Protein AF-A0A8J9X5P8-F1 (afdb_monomer)

Mean predicted aligned error: 17.44 Å

Structure (mmCIF, N/CA/C/O backbone):
data_AF-A0A8J9X5P8-F1
#
_entry.id   AF-A0A8J9X5P8-F1
#
loop_
_atom_site.group_PDB
_atom_site.id
_atom_site.type_symbol
_atom_site.label_atom_id
_atom_site.label_alt_id
_atom_site.label_comp_id
_atom_site.label_asym_id
_atom_site.label_entity_id
_atom_site.label_seq_id
_atom_site.pdbx_PDB_ins_code
_atom_site.Cartn_x
_atom_site.Cartn_y
_atom_site.Cartn_z
_atom_site.occupancy
_atom_site.B_iso_or_equiv
_atom_site.auth_seq_id
_atom_site.auth_comp_id
_atom_site.auth_asym_id
_atom_site.auth_atom_id
_atom_site.pdbx_PDB_model_num
ATOM 1 N N . ALA A 1 1 ? 8.373 -59.448 -1.865 1.00 40.75 1 ALA A N 1
ATOM 2 C CA . ALA A 1 1 ? 8.898 -58.119 -1.509 1.00 40.75 1 ALA A CA 1
ATOM 3 C C . ALA A 1 1 ? 9.403 -57.465 -2.785 1.00 40.75 1 ALA A C 1
ATOM 5 O O . ALA A 1 1 ? 10.540 -57.677 -3.170 1.00 40.75 1 ALA A O 1
ATOM 6 N N . SER A 1 2 ? 8.500 -56.775 -3.471 1.00 34.06 2 SER A N 1
ATOM 7 C CA . SER A 1 2 ? 8.753 -55.854 -4.582 1.00 34.06 2 SER A CA 1
ATOM 8 C C . SER A 1 2 ? 7.418 -55.140 -4.774 1.00 34.06 2 SER A C 1
ATOM 10 O O . SER A 1 2 ? 6.481 -55.703 -5.333 1.00 34.06 2 SER A O 1
ATOM 12 N N . ARG A 1 3 ? 7.259 -53.993 -4.112 1.00 33.25 3 ARG A N 1
ATOM 13 C CA . ARG A 1 3 ? 6.148 -53.088 -4.392 1.00 33.25 3 ARG A CA 1
ATOM 14 C C . ARG A 1 3 ? 6.701 -52.057 -5.354 1.00 33.25 3 ARG A C 1
ATOM 16 O O . ARG A 1 3 ? 7.574 -51.282 -4.974 1.00 33.25 3 ARG A O 1
ATOM 23 N N . ASP A 1 4 ? 6.219 -52.151 -6.580 1.00 32.84 4 ASP A N 1
ATOM 24 C CA . ASP A 1 4 ? 6.346 -51.141 -7.611 1.00 32.84 4 ASP A CA 1
ATOM 25 C C . ASP A 1 4 ? 5.776 -49.826 -7.064 1.00 32.84 4 ASP A C 1
ATOM 27 O O . ASP A 1 4 ? 4.598 -49.740 -6.708 1.00 32.84 4 ASP A O 1
ATOM 31 N N . ASN A 1 5 ? 6.645 -48.827 -6.917 1.00 34.00 5 ASN A N 1
ATOM 32 C CA . ASN A 1 5 ? 6.242 -47.436 -6.765 1.00 34.00 5 ASN A CA 1
ATOM 33 C C . ASN A 1 5 ? 6.068 -46.876 -8.177 1.00 34.00 5 ASN A C 1
ATOM 35 O O . ASN A 1 5 ? 6.981 -46.265 -8.729 1.00 34.00 5 ASN A O 1
ATOM 39 N N . ASP A 1 6 ? 4.889 -47.103 -8.749 1.00 31.31 6 ASP A N 1
ATOM 40 C CA . ASP A 1 6 ? 4.376 -46.268 -9.828 1.00 31.31 6 ASP A CA 1
ATOM 41 C C . ASP A 1 6 ? 4.014 -44.904 -9.218 1.00 31.31 6 ASP A C 1
ATOM 43 O O . ASP A 1 6 ? 2.877 -44.651 -8.812 1.00 31.31 6 ASP A O 1
ATOM 47 N N . GLU A 1 7 ? 5.006 -44.018 -9.099 1.00 35.59 7 GLU A N 1
ATOM 48 C CA . GLU A 1 7 ? 4.744 -42.587 -8.967 1.00 35.59 7 GLU A CA 1
ATOM 49 C C . GLU A 1 7 ? 4.092 -42.122 -10.271 1.00 35.59 7 GLU A C 1
ATOM 51 O O . GLU A 1 7 ? 4.747 -41.863 -11.281 1.00 35.59 7 GLU A O 1
ATOM 56 N N . ALA A 1 8 ? 2.761 -42.073 -10.254 1.00 36.16 8 ALA A N 1
ATOM 57 C CA . ALA A 1 8 ? 1.963 -41.441 -11.285 1.00 36.16 8 ALA A CA 1
ATOM 58 C C . ALA A 1 8 ? 2.402 -39.977 -11.416 1.00 36.16 8 ALA A C 1
ATOM 60 O O . ALA A 1 8 ? 2.061 -39.123 -10.597 1.00 36.16 8 ALA A O 1
ATOM 61 N N . ASN A 1 9 ? 3.173 -39.710 -12.464 1.00 32.31 9 ASN A N 1
ATOM 62 C CA . ASN A 1 9 ? 3.528 -38.385 -12.934 1.00 32.31 9 ASN A CA 1
ATOM 63 C C . ASN A 1 9 ? 2.241 -37.707 -13.444 1.00 32.31 9 ASN A C 1
ATOM 65 O O . ASN A 1 9 ? 1.879 -37.818 -14.615 1.00 32.31 9 ASN A O 1
ATOM 69 N N . ILE A 1 10 ? 1.472 -37.106 -12.532 1.00 39.50 10 ILE A N 1
ATOM 70 C CA . ILE A 1 10 ? 0.320 -36.275 -12.882 1.00 39.50 10 ILE A CA 1
ATOM 71 C C . ILE A 1 10 ? 0.896 -34.958 -13.391 1.00 39.50 10 ILE A C 1
ATOM 73 O O . ILE A 1 10 ? 1.299 -34.109 -12.596 1.00 39.50 10 ILE A O 1
ATOM 77 N N . ASP A 1 11 ? 0.919 -34.792 -14.712 1.00 39.19 11 ASP A N 1
ATOM 78 C CA . ASP A 1 11 ? 1.054 -33.486 -15.351 1.00 39.19 11 ASP A CA 1
ATOM 79 C C . ASP A 1 11 ? 0.002 -32.546 -14.740 1.00 39.19 11 ASP A C 1
ATOM 81 O O . ASP A 1 11 ? -1.189 -32.600 -15.062 1.00 39.19 11 ASP A O 1
ATOM 85 N N . LEU A 1 12 ? 0.423 -31.702 -13.795 1.00 56.56 12 LEU A N 1
ATOM 86 C CA . LEU A 1 12 ? -0.412 -30.673 -13.184 1.00 56.56 12 LEU A CA 1
ATOM 87 C C . LEU A 1 12 ? -0.674 -29.590 -14.234 1.00 56.56 12 LEU A C 1
ATOM 89 O O . LEU A 1 12 ? -0.014 -28.555 -14.265 1.00 56.56 12 LEU A O 1
ATOM 93 N N . ALA A 1 13 ? -1.642 -29.844 -15.114 1.00 77.00 13 ALA A N 1
ATOM 94 C CA . ALA A 1 13 ? -2.066 -28.906 -16.140 1.00 77.00 13 ALA A CA 1
ATOM 95 C C . ALA A 1 13 ? -2.467 -27.565 -15.504 1.00 77.00 13 ALA A C 1
ATOM 97 O O . ALA A 1 13 ? -3.430 -27.492 -14.721 1.00 77.00 13 ALA A O 1
ATOM 98 N N . VAL A 1 14 ? -1.724 -26.515 -15.868 1.00 84.50 14 VAL A N 1
ATOM 99 C CA . VAL A 1 14 ? -1.997 -25.124 -15.493 1.00 84.50 14 VAL A CA 1
ATOM 100 C C . VAL A 1 14 ? -3.408 -24.760 -15.948 1.00 84.50 14 VAL A C 1
ATOM 102 O O . VAL A 1 14 ? -3.775 -24.941 -17.108 1.00 84.50 14 VAL A O 1
ATOM 105 N N . LEU A 1 15 ? -4.227 -24.276 -15.016 1.00 91.00 15 LEU A N 1
ATOM 106 C CA . LEU A 1 15 ? -5.586 -23.838 -15.296 1.00 91.00 15 LEU A CA 1
ATOM 107 C C . LEU A 1 15 ? -5.555 -22.375 -15.748 1.00 91.00 15 LEU A C 1
ATOM 109 O O . LEU A 1 15 ? -5.343 -21.485 -14.927 1.00 91.00 15 LEU A O 1
ATOM 113 N N . SER A 1 16 ? -5.773 -22.122 -17.038 1.00 92.00 16 SER A N 1
ATOM 114 C CA . SER A 1 16 ? -5.978 -20.760 -17.540 1.00 92.00 16 SER A CA 1
ATOM 115 C C . SER A 1 16 ? -7.380 -20.283 -17.160 1.00 92.00 16 SER A C 1
ATOM 117 O O . SER A 1 16 ? -8.368 -20.944 -17.483 1.00 92.00 16 SER A O 1
ATOM 119 N N . VAL A 1 17 ? -7.464 -19.164 -16.438 1.00 91.31 17 VAL A N 1
ATOM 120 C CA . VAL A 1 17 ? -8.722 -18.631 -15.905 1.00 91.31 17 VAL A CA 1
ATOM 121 C C . VAL A 1 17 ? -8.939 -17.205 -16.414 1.00 91.31 17 VAL A C 1
ATOM 123 O O . VAL A 1 17 ? -8.121 -16.323 -16.130 1.00 91.31 17 VAL A O 1
ATOM 126 N N . PRO A 1 18 ? -10.054 -16.932 -17.118 1.00 90.00 18 PRO A N 1
ATOM 127 C CA . PRO A 1 18 ? -10.440 -15.572 -17.467 1.00 90.00 18 PRO A CA 1
ATOM 128 C C . PRO A 1 18 ? -10.627 -14.715 -16.212 1.00 90.00 18 PRO A C 1
ATOM 130 O O . PRO A 1 18 ? -11.248 -15.145 -15.236 1.00 90.00 18 PRO A O 1
ATOM 133 N N . LEU A 1 19 ? -10.167 -13.461 -16.236 1.00 87.69 19 LEU A N 1
ATOM 134 C CA . LEU A 1 19 ? -10.298 -12.556 -15.083 1.00 87.69 19 LEU A CA 1
ATOM 135 C C . LEU A 1 19 ? -11.748 -12.353 -14.628 1.00 87.69 19 LEU A C 1
ATOM 137 O O . LEU A 1 19 ? -11.999 -12.136 -13.444 1.00 87.69 19 LEU A O 1
ATOM 141 N N . ALA A 1 20 ? -12.692 -12.462 -15.562 1.00 85.25 20 ALA A N 1
ATOM 142 C CA . ALA A 1 20 ? -14.128 -12.496 -15.323 1.00 85.25 20 ALA A CA 1
ATOM 143 C C . ALA A 1 20 ? -14.573 -13.488 -14.233 1.00 85.25 20 ALA A C 1
ATOM 145 O O . ALA A 1 20 ? -15.484 -13.182 -13.467 1.00 85.25 20 ALA A O 1
ATOM 146 N N . GLU A 1 21 ? -13.939 -14.657 -14.187 1.00 88.56 21 GLU A N 1
ATOM 147 C CA . GLU A 1 21 ? -14.324 -15.812 -13.366 1.00 88.56 21 GLU A CA 1
ATOM 148 C C . GLU A 1 21 ? -13.271 -16.124 -12.295 1.00 88.56 21 GLU A C 1
ATOM 150 O O . GLU A 1 21 ? -13.431 -17.028 -11.473 1.00 88.56 21 GLU A O 1
ATOM 155 N N . ALA A 1 22 ? -12.178 -15.364 -12.275 1.00 88.75 22 ALA A N 1
ATOM 156 C CA . ALA A 1 22 ? -11.043 -15.624 -11.409 1.00 88.75 22 ALA A CA 1
ATOM 157 C C . ALA A 1 22 ? -11.402 -15.541 -9.922 1.00 88.75 22 ALA A C 1
ATOM 159 O O . ALA A 1 22 ? -10.989 -16.405 -9.159 1.00 88.75 22 ALA A O 1
ATOM 160 N N . THR A 1 23 ? -12.209 -14.572 -9.478 1.00 87.25 23 THR A N 1
ATOM 161 C CA . THR A 1 23 ? -12.577 -14.491 -8.052 1.00 87.25 23 THR A CA 1
ATOM 162 C C . THR A 1 23 ? -13.368 -15.714 -7.585 1.00 87.25 23 THR A C 1
ATOM 164 O O . THR A 1 23 ? -13.040 -16.270 -6.539 1.00 87.25 23 THR A O 1
ATOM 167 N N . SER A 1 24 ? -14.373 -16.162 -8.346 1.00 88.44 24 SER A N 1
ATOM 168 C CA . SER A 1 24 ? -15.147 -17.361 -7.997 1.00 88.44 24 SER A CA 1
ATOM 169 C C . SER A 1 24 ? -14.286 -18.620 -8.050 1.00 88.44 24 SER A C 1
ATOM 171 O O . SER A 1 24 ? -14.332 -19.419 -7.120 1.00 88.44 24 SER A O 1
ATOM 173 N N . THR A 1 25 ? -13.438 -18.745 -9.073 1.00 91.25 25 THR A N 1
ATOM 174 C CA . THR A 1 25 ? -12.542 -19.898 -9.239 1.00 91.25 25 THR A CA 1
ATOM 175 C C . THR A 1 25 ? -11.527 -19.991 -8.099 1.00 91.25 25 THR A C 1
ATOM 177 O O . THR A 1 25 ? -11.329 -21.056 -7.523 1.00 91.25 25 THR A O 1
ATOM 180 N N . LEU A 1 26 ? -10.900 -18.874 -7.714 1.00 91.56 26 LEU A N 1
ATOM 181 C CA . LEU A 1 26 ? -9.947 -18.853 -6.600 1.00 91.56 26 LEU A CA 1
ATOM 182 C C . LEU A 1 26 ? -10.623 -19.194 -5.266 1.00 91.56 26 LEU A C 1
ATOM 184 O O . LEU A 1 26 ? -10.028 -19.890 -4.449 1.00 91.56 26 LEU A O 1
ATOM 188 N N . LEU A 1 27 ? -11.858 -18.732 -5.041 1.00 90.81 27 LEU A N 1
ATOM 189 C CA . LEU A 1 27 ? -12.621 -19.086 -3.842 1.00 90.81 27 LEU A CA 1
ATOM 190 C C . LEU A 1 27 ? -12.948 -20.580 -3.798 1.00 90.81 27 LEU A C 1
ATOM 192 O O . LEU A 1 27 ? -12.744 -21.204 -2.762 1.00 90.81 27 LEU A O 1
ATOM 196 N N . GLU A 1 28 ? -13.385 -21.159 -4.914 1.00 91.88 28 GLU A N 1
ATOM 197 C CA . GLU A 1 28 ? -13.669 -22.592 -5.022 1.00 91.88 28 GLU A CA 1
ATOM 198 C C . GLU A 1 28 ? -12.419 -23.448 -4.757 1.00 91.88 28 GLU A C 1
ATOM 200 O O . GLU A 1 28 ? -12.471 -24.423 -4.000 1.00 91.88 28 GLU A O 1
ATOM 205 N N . LEU A 1 29 ? -11.269 -23.050 -5.310 1.00 91.19 29 LEU A N 1
ATOM 206 C CA . LEU A 1 29 ? -9.988 -23.716 -5.061 1.00 91.19 29 LEU A CA 1
ATOM 207 C C . LEU A 1 29 ? -9.577 -23.628 -3.584 1.00 91.19 29 LEU A C 1
ATOM 209 O O . LEU A 1 29 ? -9.144 -24.625 -3.009 1.00 91.19 29 LEU A O 1
ATOM 213 N N . CYS A 1 30 ? -9.773 -22.474 -2.941 1.00 90.00 30 CYS A N 1
ATOM 214 C CA . CYS A 1 30 ? -9.529 -22.317 -1.507 1.00 90.00 30 CYS A CA 1
ATOM 215 C C . CYS A 1 30 ? -10.468 -23.189 -0.660 1.00 90.00 30 CYS A C 1
ATOM 217 O O . CYS A 1 30 ? -10.010 -23.842 0.271 1.00 90.00 30 CYS A O 1
ATOM 219 N N . SER A 1 31 ? -11.766 -23.234 -0.980 1.00 88.19 31 SER A N 1
ATOM 220 C CA . SER A 1 31 ? -12.751 -24.041 -0.244 1.00 88.19 31 SER A CA 1
ATOM 221 C C . SER A 1 31 ? -12.515 -25.547 -0.377 1.00 88.19 31 SER A C 1
ATOM 223 O O . SER A 1 31 ? -12.847 -26.299 0.535 1.00 88.19 31 SER A O 1
ATOM 225 N N . SER A 1 32 ? -11.930 -25.987 -1.491 1.00 88.06 32 SER A N 1
ATOM 226 C CA . SER A 1 32 ? -11.585 -27.390 -1.748 1.00 88.06 32 SER A CA 1
ATOM 227 C C . SER A 1 32 ? -10.154 -27.766 -1.339 1.00 88.06 32 SER A C 1
ATOM 229 O O . SER A 1 32 ? -9.748 -28.905 -1.558 1.00 88.06 32 SER A O 1
ATOM 231 N N . ASN A 1 33 ? -9.384 -26.840 -0.744 1.00 84.19 33 ASN A N 1
ATOM 232 C CA . ASN A 1 33 ? -7.948 -26.998 -0.461 1.00 84.19 33 ASN A CA 1
ATOM 233 C C . ASN A 1 33 ? -7.139 -27.470 -1.686 1.00 84.19 33 ASN A C 1
ATOM 235 O O . ASN A 1 33 ? -6.165 -28.216 -1.565 1.00 84.19 33 ASN A O 1
ATOM 239 N N . ASN A 1 34 ? -7.545 -27.042 -2.881 1.00 86.06 34 ASN A N 1
ATOM 240 C CA . ASN A 1 34 ? -6.929 -27.450 -4.129 1.00 86.06 34 ASN A CA 1
ATOM 241 C C . ASN A 1 34 ? -5.754 -26.526 -4.475 1.00 86.06 34 ASN A C 1
ATOM 243 O O . ASN A 1 34 ? -5.921 -25.328 -4.701 1.00 86.06 34 ASN A O 1
ATOM 247 N N . THR A 1 35 ? -4.552 -27.097 -4.549 1.00 87.12 35 THR A N 1
ATOM 248 C CA . THR A 1 35 ? -3.297 -26.378 -4.824 1.00 87.12 35 THR A CA 1
ATOM 249 C C . THR A 1 35 ? -2.965 -26.271 -6.314 1.00 87.12 35 THR A C 1
ATOM 251 O O . THR A 1 35 ? -1.822 -25.975 -6.675 1.00 87.12 35 THR A O 1
ATOM 254 N N . ARG A 1 36 ? -3.950 -26.500 -7.193 1.00 90.69 36 ARG A N 1
ATOM 255 C CA . ARG A 1 36 ? -3.791 -26.396 -8.646 1.00 90.69 36 ARG A CA 1
ATOM 256 C C . ARG A 1 36 ? -3.223 -25.034 -9.050 1.00 90.69 36 ARG A C 1
ATOM 258 O O . ARG A 1 36 ? -3.628 -23.989 -8.539 1.00 90.69 36 ARG A O 1
ATOM 265 N N . ILE A 1 37 ? -2.289 -25.071 -9.996 1.00 92.62 37 ILE A N 1
ATOM 266 C CA . ILE A 1 37 ? -1.664 -23.874 -10.551 1.00 92.62 37 ILE A CA 1
ATOM 267 C C . ILE A 1 37 ? -2.662 -23.180 -11.480 1.00 92.62 37 ILE A C 1
ATOM 269 O O . ILE A 1 37 ? -3.235 -23.809 -12.369 1.00 92.62 37 ILE A O 1
ATOM 273 N N . VAL A 1 38 ? -2.854 -21.885 -11.260 1.00 94.56 38 VAL A N 1
ATOM 274 C CA . VAL A 1 38 ? -3.754 -21.011 -12.012 1.00 94.56 38 VAL A CA 1
ATOM 275 C C . VAL A 1 38 ? -2.930 -19.972 -12.756 1.00 94.56 38 VAL A C 1
ATOM 277 O O . VAL A 1 38 ? -2.041 -19.361 -12.164 1.00 94.56 38 VAL A O 1
ATOM 280 N N . GLN A 1 39 ? -3.256 -19.74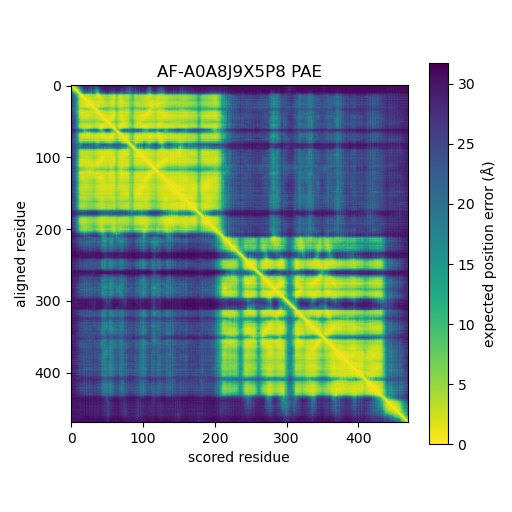9 -14.025 1.00 95.25 39 GLN A N 1
ATOM 281 C CA . GLN A 1 39 ? -2.706 -18.681 -14.852 1.00 95.25 39 GLN A CA 1
ATOM 282 C C . GLN A 1 39 ? -3.813 -17.696 -15.221 1.00 95.25 39 GLN A C 1
ATOM 284 O O . GLN A 1 39 ? -4.904 -18.092 -15.631 1.00 95.25 39 GLN A O 1
ATOM 289 N N . MET A 1 40 ? -3.528 -16.407 -15.077 1.00 94.88 40 MET A N 1
ATOM 290 C CA . MET A 1 40 ? -4.452 -15.319 -15.390 1.00 94.88 40 MET A CA 1
ATOM 291 C C . MET A 1 40 ? -3.721 -14.201 -16.125 1.00 94.88 40 MET A C 1
ATOM 293 O O . MET A 1 40 ? -2.601 -13.852 -15.760 1.00 94.88 40 MET A O 1
ATOM 297 N N . GLU A 1 41 ? -4.384 -13.576 -17.094 1.00 94.62 41 GLU A N 1
ATOM 298 C CA . GLU A 1 41 ? -3.827 -12.457 -17.858 1.00 94.62 41 GLU A CA 1
ATOM 299 C C . GLU A 1 41 ? -4.609 -11.172 -17.611 1.00 94.62 41 GLU A C 1
ATOM 301 O O . GLU A 1 41 ? -5.839 -11.176 -17.587 1.00 94.62 41 GLU A O 1
ATOM 306 N N . GLY A 1 42 ? -3.911 -10.050 -17.440 1.00 93.94 42 GLY A N 1
ATOM 307 C CA . GLY A 1 42 ? -4.565 -8.785 -17.130 1.00 93.94 42 GLY A CA 1
ATOM 308 C C . GLY A 1 42 ? -3.655 -7.577 -17.104 1.00 93.94 42 GLY A C 1
ATOM 309 O O . GLY A 1 42 ? -2.432 -7.686 -17.017 1.00 93.94 42 GLY A O 1
ATOM 310 N N . TYR A 1 43 ? -4.271 -6.396 -17.110 1.00 93.12 43 TYR A N 1
ATOM 311 C CA . TYR A 1 43 ? -3.570 -5.159 -16.800 1.00 93.12 43 TYR A CA 1
ATOM 312 C C . TYR A 1 43 ? -3.456 -4.993 -15.295 1.00 93.12 43 TYR A C 1
ATOM 314 O O . TYR A 1 43 ? -4.440 -5.104 -14.561 1.00 93.12 43 TYR A O 1
ATOM 322 N N . VAL A 1 44 ? -2.266 -4.614 -14.849 1.00 92.81 44 VAL A N 1
ATOM 323 C CA . VAL A 1 44 ? -2.057 -4.091 -13.506 1.00 92.81 44 VAL A CA 1
ATOM 324 C C . VAL A 1 44 ? -2.765 -2.744 -13.416 1.00 92.81 44 VAL A C 1
ATOM 326 O O . VAL A 1 44 ? -2.389 -1.785 -14.086 1.00 92.81 44 VAL A O 1
ATOM 329 N N . THR A 1 45 ? -3.785 -2.638 -12.574 1.00 89.38 45 THR A N 1
ATOM 330 C CA . THR A 1 45 ? -4.494 -1.373 -12.338 1.00 89.38 45 THR A CA 1
ATOM 331 C C . THR A 1 45 ? -3.992 -0.653 -11.096 1.00 89.38 45 THR A C 1
ATOM 333 O O . THR A 1 45 ? -4.022 0.574 -11.033 1.00 89.38 45 THR A O 1
ATOM 336 N N . ALA A 1 46 ? -3.485 -1.403 -10.116 1.00 87.62 46 ALA A N 1
ATOM 337 C CA . ALA A 1 46 ? -2.871 -0.859 -8.915 1.00 87.62 46 ALA A CA 1
ATOM 338 C C . ALA A 1 46 ? -1.752 -1.771 -8.407 1.00 87.62 46 ALA A C 1
ATOM 340 O O . ALA A 1 46 ? -1.815 -2.991 -8.544 1.00 87.62 46 ALA A O 1
ATOM 341 N N . LYS A 1 47 ? -0.750 -1.160 -7.770 1.00 89.25 47 LYS A N 1
ATOM 342 C CA . LYS A 1 47 ? 0.321 -1.846 -7.046 1.00 89.25 47 LYS A CA 1
ATOM 343 C C . LYS A 1 47 ? 0.461 -1.233 -5.658 1.00 89.25 47 LYS A C 1
ATOM 345 O O . LYS A 1 47 ? 0.606 -0.020 -5.526 1.00 89.25 47 LYS A O 1
ATOM 350 N N . ARG A 1 48 ? 0.465 -2.076 -4.628 1.00 88.31 48 ARG A N 1
ATOM 351 C CA . ARG A 1 48 ? 0.658 -1.700 -3.221 1.00 88.31 48 ARG A CA 1
ATOM 352 C C . ARG A 1 48 ? 1.875 -2.435 -2.677 1.00 88.31 48 ARG A C 1
ATOM 354 O O . ARG A 1 48 ? 1.788 -3.620 -2.369 1.00 88.31 48 ARG A O 1
ATOM 361 N N . GLY A 1 49 ? 3.017 -1.751 -2.632 1.00 81.88 49 GLY A N 1
ATOM 362 C CA . GLY A 1 49 ? 4.274 -2.310 -2.129 1.00 81.88 49 GLY A CA 1
ATOM 363 C C . GLY A 1 49 ? 4.419 -2.176 -0.616 1.00 81.88 49 GLY A C 1
ATOM 364 O O . GLY A 1 49 ? 4.027 -1.163 -0.044 1.00 81.88 49 GLY A O 1
ATOM 365 N N . PHE A 1 50 ? 5.023 -3.183 0.004 1.00 80.56 50 PHE A N 1
ATOM 366 C CA . PHE A 1 50 ? 5.379 -3.213 1.419 1.00 80.56 50 PHE A CA 1
ATOM 367 C C . PHE A 1 50 ? 6.846 -3.643 1.508 1.00 80.56 50 PHE A C 1
ATOM 369 O O . PHE A 1 50 ? 7.181 -4.822 1.386 1.00 80.56 50 PHE A O 1
ATOM 376 N N . GLY A 1 51 ? 7.739 -2.664 1.646 1.00 83.44 51 GLY A N 1
ATOM 377 C CA . GLY A 1 51 ? 9.177 -2.899 1.525 1.00 83.44 51 GLY A CA 1
ATOM 378 C C . GLY A 1 51 ? 9.596 -3.320 0.109 1.00 83.44 51 GLY A C 1
ATOM 379 O O . GLY A 1 51 ? 8.947 -2.974 -0.880 1.00 83.44 51 GLY A O 1
ATOM 380 N N . SER A 1 52 ? 10.708 -4.052 0.015 1.00 84.31 52 SER A N 1
ATOM 381 C CA . SER A 1 52 ? 11.337 -4.489 -1.243 1.00 84.31 52 SER A CA 1
ATOM 382 C C . SER A 1 52 ? 11.100 -5.965 -1.581 1.00 84.31 52 SER A C 1
ATOM 384 O O . SER A 1 52 ? 11.680 -6.477 -2.535 1.00 84.31 52 SER A O 1
ATOM 386 N N . SER A 1 53 ? 10.297 -6.684 -0.795 1.00 89.25 53 SER A N 1
ATOM 387 C CA . SER A 1 53 ? 10.110 -8.138 -0.917 1.00 89.25 53 SER A CA 1
ATOM 388 C C . SER A 1 53 ? 8.658 -8.557 -1.145 1.00 89.25 53 SER A C 1
ATOM 390 O O . SER A 1 53 ? 8.394 -9.745 -1.332 1.00 89.25 53 SER A O 1
ATOM 392 N N . PHE A 1 54 ? 7.718 -7.609 -1.126 1.00 90.19 54 PHE A N 1
ATOM 393 C CA . PHE A 1 54 ? 6.297 -7.919 -1.069 1.00 90.19 54 PHE A CA 1
ATOM 394 C C . PHE A 1 54 ? 5.428 -6.809 -1.674 1.00 90.19 54 PHE A C 1
ATOM 396 O O . PHE A 1 54 ? 5.604 -5.625 -1.376 1.00 90.19 54 PHE A O 1
ATOM 403 N N . CYS A 1 55 ? 4.475 -7.173 -2.534 1.00 91.44 55 CYS A N 1
ATOM 404 C CA . CYS A 1 55 ? 3.402 -6.273 -2.947 1.00 91.44 55 CYS A CA 1
ATOM 405 C C . CYS A 1 55 ? 2.094 -7.006 -3.266 1.00 91.44 55 CYS A C 1
ATOM 407 O O . CYS A 1 55 ? 2.082 -8.192 -3.594 1.00 91.44 55 CYS A O 1
ATOM 409 N N . PHE A 1 56 ? 0.991 -6.260 -3.199 1.00 93.38 56 PHE A N 1
ATOM 410 C CA . PHE A 1 56 ? -0.270 -6.643 -3.824 1.00 93.38 56 PHE A CA 1
ATOM 411 C C . PHE A 1 56 ? -0.424 -5.947 -5.172 1.00 93.38 56 PHE A C 1
ATOM 413 O O . PHE A 1 56 ? -0.145 -4.749 -5.287 1.00 93.38 56 PHE A O 1
ATOM 420 N N . LEU A 1 57 ? -0.921 -6.683 -6.156 1.00 93.62 57 LEU A N 1
ATOM 421 C CA . LEU A 1 57 ? -1.289 -6.185 -7.474 1.00 93.62 57 LEU A CA 1
ATOM 422 C C . LEU A 1 57 ? -2.790 -6.387 -7.670 1.00 93.62 57 LEU A C 1
ATOM 424 O O . LEU A 1 57 ? -3.333 -7.408 -7.258 1.00 93.62 57 LEU A O 1
ATOM 428 N N . ASP A 1 58 ? -3.444 -5.425 -8.305 1.00 92.00 58 ASP A N 1
ATOM 429 C CA . ASP A 1 58 ? -4.821 -5.572 -8.772 1.00 92.00 58 ASP A CA 1
ATOM 430 C C . ASP A 1 58 ? -4.794 -5.794 -10.281 1.00 92.00 58 ASP A C 1
ATOM 432 O O . ASP A 1 58 ? -4.280 -4.939 -11.007 1.00 92.00 58 ASP A O 1
ATOM 436 N N . LEU A 1 59 ? -5.331 -6.928 -10.735 1.00 91.50 59 LEU A N 1
ATOM 437 C CA . LEU A 1 59 ? -5.460 -7.270 -12.149 1.00 91.50 59 LEU A CA 1
ATOM 438 C C . LEU A 1 59 ? -6.879 -7.022 -12.662 1.00 91.50 59 LEU A C 1
ATOM 440 O O . LEU A 1 59 ? -7.862 -7.364 -12.000 1.00 91.50 59 LEU A O 1
ATOM 444 N N . SER A 1 60 ? -6.986 -6.464 -13.867 1.00 88.50 60 SER A N 1
ATOM 445 C CA . SER A 1 60 ? -8.256 -6.241 -14.561 1.00 88.50 60 SER A CA 1
ATOM 446 C C . SER A 1 60 ? -8.103 -6.391 -16.076 1.00 88.50 60 SER A C 1
ATOM 448 O O . SER A 1 60 ? -7.059 -6.072 -16.640 1.00 88.50 60 SER A O 1
ATOM 450 N N . GLU A 1 61 ? -9.155 -6.872 -16.736 1.00 80.44 61 GLU A N 1
ATOM 451 C CA . GLU A 1 61 ? -9.191 -7.115 -18.184 1.00 80.44 61 GLU A CA 1
ATOM 452 C C . GLU A 1 61 ? -9.602 -5.858 -18.968 1.00 80.44 61 GLU A C 1
ATOM 454 O O . GLU A 1 61 ? -9.080 -5.587 -20.046 1.00 80.44 61 GLU A O 1
ATOM 459 N N . ARG A 1 62 ? -10.521 -5.063 -18.401 1.00 69.88 62 ARG A N 1
ATOM 460 C CA . ARG A 1 62 ? -11.028 -3.807 -18.964 1.00 69.88 62 ARG A CA 1
ATOM 461 C C . ARG A 1 62 ? -11.494 -2.905 -17.826 1.00 69.88 62 ARG A C 1
ATOM 463 O O . ARG A 1 62 ? -12.166 -3.366 -16.906 1.00 69.88 62 ARG A O 1
ATOM 470 N N . GLY A 1 63 ? -11.118 -1.629 -17.874 1.00 58.75 63 GLY A N 1
ATOM 471 C CA . GLY A 1 63 ? -11.357 -0.684 -16.784 1.00 58.75 63 GLY A CA 1
ATOM 472 C C . GLY A 1 63 ? -12.792 -0.703 -16.220 1.00 58.75 63 GLY A C 1
ATOM 473 O O . GLY A 1 63 ? -13.766 -0.682 -16.961 1.00 58.75 63 GLY A O 1
ATOM 474 N N . TRP A 1 64 ? -12.877 -0.646 -14.888 1.00 50.12 64 TRP A N 1
ATOM 475 C CA . TRP A 1 64 ? -14.022 -0.236 -14.052 1.00 50.12 64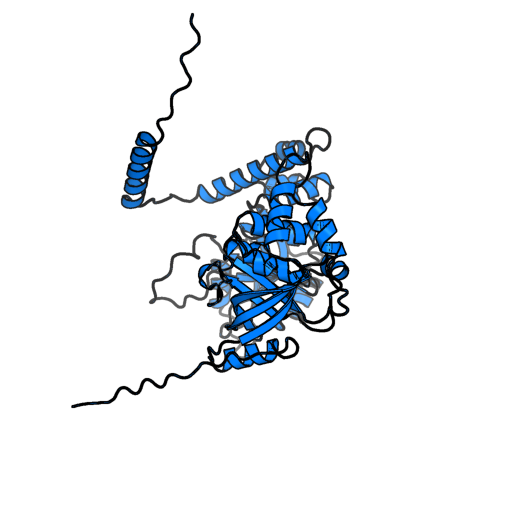 TRP A CA 1
ATOM 476 C C . TRP A 1 64 ? -15.226 -1.168 -13.882 1.00 50.12 64 TRP A C 1
ATOM 478 O O . TRP A 1 64 ? -15.830 -1.112 -12.810 1.00 50.12 64 TRP A O 1
ATOM 488 N N . GLU A 1 65 ? -15.596 -2.004 -14.850 1.00 55.97 65 GLU A N 1
ATOM 489 C CA . GLU A 1 65 ? -16.888 -2.714 -14.762 1.00 55.97 65 GLU A CA 1
ATOM 490 C C . GLU A 1 65 ? -16.882 -3.931 -13.828 1.00 55.97 65 GLU A C 1
ATOM 492 O O . GLU A 1 65 ? -17.933 -4.327 -13.324 1.00 55.97 65 GLU A O 1
ATOM 497 N N . ARG A 1 66 ? -15.709 -4.509 -13.536 1.00 64.62 66 ARG A N 1
ATOM 498 C CA . ARG A 1 66 ? -15.583 -5.686 -12.663 1.00 64.62 66 ARG A CA 1
ATOM 499 C C . ARG A 1 66 ? -14.552 -5.487 -11.559 1.00 64.62 66 ARG A C 1
ATOM 501 O O . ARG A 1 66 ? -13.584 -4.739 -11.707 1.00 64.62 66 ARG A O 1
ATOM 508 N N . ARG A 1 67 ? -14.794 -6.154 -10.425 1.00 73.94 67 ARG A N 1
ATOM 509 C CA . ARG A 1 67 ? -13.896 -6.153 -9.263 1.00 73.94 67 ARG A CA 1
ATOM 510 C C . ARG A 1 67 ? -12.535 -6.711 -9.709 1.00 73.94 67 ARG A C 1
ATOM 512 O O . ARG A 1 67 ? -12.520 -7.782 -10.310 1.00 73.94 67 ARG A O 1
ATOM 519 N N . PRO A 1 68 ? -11.418 -6.003 -9.469 1.00 86.00 68 PRO A N 1
ATOM 520 C CA . PRO A 1 68 ? -10.113 -6.515 -9.848 1.00 86.00 68 PRO A CA 1
ATOM 521 C C . PRO A 1 68 ? -9.771 -7.749 -9.019 1.00 86.00 68 PRO A C 1
ATOM 523 O O . PRO A 1 68 ? -10.175 -7.866 -7.858 1.00 86.00 68 PRO A O 1
ATOM 526 N N . VAL A 1 69 ? -8.991 -8.645 -9.610 1.00 89.81 69 VAL A N 1
ATOM 527 C CA . VAL A 1 69 ? -8.489 -9.822 -8.910 1.00 89.81 69 VAL A CA 1
ATOM 528 C C . VAL A 1 69 ? -7.193 -9.448 -8.220 1.00 89.81 69 VAL A C 1
ATOM 530 O O . VAL A 1 69 ? -6.283 -8.896 -8.841 1.00 89.81 69 VAL A O 1
ATOM 533 N N . GLN A 1 70 ? -7.117 -9.732 -6.926 1.00 92.12 70 GLN A N 1
ATOM 534 C CA . GLN A 1 70 ? -5.941 -9.412 -6.142 1.00 92.12 70 GLN A CA 1
ATOM 535 C C . GLN A 1 70 ? -4.898 -10.525 -6.263 1.00 92.12 70 GLN A C 1
ATOM 537 O O . GLN A 1 70 ? -5.167 -11.705 -6.036 1.00 92.12 70 GLN A O 1
ATOM 542 N N . VAL A 1 71 ? -3.678 -10.117 -6.585 1.00 95.19 71 VAL A N 1
ATOM 543 C CA . VAL A 1 71 ? -2.503 -10.974 -6.692 1.00 95.19 71 VAL A CA 1
ATOM 544 C C . VAL A 1 71 ? -1.512 -10.583 -5.609 1.00 95.19 71 VAL A C 1
ATOM 546 O O . VAL A 1 71 ? -1.278 -9.403 -5.344 1.00 95.19 71 VAL A O 1
ATOM 549 N N . MET A 1 72 ? -0.911 -11.587 -4.988 1.00 95.50 72 MET A N 1
ATOM 550 C CA . MET A 1 72 ? 0.078 -11.440 -3.940 1.00 95.50 72 MET A CA 1
ATOM 551 C C . MET A 1 72 ? 1.461 -11.845 -4.460 1.00 95.50 72 MET A C 1
ATOM 553 O O . MET A 1 72 ? 1.729 -13.031 -4.634 1.00 95.50 72 MET A O 1
ATOM 557 N N . LEU A 1 73 ? 2.350 -10.871 -4.674 1.00 95.44 73 LEU A N 1
ATOM 558 C CA . LEU A 1 73 ? 3.724 -11.092 -5.131 1.00 95.44 73 LEU A CA 1
ATOM 559 C C . LEU A 1 73 ? 4.695 -11.019 -3.946 1.00 95.44 73 LEU A C 1
ATOM 561 O O . LEU A 1 73 ? 4.846 -9.968 -3.320 1.00 95.44 73 LEU A O 1
ATOM 565 N N . LYS A 1 74 ? 5.365 -12.136 -3.645 1.00 94.75 74 LYS A N 1
ATOM 566 C CA . LYS A 1 74 ? 6.335 -12.279 -2.546 1.00 94.75 74 LYS A CA 1
ATOM 567 C C . LYS A 1 74 ? 7.656 -12.833 -3.064 1.00 94.75 74 LYS A C 1
ATOM 569 O O . LYS A 1 74 ? 7.648 -13.800 -3.815 1.00 94.75 74 LYS A O 1
ATOM 574 N N . ARG A 1 75 ? 8.780 -12.290 -2.587 1.00 92.62 75 ARG A N 1
ATOM 575 C CA . ARG A 1 75 ? 10.133 -12.721 -2.987 1.00 92.62 75 ARG A CA 1
ATOM 576 C C . ARG A 1 75 ? 10.365 -14.216 -2.782 1.00 92.62 75 ARG A C 1
ATOM 578 O O . ARG A 1 75 ? 10.908 -14.859 -3.662 1.00 92.62 75 ARG A O 1
ATOM 585 N N . GLN A 1 76 ? 9.924 -14.752 -1.646 1.00 91.69 76 GLN A N 1
ATOM 586 C CA . GLN A 1 76 ? 10.103 -16.165 -1.287 1.00 91.69 76 GLN A CA 1
ATOM 587 C C . GLN A 1 76 ? 9.322 -17.129 -2.190 1.00 91.69 76 GLN A C 1
ATOM 589 O O . GLN A 1 76 ? 9.680 -18.295 -2.283 1.00 91.69 76 GLN A O 1
ATOM 594 N N . ASN A 1 77 ? 8.260 -16.646 -2.837 1.00 90.31 77 ASN A N 1
ATOM 595 C CA . ASN A 1 77 ? 7.349 -17.487 -3.611 1.00 90.31 77 ASN A CA 1
ATOM 596 C C . ASN A 1 77 ? 7.552 -17.317 -5.112 1.00 90.31 77 ASN A C 1
ATOM 598 O O . ASN A 1 77 ? 7.025 -18.107 -5.889 1.00 90.31 77 ASN A O 1
ATOM 602 N N . TYR A 1 78 ? 8.281 -16.275 -5.506 1.00 92.00 78 TYR A N 1
ATOM 603 C CA . TYR A 1 78 ? 8.564 -15.995 -6.893 1.00 92.00 78 TYR A CA 1
ATOM 604 C C . TYR A 1 78 ? 9.622 -16.963 -7.413 1.00 92.00 78 TYR A C 1
ATOM 606 O O . TYR A 1 78 ? 10.721 -17.064 -6.868 1.00 92.00 78 TYR A O 1
ATOM 614 N N . SER A 1 79 ? 9.281 -17.652 -8.487 1.00 86.62 79 SER A N 1
ATOM 615 C CA . SER A 1 79 ? 10.166 -18.499 -9.267 1.00 86.62 79 SER A CA 1
ATOM 616 C C . SER A 1 79 ? 10.202 -17.915 -10.678 1.00 86.62 79 SER A C 1
ATOM 618 O O . SER A 1 79 ? 9.146 -17.664 -11.254 1.00 86.62 79 SER A O 1
ATOM 620 N N . PRO A 1 80 ? 11.383 -17.617 -11.237 1.00 78.06 80 PRO A N 1
ATOM 621 C CA . PRO A 1 80 ? 11.460 -17.214 -12.631 1.00 78.06 80 PRO A CA 1
ATOM 622 C C . PRO A 1 80 ? 10.925 -18.354 -13.516 1.00 78.06 80 PRO A C 1
ATOM 624 O O . PRO A 1 80 ? 11.221 -19.513 -13.209 1.00 78.06 80 PRO A O 1
ATOM 627 N N . PRO A 1 81 ? 10.170 -18.055 -14.587 1.00 72.94 81 PRO A N 1
ATOM 628 C CA . PRO A 1 81 ? 9.633 -19.083 -15.473 1.00 72.94 81 PRO A CA 1
ATOM 629 C C . PRO A 1 81 ? 10.760 -19.968 -16.027 1.00 72.94 81 PRO A C 1
ATOM 631 O O . PRO A 1 81 ? 11.814 -19.474 -16.445 1.00 72.94 81 PRO A O 1
ATOM 634 N N . MET A 1 82 ? 10.551 -21.289 -16.008 1.00 57.75 82 MET A N 1
ATOM 635 C CA . MET A 1 82 ? 11.481 -22.259 -16.597 1.00 57.75 82 MET A CA 1
ATOM 636 C C . MET A 1 82 ? 11.454 -22.131 -18.120 1.00 57.75 82 MET A C 1
ATOM 638 O O . MET A 1 82 ? 10.593 -22.682 -18.798 1.00 57.75 82 MET A O 1
ATOM 642 N N . GLY A 1 83 ? 12.396 -21.365 -18.650 1.00 56.41 83 GLY A N 1
ATOM 643 C CA . GLY A 1 83 ? 12.418 -20.995 -20.059 1.00 56.41 83 GLY A CA 1
ATOM 644 C C . GLY A 1 83 ? 12.979 -19.597 -20.189 1.00 56.41 83 GLY A C 1
ATOM 645 O O . GLY A 1 83 ? 12.292 -18.676 -20.626 1.00 56.41 83 GLY A O 1
ATOM 646 N N . ALA A 1 84 ? 14.221 -19.441 -19.738 1.00 50.78 84 ALA A N 1
ATOM 647 C CA . ALA A 1 84 ? 14.998 -18.269 -20.067 1.00 50.78 84 ALA A CA 1
ATOM 648 C C . ALA A 1 84 ? 14.997 -18.057 -21.589 1.00 50.78 84 ALA A C 1
ATOM 650 O O . ALA A 1 84 ? 14.823 -18.996 -22.372 1.00 50.78 84 ALA A O 1
ATOM 651 N N . ASP A 1 85 ? 15.190 -16.813 -22.005 1.00 56.25 85 ASP A N 1
ATOM 652 C CA . ASP A 1 85 ? 15.549 -16.515 -23.386 1.00 56.25 85 ASP A CA 1
ATOM 653 C C . ASP A 1 85 ? 16.748 -17.372 -23.845 1.00 56.25 85 ASP A C 1
ATOM 655 O O . ASP A 1 85 ? 17.397 -18.057 -23.053 1.00 56.25 85 ASP A O 1
ATOM 659 N N . SER A 1 86 ? 17.036 -17.376 -25.149 1.00 50.56 86 SER A N 1
ATOM 660 C CA . SER A 1 86 ? 18.092 -18.200 -25.765 1.00 50.56 86 SER A CA 1
ATOM 661 C C . SER A 1 86 ? 19.471 -18.099 -25.086 1.00 50.56 86 SER A C 1
ATOM 663 O O . SER A 1 86 ? 20.298 -18.986 -25.286 1.00 50.56 86 SER A O 1
ATOM 665 N N . ASP A 1 87 ? 19.678 -17.072 -24.254 1.00 55.44 87 ASP A N 1
ATOM 666 C CA . ASP A 1 87 ? 20.905 -16.768 -23.516 1.00 55.44 87 ASP A CA 1
ATOM 667 C C . ASP A 1 87 ? 20.864 -17.147 -22.019 1.00 55.44 87 ASP A C 1
ATOM 669 O O . ASP A 1 87 ? 21.830 -16.904 -21.297 1.00 55.44 87 ASP A O 1
ATOM 673 N N . GLY A 1 88 ? 19.781 -17.750 -21.517 1.00 60.47 88 GLY A N 1
ATOM 674 C CA . GLY A 1 88 ? 19.706 -18.207 -20.124 1.00 60.47 88 GLY A CA 1
ATOM 675 C C . GLY A 1 88 ? 19.335 -17.127 -19.094 1.00 60.47 88 GLY A C 1
ATOM 676 O O . GLY A 1 88 ? 19.404 -17.398 -17.894 1.00 60.47 88 GLY A O 1
ATOM 677 N N . ASN A 1 89 ? 18.892 -15.935 -19.517 1.00 72.12 89 ASN A N 1
ATOM 678 C CA . ASN A 1 89 ? 18.497 -14.852 -18.619 1.00 72.12 89 ASN A CA 1
ATOM 679 C C . ASN A 1 89 ? 17.001 -14.895 -18.263 1.00 72.12 89 ASN A C 1
ATOM 681 O O . ASN A 1 89 ? 16.102 -14.617 -19.053 1.00 72.12 89 ASN A O 1
ATOM 685 N N . ALA A 1 90 ? 16.716 -15.181 -16.995 1.00 82.94 90 ALA A N 1
ATOM 686 C CA . ALA A 1 90 ? 15.362 -15.131 -16.457 1.00 82.94 90 ALA A CA 1
ATOM 687 C C . ALA A 1 90 ? 15.097 -13.801 -15.722 1.00 82.94 90 ALA A C 1
ATOM 689 O O . ALA A 1 90 ? 16.014 -13.216 -15.136 1.00 82.94 90 ALA A O 1
ATOM 690 N N . PRO A 1 91 ? 13.847 -13.300 -15.705 1.00 87.94 91 PRO A N 1
ATOM 691 C CA . PRO A 1 91 ? 13.519 -12.084 -14.975 1.00 87.94 91 PRO A CA 1
ATOM 692 C C . PRO A 1 91 ? 13.717 -12.278 -13.470 1.00 87.94 91 PRO A C 1
ATOM 694 O O . PRO A 1 91 ? 13.139 -13.171 -12.843 1.00 87.94 91 PRO A O 1
ATOM 697 N N . THR A 1 92 ? 14.507 -11.391 -12.868 1.00 92.06 92 THR A N 1
ATOM 698 C CA . THR A 1 92 ? 14.719 -11.377 -11.417 1.00 92.06 92 THR A CA 1
ATOM 699 C C . THR A 1 92 ? 13.465 -10.895 -10.691 1.00 92.06 92 THR A C 1
ATOM 701 O O . THR A 1 92 ? 12.688 -10.094 -11.224 1.00 92.06 92 THR A O 1
ATOM 704 N N . PHE A 1 93 ? 13.303 -11.299 -9.426 1.00 93.50 93 PHE A N 1
ATOM 705 C CA . PHE A 1 93 ? 12.230 -10.764 -8.585 1.00 93.50 93 PHE A CA 1
ATOM 706 C C . PHE A 1 93 ? 12.265 -9.234 -8.538 1.00 93.50 93 PHE A C 1
ATOM 708 O O . PHE A 1 93 ? 11.227 -8.598 -8.662 1.00 93.50 93 PHE A O 1
ATOM 715 N N . ASP A 1 94 ? 13.445 -8.629 -8.376 1.00 93.00 94 ASP A N 1
ATOM 716 C CA . ASP A 1 94 ? 13.580 -7.173 -8.295 1.00 93.00 94 ASP A CA 1
ATOM 717 C C . ASP A 1 94 ? 13.177 -6.476 -9.600 1.00 93.00 94 ASP A C 1
ATOM 719 O O . ASP A 1 94 ? 12.544 -5.417 -9.557 1.00 93.00 94 ASP A O 1
ATOM 723 N N . GLY A 1 95 ? 13.480 -7.092 -10.746 1.00 93.25 95 GLY A N 1
ATOM 724 C CA . GLY A 1 95 ? 13.033 -6.645 -12.062 1.00 93.25 95 GLY A CA 1
ATOM 725 C C . GLY A 1 95 ? 11.513 -6.660 -12.184 1.00 93.25 95 GLY A C 1
ATOM 726 O O . GLY A 1 95 ? 10.916 -5.614 -12.450 1.00 93.25 95 GLY A O 1
ATOM 727 N N . ILE A 1 96 ? 10.872 -7.804 -11.918 1.00 95.25 96 ILE A N 1
ATOM 728 C CA . ILE A 1 96 ? 9.404 -7.929 -11.945 1.00 95.25 96 ILE A CA 1
ATOM 729 C C . ILE A 1 96 ? 8.762 -6.990 -10.931 1.00 95.25 96 ILE A C 1
ATOM 731 O O . ILE A 1 96 ? 7.892 -6.193 -11.278 1.00 95.25 96 ILE A O 1
ATOM 735 N N . PHE A 1 97 ? 9.231 -7.015 -9.686 1.00 94.50 97 PHE A N 1
ATOM 736 C CA . PHE A 1 97 ? 8.703 -6.190 -8.614 1.00 94.50 97 PHE A CA 1
ATOM 737 C C . PHE A 1 97 ? 8.689 -4.719 -9.017 1.00 94.50 97 PHE A C 1
ATOM 739 O O . PHE A 1 97 ? 7.673 -4.057 -8.834 1.00 94.50 97 PHE A O 1
ATOM 746 N N . ARG A 1 98 ? 9.770 -4.187 -9.597 1.00 92.88 98 ARG A N 1
ATOM 747 C CA . ARG A 1 98 ? 9.840 -2.785 -10.044 1.00 92.88 98 ARG A CA 1
ATOM 748 C C . ARG A 1 98 ? 8.992 -2.503 -11.287 1.00 92.88 98 ARG A C 1
ATOM 750 O O . ARG A 1 98 ? 8.461 -1.400 -11.387 1.00 92.88 98 ARG A O 1
ATOM 757 N N . SER A 1 99 ? 8.825 -3.487 -12.165 1.00 93.62 99 SER A N 1
ATOM 758 C CA . SER A 1 99 ? 8.217 -3.334 -13.497 1.00 93.62 99 SER A CA 1
ATOM 759 C C . SER A 1 99 ? 6.702 -3.544 -13.544 1.00 93.62 99 SER A C 1
ATOM 761 O O . SER A 1 99 ? 6.045 -3.069 -14.472 1.00 93.62 99 SER A O 1
ATOM 763 N N . MET A 1 100 ? 6.120 -4.187 -12.527 1.00 94.31 100 MET A N 1
ATOM 764 C CA . MET A 1 100 ? 4.669 -4.379 -12.379 1.00 94.31 100 MET A CA 1
ATOM 765 C C . MET A 1 100 ? 3.954 -3.086 -11.953 1.00 94.31 100 MET A C 1
ATOM 767 O O . MET A 1 100 ? 3.388 -2.978 -10.866 1.00 94.31 100 MET A O 1
ATOM 771 N N . LEU A 1 101 ? 4.032 -2.059 -12.793 1.00 92.12 101 LEU A N 1
ATOM 772 C CA . LEU A 1 101 ? 3.431 -0.745 -12.582 1.00 92.12 101 LEU A CA 1
ATOM 773 C C . LEU A 1 101 ? 2.032 -0.669 -13.211 1.00 92.12 101 LEU A C 1
ATOM 775 O O . LEU A 1 101 ? 1.722 -1.442 -14.116 1.00 92.12 101 LEU A O 1
ATOM 779 N N . PRO A 1 102 ? 1.179 0.282 -12.781 1.00 90.94 102 PRO A N 1
ATOM 780 C CA . PRO A 1 102 ? -0.125 0.468 -13.402 1.00 90.94 102 PRO A CA 1
ATOM 781 C C . PRO A 1 102 ? -0.023 0.659 -14.923 1.00 90.94 102 PRO A C 1
ATOM 783 O O . PRO A 1 102 ? 0.742 1.508 -15.398 1.00 90.94 102 PRO A O 1
ATOM 786 N N . GLY A 1 103 ? -0.803 -0.125 -15.663 1.00 90.75 103 GLY A N 1
ATOM 787 C CA . GLY A 1 103 ? -0.821 -0.184 -17.123 1.00 90.75 103 GLY A CA 1
ATOM 788 C C . GLY A 1 103 ? -0.021 -1.323 -17.742 1.00 90.75 103 GLY A C 1
ATOM 789 O O . GLY A 1 103 ? -0.201 -1.582 -18.925 1.00 90.75 103 GLY A O 1
ATOM 790 N N . THR A 1 104 ? 0.840 -2.001 -16.982 1.00 94.25 104 THR A N 1
ATOM 791 C CA . THR A 1 104 ? 1.563 -3.179 -17.473 1.00 94.25 104 THR A CA 1
ATOM 792 C C . THR A 1 104 ? 0.576 -4.323 -17.705 1.00 94.25 104 THR A C 1
ATOM 794 O O . THR A 1 104 ? -0.219 -4.624 -16.814 1.00 94.25 104 THR A O 1
ATOM 797 N N . TYR A 1 105 ? 0.621 -4.952 -18.880 1.00 94.69 105 TYR A N 1
ATOM 798 C CA . TYR A 1 105 ? -0.149 -6.160 -19.186 1.00 94.69 105 TYR A CA 1
ATOM 799 C C . TYR A 1 105 ? 0.726 -7.382 -18.916 1.00 94.69 105 TYR A C 1
ATOM 801 O O . TYR A 1 105 ? 1.874 -7.426 -19.368 1.00 94.69 105 TYR A O 1
ATOM 809 N N . ALA A 1 106 ? 0.224 -8.342 -18.146 1.00 95.06 106 ALA A N 1
ATOM 810 C CA . ALA A 1 106 ? 1.008 -9.489 -17.707 1.00 95.06 106 ALA A CA 1
ATOM 811 C C . ALA A 1 106 ? 0.165 -10.761 -17.607 1.00 95.06 106 ALA A C 1
ATOM 813 O O . ALA A 1 106 ? -1.020 -10.700 -17.273 1.00 95.06 106 ALA A O 1
ATOM 814 N N . SER A 1 107 ? 0.821 -11.896 -17.837 1.00 94.88 107 SER A N 1
ATOM 815 C CA . SER A 1 107 ? 0.366 -13.219 -17.422 1.00 94.88 107 SER A CA 1
ATOM 816 C C . SER A 1 107 ? 0.969 -13.518 -16.056 1.00 94.88 107 SER A C 1
ATOM 818 O O . SER A 1 107 ? 2.172 -13.356 -15.850 1.00 94.88 107 SER A O 1
ATOM 820 N N . ILE A 1 108 ? 0.130 -13.908 -15.103 1.00 95.50 108 ILE A N 1
ATOM 821 C CA . ILE A 1 108 ? 0.550 -14.265 -13.754 1.00 95.50 108 ILE A CA 1
ATOM 822 C C . ILE A 1 108 ? 0.111 -15.688 -13.458 1.00 95.50 108 ILE A C 1
ATOM 824 O O . ILE A 1 108 ? -1.080 -16.003 -13.506 1.00 95.50 108 ILE A O 1
ATOM 828 N N . THR A 1 109 ? 1.084 -16.505 -13.071 1.00 95.38 109 THR A N 1
ATOM 829 C CA . THR A 1 109 ? 0.887 -17.900 -12.692 1.00 95.38 109 THR A CA 1
ATOM 830 C C . THR A 1 109 ? 1.103 -18.051 -11.192 1.00 95.38 109 THR A C 1
ATOM 832 O O . THR A 1 109 ? 2.064 -17.526 -10.624 1.00 95.38 109 THR A O 1
ATOM 835 N N . GLY A 1 110 ? 0.203 -18.749 -10.508 1.00 95.19 110 GLY A N 1
ATOM 836 C CA . GLY A 1 110 ? 0.239 -18.870 -9.057 1.00 95.19 110 GLY A CA 1
ATOM 837 C C . GLY A 1 110 ? -0.711 -19.922 -8.506 1.00 95.19 110 GLY A C 1
ATOM 838 O O . GLY A 1 110 ? -1.227 -20.758 -9.239 1.00 95.19 110 GLY A O 1
ATOM 839 N N . VAL A 1 111 ? -0.938 -19.880 -7.197 1.00 94.38 111 VAL A N 1
ATOM 840 C CA . VAL A 1 111 ? -1.866 -20.784 -6.498 1.00 94.38 111 VAL A CA 1
ATOM 841 C C . VAL A 1 111 ? -2.886 -19.958 -5.726 1.00 94.38 111 VAL A C 1
ATOM 843 O O . VAL A 1 111 ? -2.549 -18.901 -5.190 1.00 94.38 111 VAL A O 1
ATOM 846 N N . ALA A 1 112 ? -4.134 -20.413 -5.669 1.00 94.38 112 ALA A N 1
ATOM 847 C CA . ALA A 1 112 ? -5.154 -19.769 -4.852 1.00 94.38 112 ALA A CA 1
ATOM 848 C C . ALA A 1 112 ? -4.768 -19.809 -3.365 1.00 94.38 112 ALA A C 1
ATOM 850 O O . ALA A 1 112 ? -4.260 -20.811 -2.862 1.00 94.38 112 ALA A O 1
ATOM 851 N N . SER A 1 113 ? -4.987 -18.708 -2.654 1.00 91.88 113 SER A N 1
ATOM 852 C CA . SER A 1 113 ? -4.728 -18.624 -1.221 1.00 91.88 113 SER A CA 1
ATOM 853 C C . SER A 1 113 ? -5.857 -17.862 -0.527 1.00 91.88 113 SER A C 1
ATOM 855 O O . SER A 1 113 ? -6.253 -16.790 -1.005 1.00 91.88 113 SER A O 1
ATOM 857 N N . PRO A 1 114 ? -6.394 -18.389 0.589 1.00 88.69 114 PRO A N 1
ATOM 858 C CA . PRO A 1 114 ? -7.413 -17.689 1.349 1.00 88.69 114 PRO A CA 1
ATOM 859 C C . PRO A 1 114 ? -6.794 -16.474 2.035 1.00 88.69 114 PRO A C 1
ATOM 861 O O . PRO A 1 114 ? -5.627 -16.474 2.437 1.00 88.69 114 PRO A O 1
ATOM 864 N N . THR A 1 115 ? -7.590 -15.427 2.204 1.00 83.38 115 THR A N 1
ATOM 865 C CA . THR A 1 115 ? -7.206 -14.309 3.067 1.00 83.38 115 THR A CA 1
ATOM 866 C C . THR A 1 115 ? -7.803 -14.484 4.461 1.00 83.38 115 THR A C 1
ATOM 868 O O . THR A 1 115 ? -8.642 -15.348 4.698 1.00 83.38 115 THR A O 1
ATOM 871 N N . ARG A 1 116 ? -7.408 -13.620 5.404 1.00 75.31 116 ARG A N 1
ATOM 872 C CA . ARG A 1 116 ? -8.077 -13.537 6.714 1.00 75.31 116 ARG A CA 1
ATOM 873 C C . ARG A 1 116 ? -9.525 -13.034 6.616 1.00 75.31 116 ARG A C 1
ATOM 875 O O . ARG A 1 116 ? -10.240 -13.106 7.606 1.00 75.31 116 ARG A O 1
ATOM 882 N N . ASN A 1 117 ? -9.935 -12.488 5.470 1.00 69.38 117 ASN A N 1
ATOM 883 C CA . ASN A 1 117 ? -11.291 -12.008 5.250 1.00 69.38 117 ASN A CA 1
ATOM 884 C C . ASN A 1 117 ? -12.122 -13.136 4.605 1.00 69.38 117 ASN A C 1
ATOM 886 O O . ASN A 1 117 ? -11.766 -13.604 3.517 1.00 69.38 117 ASN A O 1
ATOM 890 N N . PRO A 1 118 ? -13.230 -13.564 5.232 1.00 72.19 118 PRO A N 1
ATOM 891 C CA . PRO A 1 118 ? -14.136 -14.540 4.638 1.00 72.19 118 PRO A CA 1
ATOM 892 C C . PRO A 1 118 ? -14.651 -14.058 3.276 1.00 72.19 118 PRO A C 1
ATOM 894 O O . PRO A 1 118 ? -15.022 -12.895 3.124 1.00 72.19 118 PRO A O 1
ATOM 897 N N . GLY A 1 119 ? -14.673 -14.946 2.281 1.00 76.00 119 GLY A N 1
ATOM 898 C CA . GLY A 1 119 ? -15.139 -14.615 0.929 1.00 76.00 119 GLY A CA 1
ATOM 899 C C . GLY A 1 119 ? -14.134 -13.845 0.065 1.00 76.00 119 GLY A C 1
ATOM 900 O O . GLY A 1 119 ? -14.490 -13.399 -1.026 1.00 76.00 119 GLY A O 1
ATOM 901 N N . GLU A 1 120 ? -12.878 -13.709 0.503 1.00 81.19 120 GLU A N 1
ATOM 902 C CA . GLU A 1 120 ? -11.794 -13.161 -0.315 1.00 81.19 120 GLU A CA 1
ATOM 903 C C . GLU A 1 120 ? -10.667 -14.180 -0.505 1.00 81.19 120 GLU A C 1
ATOM 905 O O . GLU A 1 120 ? -10.123 -14.732 0.456 1.00 81.19 120 GLU A O 1
ATOM 910 N N . ALA A 1 121 ? -10.281 -14.374 -1.765 1.00 88.06 121 ALA A N 1
ATOM 911 C CA . ALA A 1 121 ? -9.130 -15.168 -2.166 1.00 88.06 121 ALA A CA 1
ATOM 912 C C . ALA A 1 121 ? -8.162 -14.306 -2.979 1.00 88.06 121 ALA A C 1
ATOM 914 O O . ALA A 1 121 ? -8.570 -13.394 -3.704 1.00 88.06 121 ALA A O 1
ATOM 915 N N . VAL A 1 122 ? -6.876 -14.615 -2.856 1.00 93.25 122 VAL A N 1
ATOM 916 C CA . VAL A 1 122 ? -5.806 -13.993 -3.637 1.00 93.25 122 VAL A CA 1
ATOM 917 C C . VAL A 1 122 ? -5.086 -15.049 -4.455 1.00 93.25 122 VAL A C 1
ATOM 919 O O . VAL A 1 122 ? -4.980 -16.203 -4.042 1.00 93.25 122 VAL A O 1
ATOM 922 N N . LEU A 1 123 ? -4.540 -14.646 -5.598 1.00 95.62 123 LEU A N 1
ATOM 923 C CA . LEU A 1 123 ? -3.581 -15.477 -6.314 1.00 95.62 123 LEU A CA 1
ATOM 924 C C . LEU A 1 123 ? -2.195 -15.256 -5.704 1.00 95.62 123 LEU A C 1
ATOM 926 O O . LEU A 1 123 ? -1.627 -14.167 -5.804 1.00 95.62 123 LEU A O 1
ATOM 930 N N . LEU A 1 124 ? -1.638 -16.279 -5.067 1.00 95.12 124 LEU A N 1
ATOM 931 C CA . LEU A 1 124 ? -0.259 -16.278 -4.609 1.00 95.12 124 LEU A CA 1
ATOM 932 C C . LEU A 1 124 ? 0.668 -16.496 -5.805 1.00 95.12 124 LEU A C 1
ATOM 934 O O . LEU A 1 124 ? 0.799 -17.611 -6.308 1.00 95.12 124 LEU A O 1
ATOM 938 N N . CYS A 1 125 ? 1.285 -15.409 -6.255 1.00 95.50 125 CYS A N 1
ATOM 939 C CA . CYS A 1 125 ? 2.105 -15.364 -7.455 1.00 95.50 125 CYS A CA 1
ATOM 940 C C . CYS A 1 125 ? 3.358 -16.231 -7.311 1.00 95.50 125 CYS A C 1
ATOM 942 O O . CYS A 1 125 ? 4.087 -16.110 -6.322 1.00 95.50 125 CYS A O 1
ATOM 944 N N . ARG A 1 126 ? 3.619 -17.039 -8.340 1.00 93.50 126 ARG A N 1
ATOM 945 C CA . ARG A 1 126 ? 4.861 -17.787 -8.538 1.00 93.50 126 ARG A CA 1
ATOM 946 C C . ARG A 1 126 ? 5.645 -17.237 -9.715 1.00 93.50 126 ARG A C 1
ATOM 948 O O . ARG A 1 126 ? 6.800 -16.888 -9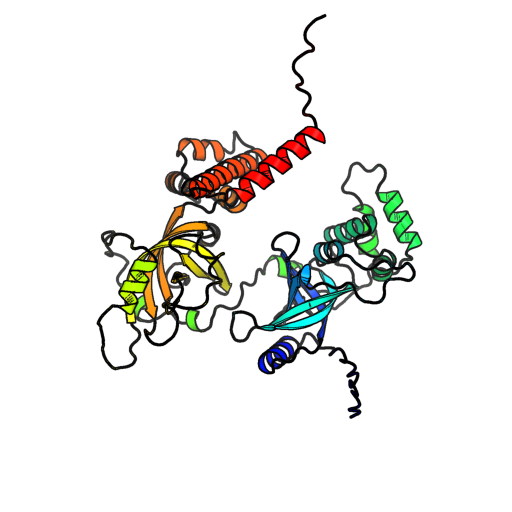.536 1.00 93.50 126 ARG A O 1
ATOM 955 N N . GLU A 1 127 ? 5.000 -17.054 -10.858 1.00 93.44 127 GLU A N 1
ATOM 956 C CA . GLU A 1 127 ? 5.662 -16.631 -12.094 1.00 93.44 127 GLU A CA 1
ATOM 957 C C . GLU A 1 127 ? 4.928 -15.435 -12.701 1.00 93.44 127 GLU A C 1
ATOM 959 O O . GLU A 1 127 ? 3.716 -15.273 -12.518 1.00 93.44 127 GLU A O 1
ATOM 964 N N . VAL A 1 128 ? 5.675 -14.576 -13.393 1.00 94.12 128 VAL A N 1
ATOM 965 C CA . VAL A 1 128 ? 5.136 -13.399 -14.076 1.00 94.12 128 VAL A CA 1
ATOM 966 C C . VAL A 1 128 ? 5.793 -13.270 -15.437 1.00 94.12 128 VAL A C 1
ATOM 968 O O . VAL A 1 128 ? 7.004 -13.069 -15.516 1.00 94.12 128 VAL A O 1
ATOM 971 N N . ASP A 1 129 ? 4.967 -13.258 -16.476 1.00 92.25 129 ASP A N 1
ATOM 972 C CA . ASP A 1 129 ? 5.376 -12.927 -17.832 1.00 92.25 129 ASP A CA 1
ATOM 973 C C . ASP A 1 129 ? 4.824 -11.559 -18.210 1.00 92.25 129 ASP A C 1
ATOM 975 O O . ASP A 1 129 ? 3.618 -11.300 -18.153 1.00 92.25 129 ASP A O 1
ATOM 979 N N . LEU A 1 130 ? 5.718 -10.657 -18.606 1.00 93.38 130 LEU A N 1
ATOM 980 C CA . LEU A 1 130 ? 5.319 -9.368 -19.153 1.00 93.38 130 LEU A CA 1
ATOM 981 C C . LEU A 1 130 ? 4.808 -9.593 -20.577 1.00 93.38 130 LEU A C 1
ATOM 983 O O . LEU A 1 130 ? 5.539 -10.106 -21.417 1.00 93.38 130 LEU A O 1
ATOM 987 N N . LEU A 1 131 ? 3.566 -9.192 -20.836 1.00 93.25 131 LEU A N 1
ATOM 988 C CA . LEU A 1 131 ? 2.903 -9.334 -22.135 1.00 93.25 131 LEU A CA 1
ATOM 989 C C . LEU A 1 131 ? 2.698 -7.989 -22.842 1.00 93.25 131 LEU A C 1
ATOM 991 O O . LEU A 1 131 ? 2.500 -7.948 -24.053 1.00 93.25 131 LEU A O 1
ATOM 995 N N . GLY A 1 132 ? 2.768 -6.871 -22.115 1.00 93.25 132 GLY A N 1
ATOM 996 C CA . GLY A 1 132 ? 2.659 -5.540 -22.703 1.00 93.25 132 GLY A CA 1
ATOM 997 C C . GLY A 1 132 ? 3.169 -4.426 -21.794 1.00 93.25 132 GLY A C 1
ATOM 998 O O . GLY A 1 132 ? 3.065 -4.489 -20.566 1.00 93.25 132 GLY A O 1
ATOM 999 N N . LEU A 1 133 ? 3.721 -3.381 -22.415 1.00 95.06 133 LEU A N 1
ATOM 1000 C CA . LEU A 1 133 ? 4.255 -2.213 -21.715 1.00 95.06 133 LEU A CA 1
ATOM 1001 C C . LEU A 1 133 ? 3.151 -1.217 -21.308 1.00 95.06 133 LEU A C 1
ATOM 1003 O O . LEU A 1 133 ? 2.161 -1.051 -22.023 1.00 95.06 133 LEU A O 1
ATOM 1007 N N . PRO A 1 134 ? 3.337 -0.486 -20.194 1.00 93.50 134 PRO A N 1
ATOM 1008 C CA . PRO A 1 134 ? 2.411 0.557 -19.771 1.00 93.50 134 PRO A CA 1
ATOM 1009 C C . PRO A 1 134 ? 2.438 1.755 -20.727 1.00 93.50 134 PRO A C 1
ATOM 1011 O O . PRO A 1 134 ? 3.496 2.174 -21.184 1.00 93.50 134 PRO A O 1
ATOM 1014 N N . ARG A 1 135 ? 1.298 2.427 -20.930 1.00 91.38 135 ARG A N 1
ATOM 1015 C CA . ARG A 1 135 ? 1.203 3.677 -21.719 1.00 91.38 135 ARG A CA 1
ATOM 1016 C C . ARG A 1 135 ? 1.588 4.931 -20.926 1.00 91.38 135 ARG A C 1
ATOM 1018 O O . ARG A 1 135 ? 0.995 5.995 -21.088 1.00 91.38 135 ARG A O 1
ATOM 1025 N N . ASN A 1 136 ? 2.566 4.812 -20.032 1.00 89.62 136 ASN A N 1
ATOM 1026 C CA . ASN A 1 136 ? 3.109 5.931 -19.268 1.00 89.62 136 ASN A CA 1
ATOM 1027 C C . ASN A 1 136 ? 4.631 5.965 -19.460 1.00 89.62 136 ASN A C 1
ATOM 1029 O O . ASN A 1 136 ? 5.300 5.010 -19.057 1.00 89.62 136 ASN A O 1
ATOM 1033 N N . PRO A 1 137 ? 5.202 7.058 -20.003 1.00 88.75 137 PRO A N 1
ATOM 1034 C CA . PRO A 1 137 ? 6.635 7.126 -20.280 1.00 88.75 137 PRO A CA 1
ATOM 1035 C C . PRO A 1 137 ? 7.482 6.988 -19.007 1.00 88.75 137 PRO A C 1
ATOM 1037 O O . PRO A 1 137 ? 8.561 6.410 -19.049 1.00 88.75 137 PRO A O 1
ATOM 1040 N N . GLN A 1 138 ? 6.982 7.430 -17.849 1.00 88.00 138 GLN A N 1
ATOM 1041 C CA . GLN A 1 138 ? 7.689 7.259 -16.576 1.00 88.00 138 GLN A CA 1
ATOM 1042 C C . GLN A 1 138 ? 7.777 5.786 -16.162 1.00 88.00 138 GLN A C 1
ATOM 1044 O O . GLN A 1 138 ? 8.786 5.375 -15.599 1.00 88.00 138 GLN A O 1
ATOM 1049 N N . HIS A 1 139 ? 6.736 4.995 -16.439 1.00 92.31 139 HIS A N 1
ATOM 1050 C CA . HIS A 1 139 ? 6.715 3.567 -16.118 1.00 92.31 139 HIS A CA 1
ATOM 1051 C C . HIS A 1 139 ? 7.570 2.769 -17.108 1.00 92.31 139 HIS A C 1
ATOM 1053 O O . HIS A 1 139 ? 8.353 1.926 -16.682 1.00 92.31 139 HIS A O 1
ATOM 1059 N N . ILE A 1 140 ? 7.488 3.088 -18.406 1.00 94.69 140 ILE A N 1
ATOM 1060 C CA . ILE A 1 140 ? 8.361 2.502 -19.436 1.00 94.69 140 ILE A CA 1
ATOM 1061 C C . ILE A 1 140 ? 9.827 2.730 -19.067 1.00 94.69 140 ILE A C 1
ATOM 1063 O O . ILE A 1 140 ? 10.625 1.801 -19.104 1.00 94.69 140 ILE A O 1
ATOM 1067 N N . ARG A 1 141 ? 10.179 3.944 -18.633 1.00 93.12 141 ARG A N 1
ATOM 1068 C CA . ARG A 1 141 ? 11.538 4.268 -18.199 1.00 93.12 141 ARG A CA 1
ATOM 1069 C C . ARG A 1 141 ? 12.032 3.359 -17.070 1.00 93.12 141 ARG A C 1
ATOM 1071 O O . ARG A 1 141 ? 13.160 2.896 -17.136 1.00 93.12 141 ARG A O 1
ATOM 1078 N N . VAL A 1 142 ? 11.196 3.050 -16.074 1.00 92.69 142 VAL A N 1
ATOM 1079 C CA . VAL A 1 142 ? 11.563 2.111 -14.992 1.00 92.69 142 VAL A CA 1
ATOM 1080 C C . VAL A 1 142 ? 11.856 0.712 -15.542 1.00 92.69 142 VAL A C 1
ATOM 1082 O O . VAL A 1 142 ? 12.800 0.068 -15.091 1.00 92.69 142 VAL A O 1
ATOM 1085 N N . ILE A 1 143 ? 11.085 0.251 -16.529 1.00 95.25 143 ILE A N 1
ATOM 1086 C CA . ILE A 1 143 ? 11.301 -1.048 -17.183 1.00 95.25 143 ILE A CA 1
ATOM 1087 C C . ILE A 1 143 ? 12.625 -1.041 -17.961 1.00 95.25 143 ILE A C 1
ATOM 1089 O O . ILE A 1 143 ? 13.419 -1.973 -17.829 1.00 95.25 143 ILE A O 1
ATOM 1093 N N . LEU A 1 144 ? 12.912 0.034 -18.702 1.00 95.19 144 LEU A N 1
ATOM 1094 C CA . LEU A 1 144 ? 14.183 0.216 -19.413 1.00 95.19 144 LEU A CA 1
ATOM 1095 C C . LEU A 1 144 ? 15.375 0.261 -18.444 1.00 95.19 144 LEU A C 1
ATOM 1097 O O . LEU A 1 144 ? 16.368 -0.420 -18.672 1.00 95.19 144 LEU A O 1
ATOM 1101 N N . GLU A 1 145 ? 15.255 0.968 -17.317 1.00 93.25 145 GLU A N 1
ATOM 1102 C CA . GLU A 1 145 ? 16.270 0.982 -16.254 1.00 93.25 145 GLU A CA 1
ATOM 1103 C C . GLU A 1 145 ? 16.501 -0.414 -15.654 1.00 93.25 145 GLU A C 1
ATOM 1105 O O . GLU A 1 145 ? 17.636 -0.767 -15.339 1.00 93.25 145 GLU A O 1
ATOM 1110 N N . CYS A 1 146 ? 15.443 -1.213 -15.470 1.00 93.56 146 CYS A N 1
ATOM 1111 C CA . CYS A 1 146 ? 15.573 -2.594 -14.996 1.00 93.56 146 CYS A CA 1
ATOM 1112 C C . CYS A 1 146 ? 16.262 -3.481 -16.038 1.00 93.56 146 CYS A C 1
ATOM 1114 O O . CYS A 1 146 ? 17.085 -4.316 -15.672 1.00 93.56 146 CYS A O 1
ATOM 1116 N N . THR A 1 147 ? 15.969 -3.266 -17.319 1.00 94.06 147 THR A N 1
ATOM 1117 C CA . THR A 1 147 ? 16.584 -3.991 -18.440 1.00 94.06 147 THR A CA 1
ATOM 1118 C C . THR A 1 147 ? 18.072 -3.664 -18.555 1.00 94.06 147 THR A C 1
ATOM 1120 O O . THR A 1 147 ? 18.896 -4.570 -18.560 1.00 94.06 147 THR A O 1
ATOM 1123 N N . ALA A 1 148 ? 18.439 -2.379 -18.515 1.00 92.25 148 ALA A N 1
ATOM 1124 C CA . ALA A 1 148 ? 19.834 -1.929 -18.545 1.00 92.25 148 ALA A CA 1
ATOM 1125 C C . ALA A 1 148 ? 20.670 -2.454 -17.363 1.00 92.25 148 ALA A C 1
ATOM 1127 O O . ALA A 1 148 ? 21.882 -2.599 -17.470 1.00 92.25 148 ALA A O 1
ATOM 1128 N N . LYS A 1 149 ? 20.026 -2.749 -16.226 1.00 91.38 149 LYS A N 1
ATOM 1129 C CA . LYS A 1 149 ? 20.661 -3.343 -15.038 1.00 91.38 149 LYS A CA 1
ATOM 1130 C C . LYS A 1 149 ? 20.703 -4.876 -15.064 1.00 91.38 149 LYS A C 1
ATOM 1132 O O . LYS A 1 149 ? 21.093 -5.470 -14.063 1.00 91.38 149 LYS A O 1
ATOM 1137 N N . GLY A 1 150 ? 20.242 -5.513 -16.141 1.00 91.31 150 GLY A N 1
ATOM 1138 C CA . GLY A 1 150 ? 20.155 -6.972 -16.248 1.00 91.31 150 GLY A CA 1
ATOM 1139 C C . GLY A 1 150 ? 19.108 -7.610 -15.327 1.00 91.31 150 GLY A C 1
ATOM 1140 O O . GLY A 1 150 ? 19.150 -8.810 -15.084 1.00 91.31 150 GLY A O 1
ATOM 1141 N N . LEU A 1 151 ? 18.167 -6.830 -14.781 1.00 92.50 151 LEU A N 1
ATOM 1142 C CA . LEU A 1 151 ? 17.113 -7.349 -13.898 1.00 92.50 151 LEU A CA 1
ATOM 1143 C C . LEU A 1 151 ? 15.935 -7.941 -14.675 1.00 92.50 151 LEU A C 1
ATOM 1145 O O . LEU A 1 151 ? 15.189 -8.755 -14.121 1.00 92.50 151 LEU A O 1
ATOM 1149 N N . LEU A 1 152 ? 15.751 -7.493 -15.918 1.00 93.19 152 LEU A N 1
ATOM 1150 C CA . LEU A 1 152 ? 14.790 -8.024 -16.874 1.00 93.19 152 LEU A CA 1
ATOM 1151 C C . LEU A 1 152 ? 15.514 -8.491 -18.143 1.00 93.19 152 LEU A C 1
ATOM 1153 O O . LEU A 1 152 ? 16.451 -7.812 -18.565 1.00 93.19 152 LEU A O 1
ATOM 1157 N N . PRO A 1 153 ? 15.054 -9.577 -18.787 1.00 92.69 153 PRO A N 1
ATOM 1158 C CA . PRO A 1 153 ? 15.664 -10.062 -20.014 1.00 92.69 153 PRO A CA 1
ATOM 1159 C C . PRO A 1 153 ? 15.359 -9.120 -21.181 1.00 92.69 153 PRO A C 1
ATOM 1161 O O . PRO A 1 153 ? 14.199 -8.782 -21.450 1.00 92.69 153 PRO A O 1
ATOM 1164 N N . ILE A 1 154 ? 16.408 -8.694 -21.883 1.00 93.44 154 ILE A N 1
ATOM 1165 C CA . ILE A 1 154 ? 16.310 -7.679 -22.935 1.00 93.44 154 ILE A CA 1
ATOM 1166 C C . ILE A 1 154 ? 15.463 -8.143 -24.118 1.00 93.44 154 ILE A C 1
ATOM 1168 O O . ILE A 1 154 ? 14.642 -7.377 -24.620 1.00 93.44 154 ILE A O 1
ATOM 1172 N N . ALA A 1 155 ? 15.583 -9.415 -24.506 1.00 91.88 155 ALA A N 1
ATOM 1173 C CA . ALA A 1 155 ? 14.793 -10.005 -25.580 1.00 91.88 155 ALA A CA 1
ATOM 1174 C C . ALA A 1 155 ? 13.297 -10.015 -25.241 1.00 91.88 155 ALA A C 1
ATOM 1176 O O . ALA A 1 155 ? 12.447 -9.768 -26.097 1.00 91.88 155 ALA A O 1
ATOM 1177 N N . SER A 1 156 ? 12.952 -10.257 -23.976 1.00 90.62 156 SER A N 1
ATOM 1178 C CA . SER A 1 156 ? 11.565 -10.207 -23.514 1.00 90.62 156 SER A CA 1
ATOM 1179 C C . SER A 1 156 ? 11.003 -8.793 -23.578 1.00 90.62 156 SER A C 1
ATOM 1181 O O . SER A 1 156 ? 9.908 -8.619 -24.098 1.00 90.62 156 SER A O 1
ATOM 1183 N N . VAL A 1 157 ? 11.758 -7.777 -23.151 1.00 93.81 157 VAL A N 1
ATOM 1184 C CA . VAL A 1 157 ? 11.305 -6.375 -23.195 1.00 93.81 157 VAL A CA 1
ATOM 1185 C C . VAL A 1 157 ? 11.231 -5.836 -24.628 1.00 93.81 157 VAL A C 1
ATOM 1187 O O . VAL A 1 157 ? 10.247 -5.181 -24.967 1.00 93.81 157 VAL A O 1
ATOM 1190 N N . ALA A 1 158 ? 12.210 -6.147 -25.483 1.00 93.56 158 ALA A N 1
ATOM 1191 C CA . ALA A 1 158 ? 12.246 -5.723 -26.887 1.00 93.56 158 ALA A CA 1
ATOM 1192 C C . ALA A 1 158 ? 11.023 -6.220 -27.682 1.00 93.56 158 ALA A C 1
ATOM 1194 O O . ALA A 1 158 ? 10.412 -5.463 -28.444 1.00 93.56 158 ALA A O 1
ATOM 1195 N N . ARG A 1 159 ? 10.594 -7.467 -27.430 1.00 91.94 159 ARG A N 1
ATOM 1196 C CA . ARG A 1 159 ? 9.400 -8.061 -28.055 1.00 91.94 159 ARG A CA 1
ATOM 1197 C C . ARG A 1 159 ? 8.111 -7.295 -27.745 1.00 91.94 159 ARG A C 1
ATOM 1199 O O . ARG A 1 159 ? 7.241 -7.229 -28.607 1.00 91.94 159 ARG A O 1
ATOM 1206 N N . LEU A 1 160 ? 7.994 -6.660 -26.575 1.00 92.12 160 LEU A N 1
ATOM 1207 C CA . LEU A 1 160 ? 6.763 -5.965 -26.157 1.00 92.12 160 LEU A CA 1
ATOM 1208 C C . LEU A 1 160 ? 6.428 -4.719 -26.985 1.00 92.12 160 LEU A C 1
ATOM 1210 O O . LEU A 1 160 ? 5.309 -4.212 -26.906 1.00 92.12 160 LEU A O 1
ATOM 1214 N N . TYR A 1 161 ? 7.387 -4.198 -27.748 1.00 92.69 161 TYR A N 1
ATOM 1215 C CA . TYR A 1 161 ? 7.192 -3.043 -28.624 1.00 92.69 161 TYR A CA 1
ATOM 1216 C C . TYR A 1 161 ? 7.803 -3.258 -30.017 1.00 92.69 161 TYR A C 1
ATOM 1218 O O . TYR A 1 161 ? 8.146 -2.294 -30.704 1.00 92.69 161 TYR A O 1
ATOM 1226 N N . ASN A 1 162 ? 7.873 -4.527 -30.444 1.00 91.06 162 ASN A N 1
ATOM 1227 C CA . ASN A 1 162 ? 8.287 -4.967 -31.780 1.00 91.06 162 ASN A CA 1
ATOM 1228 C C . ASN A 1 162 ? 9.694 -4.495 -32.195 1.00 91.06 162 ASN A C 1
ATOM 1230 O O . ASN A 1 162 ? 9.886 -4.028 -33.318 1.00 91.06 162 ASN A O 1
ATOM 1234 N N . GLN A 1 163 ? 10.677 -4.611 -31.300 1.00 92.25 163 GLN A N 1
ATOM 1235 C CA . GLN A 1 163 ? 12.092 -4.367 -31.601 1.00 92.25 163 GLN A CA 1
ATOM 1236 C C . GLN A 1 163 ? 12.945 -5.620 -31.397 1.00 92.25 163 GLN A C 1
ATOM 1238 O O . GLN A 1 163 ? 12.537 -6.564 -30.718 1.00 92.25 163 GLN A O 1
ATOM 1243 N N . SER A 1 164 ? 14.143 -5.622 -31.987 1.00 94.06 164 SER A N 1
ATOM 1244 C CA . SER A 1 164 ? 15.143 -6.662 -31.737 1.00 94.06 164 SER A CA 1
ATOM 1245 C C . SER A 1 164 ? 15.913 -6.381 -30.441 1.00 94.06 164 SER A C 1
ATOM 1247 O O . SER A 1 164 ? 16.039 -5.227 -30.014 1.00 94.06 164 SER A O 1
ATOM 1249 N N . ALA A 1 165 ? 16.441 -7.436 -29.816 1.00 92.75 165 ALA A N 1
ATOM 1250 C CA . ALA A 1 165 ? 17.244 -7.322 -28.601 1.00 92.75 165 ALA A CA 1
ATOM 1251 C C . ALA A 1 165 ? 18.497 -6.457 -28.830 1.00 92.75 165 ALA A C 1
ATOM 1253 O O . ALA A 1 165 ? 18.835 -5.620 -27.999 1.00 92.75 165 ALA A O 1
ATOM 1254 N N . GLU A 1 166 ? 19.133 -6.591 -29.995 1.00 93.88 166 GLU A N 1
ATOM 1255 C CA . GLU A 1 166 ? 20.351 -5.870 -30.378 1.00 93.88 166 GLU A CA 1
ATOM 1256 C C . GLU A 1 166 ? 20.090 -4.380 -30.625 1.00 93.88 166 GLU A C 1
ATOM 1258 O O . GLU A 1 166 ? 20.961 -3.541 -30.387 1.00 93.88 166 GLU A O 1
ATOM 1263 N N . GLN A 1 167 ? 18.904 -4.027 -31.133 1.00 93.19 167 GLN A N 1
ATOM 1264 C CA . GLN A 1 167 ? 18.510 -2.628 -31.286 1.00 93.19 167 GLN A CA 1
ATOM 1265 C C . GLN A 1 167 ? 18.259 -1.991 -29.918 1.00 93.19 167 GLN A C 1
ATOM 1267 O O . GLN A 1 167 ? 18.815 -0.930 -29.645 1.00 93.19 167 GLN A O 1
ATOM 1272 N N . LEU A 1 168 ? 17.502 -2.660 -29.037 1.00 93.56 168 LEU A N 1
ATOM 1273 C CA . LEU A 1 168 ? 17.276 -2.166 -27.677 1.00 93.56 168 LEU A CA 1
ATOM 1274 C C . LEU A 1 168 ? 18.594 -2.041 -26.899 1.00 93.56 168 LEU A C 1
ATOM 1276 O O . LEU A 1 168 ? 18.785 -1.047 -26.206 1.00 93.56 168 LEU A O 1
ATOM 1280 N N . GLN A 1 169 ? 19.521 -2.992 -27.044 1.00 93.69 169 GLN A N 1
ATOM 1281 C CA . GLN A 1 169 ? 20.822 -2.940 -26.370 1.00 93.69 169 GLN A CA 1
ATOM 1282 C C . GLN A 1 169 ? 21.595 -1.676 -26.766 1.00 93.69 169 GLN A C 1
ATOM 1284 O O . GLN A 1 169 ? 22.016 -0.915 -25.896 1.00 93.69 169 GLN A O 1
ATOM 1289 N N . ARG A 1 170 ? 21.691 -1.399 -28.074 1.00 92.12 170 ARG A N 1
ATOM 1290 C CA . ARG A 1 170 ? 22.327 -0.176 -28.588 1.00 92.12 170 ARG A CA 1
ATOM 1291 C C . ARG A 1 170 ? 21.632 1.088 -28.087 1.00 92.12 170 ARG A C 1
ATOM 1293 O O . ARG A 1 170 ? 22.298 2.029 -27.669 1.00 92.12 170 ARG A O 1
ATOM 1300 N N . ASP A 1 171 ? 20.301 1.108 -28.087 1.00 90.56 171 ASP A N 1
ATOM 1301 C CA . ASP A 1 171 ? 19.532 2.266 -27.624 1.00 90.56 171 ASP A CA 1
ATOM 1302 C C . ASP A 1 171 ? 19.729 2.535 -26.120 1.00 90.56 171 ASP A C 1
ATOM 1304 O O . ASP A 1 171 ? 19.760 3.698 -25.700 1.00 90.56 171 ASP A O 1
ATOM 1308 N N . LEU A 1 172 ? 19.876 1.483 -25.304 1.00 91.06 172 LEU A N 1
ATOM 1309 C CA . LEU A 1 172 ? 20.174 1.596 -23.875 1.00 91.06 172 LEU A CA 1
ATOM 1310 C C . LEU A 1 172 ? 21.591 2.136 -23.638 1.00 91.06 172 LEU A C 1
ATOM 1312 O O . LEU A 1 172 ? 21.755 3.043 -22.821 1.00 91.06 172 LEU A O 1
ATOM 1316 N N . GLU A 1 173 ? 22.585 1.639 -24.373 1.00 89.00 173 GLU A N 1
ATOM 1317 C CA . GLU A 1 173 ? 23.978 2.101 -24.292 1.00 89.00 173 GLU A CA 1
ATOM 1318 C C . GLU A 1 173 ? 24.103 3.577 -24.703 1.00 89.00 173 GLU A C 1
ATOM 1320 O O . GLU A 1 173 ? 24.628 4.391 -23.942 1.00 89.00 173 GLU A O 1
ATOM 1325 N N . CYS A 1 174 ? 23.508 3.971 -25.835 1.00 82.69 174 CYS A N 1
ATOM 1326 C CA . CYS A 1 174 ? 23.520 5.361 -26.305 1.00 82.69 174 CYS A CA 1
ATOM 1327 C C . CYS A 1 174 ? 22.745 6.330 -25.394 1.00 82.69 174 CYS A C 1
ATOM 1329 O O . CYS A 1 174 ? 23.003 7.532 -25.406 1.00 82.69 174 CYS A O 1
ATOM 1331 N N . SER A 1 175 ? 21.779 5.835 -24.614 1.00 73.94 175 SER A N 1
ATOM 1332 C CA . SER A 1 175 ? 20.984 6.654 -23.687 1.00 73.94 175 SER A CA 1
ATOM 1333 C C . SER A 1 175 ? 21.641 6.837 -22.311 1.00 73.94 175 SER A C 1
ATOM 1335 O O . SER A 1 175 ? 21.152 7.651 -21.520 1.00 73.94 175 SER A O 1
ATOM 1337 N N . GLY A 1 176 ? 22.696 6.072 -22.002 1.00 60.62 176 GLY A N 1
ATOM 1338 C CA . GLY A 1 176 ? 23.412 6.105 -20.722 1.00 60.62 176 GLY A CA 1
ATOM 1339 C C . GLY A 1 176 ? 24.532 7.148 -20.653 1.00 60.62 176 GLY A C 1
ATOM 1340 O O . GLY A 1 176 ? 24.869 7.612 -19.564 1.00 60.62 176 GLY A O 1
ATOM 1341 N N . GLU A 1 177 ? 25.073 7.566 -21.799 1.00 49.06 177 GLU A N 1
ATOM 1342 C CA . GLU A 1 177 ? 26.223 8.467 -21.878 1.00 49.06 177 GLU A CA 1
ATOM 1343 C C . GLU A 1 177 ? 25.789 9.917 -22.180 1.00 49.06 177 GLU A C 1
ATOM 1345 O O . GLU A 1 177 ? 25.313 10.249 -23.262 1.00 49.06 177 GLU A O 1
ATOM 1350 N N . GLY A 1 178 ? 25.962 10.825 -21.213 1.00 48.94 178 GLY A N 1
ATOM 1351 C CA . GLY A 1 178 ? 26.144 12.255 -21.517 1.00 48.94 178 GLY A CA 1
ATOM 1352 C C . GLY A 1 178 ? 24.931 13.197 -21.502 1.00 48.94 178 GLY A C 1
ATOM 1353 O O . GLY A 1 178 ? 25.102 14.377 -21.804 1.00 48.94 178 GLY A O 1
ATOM 1354 N N . CYS A 1 179 ? 23.725 12.776 -21.113 1.00 42.56 179 CYS A N 1
ATOM 1355 C CA . CYS A 1 179 ? 22.596 13.712 -20.984 1.00 42.56 179 CYS A CA 1
ATOM 1356 C C . CYS A 1 179 ? 22.399 14.181 -19.532 1.00 42.56 179 CYS A C 1
ATOM 1358 O O . CYS A 1 179 ? 22.100 13.371 -18.659 1.00 42.56 179 CYS A O 1
ATOM 1360 N N . TYR A 1 180 ? 22.470 15.498 -19.282 1.00 47.72 180 TYR A N 1
ATOM 1361 C CA . TYR A 1 180 ? 22.098 16.176 -18.021 1.00 47.72 180 TYR A CA 1
ATOM 1362 C C . TYR A 1 180 ? 20.575 16.109 -17.735 1.00 47.72 180 TYR A C 1
ATOM 1364 O O . TYR A 1 180 ? 19.916 17.110 -17.455 1.00 47.72 180 TYR A O 1
ATOM 1372 N N . GLY A 1 181 ? 19.984 14.920 -17.843 1.00 57.69 181 GLY A N 1
ATOM 1373 C CA . GLY A 1 181 ? 18.558 14.658 -17.716 1.00 57.69 181 GLY A CA 1
ATOM 1374 C C . GLY A 1 181 ? 18.283 13.277 -17.126 1.00 57.69 181 GLY A C 1
ATOM 1375 O O . GLY A 1 181 ? 19.180 12.479 -16.876 1.00 57.69 181 GLY A O 1
ATOM 1376 N N . LYS A 1 182 ? 17.004 12.994 -16.878 1.00 66.94 182 LYS A N 1
ATOM 1377 C CA . LYS A 1 182 ? 16.544 11.679 -16.420 1.00 66.94 182 LYS A CA 1
ATOM 1378 C C . LYS A 1 182 ? 16.950 10.602 -17.453 1.00 66.94 182 LYS A C 1
ATOM 1380 O O . LYS A 1 182 ? 16.504 10.724 -18.597 1.00 66.94 182 LYS A O 1
ATOM 1385 N N . PRO A 1 183 ? 17.731 9.568 -17.086 1.00 77.06 183 PRO A N 1
ATOM 1386 C CA . PRO A 1 183 ? 18.197 8.554 -18.036 1.00 77.06 183 PRO A CA 1
ATOM 1387 C C . PRO A 1 183 ? 17.014 7.863 -18.728 1.00 77.06 183 PRO A C 1
ATOM 1389 O O . PRO A 1 183 ? 15.950 7.701 -18.131 1.00 77.06 183 PRO A O 1
ATOM 1392 N N . PHE A 1 184 ? 17.181 7.499 -20.002 1.00 87.00 184 PHE A N 1
ATOM 1393 C CA . PHE A 1 184 ? 16.171 6.841 -20.850 1.00 87.00 184 PHE A CA 1
ATOM 1394 C C . PHE A 1 184 ? 14.859 7.615 -21.107 1.00 87.00 184 PHE A C 1
ATOM 1396 O O . PHE A 1 184 ? 13.940 7.044 -21.687 1.00 87.00 184 PHE A O 1
ATOM 1403 N N . ASP A 1 185 ? 14.718 8.894 -20.732 1.00 85.88 185 ASP A N 1
ATOM 1404 C CA . ASP A 1 185 ? 13.454 9.638 -20.931 1.00 85.88 185 ASP A CA 1
ATOM 1405 C C . ASP A 1 185 ? 13.068 9.773 -22.418 1.00 85.88 185 ASP A C 1
ATOM 1407 O O . ASP A 1 185 ? 11.913 9.558 -22.798 1.00 85.88 185 ASP A O 1
ATOM 1411 N N . SER A 1 186 ? 14.047 10.069 -23.277 1.00 88.12 186 SER A N 1
ATOM 1412 C CA . SER A 1 186 ? 13.860 10.137 -24.732 1.00 88.12 186 SER A CA 1
ATOM 1413 C C . SER A 1 186 ? 13.492 8.775 -25.321 1.00 88.12 186 SER A C 1
ATOM 1415 O O . SER A 1 186 ? 12.550 8.686 -26.112 1.00 88.12 186 SER A O 1
ATOM 1417 N N . LEU A 1 187 ? 14.176 7.712 -24.885 1.00 92.31 187 LEU A N 1
ATOM 1418 C CA . LEU A 1 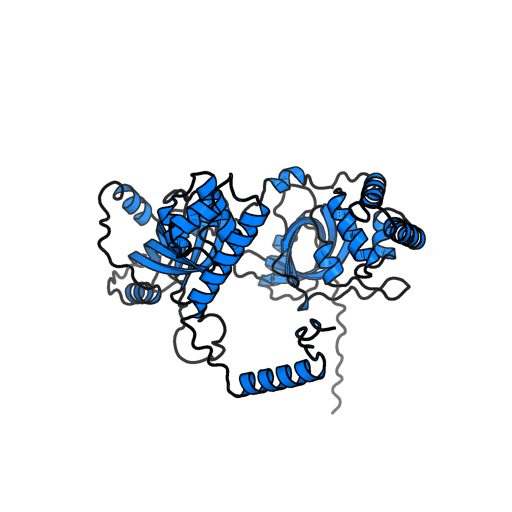187 ? 13.896 6.341 -25.308 1.00 92.31 187 LEU A CA 1
ATOM 1419 C C . LEU A 1 187 ? 12.496 5.903 -24.863 1.00 92.31 187 LEU A C 1
ATOM 1421 O O . LEU A 1 187 ? 11.725 5.403 -25.670 1.00 92.31 187 LEU A O 1
ATOM 1425 N N . ALA A 1 188 ? 12.097 6.189 -23.624 1.00 92.81 188 ALA A N 1
ATOM 1426 C CA . ALA A 1 188 ? 10.767 5.861 -23.120 1.00 92.81 188 ALA A CA 1
ATOM 1427 C C . ALA A 1 188 ? 9.646 6.552 -23.914 1.00 92.81 188 ALA A C 1
ATOM 1429 O O . ALA A 1 188 ? 8.605 5.949 -24.176 1.00 92.81 188 ALA A O 1
ATOM 1430 N N . LYS A 1 189 ? 9.850 7.808 -24.335 1.00 91.62 189 LYS A N 1
ATOM 1431 C CA . LYS A 1 189 ? 8.917 8.523 -25.223 1.00 91.62 189 LYS A CA 1
ATOM 1432 C C . LYS A 1 189 ? 8.875 7.921 -26.626 1.00 91.62 189 LYS A C 1
ATOM 1434 O O . LYS A 1 189 ? 7.805 7.900 -27.229 1.00 91.62 189 LYS A O 1
ATOM 1439 N N . MET A 1 190 ? 10.011 7.462 -27.146 1.00 93.06 190 MET A N 1
ATOM 1440 C CA . MET A 1 190 ? 10.087 6.775 -28.435 1.00 93.06 190 MET A CA 1
ATOM 1441 C C . MET A 1 190 ? 9.335 5.439 -28.383 1.00 93.06 190 MET A C 1
ATOM 1443 O O . MET A 1 190 ? 8.425 5.241 -29.183 1.00 93.06 190 MET A O 1
ATOM 1447 N N . VAL A 1 191 ? 9.620 4.605 -27.378 1.00 94.12 191 VAL A N 1
ATOM 1448 C CA . VAL A 1 191 ? 8.926 3.333 -27.123 1.00 94.12 191 VAL A CA 1
ATOM 1449 C C . VAL A 1 191 ? 7.422 3.554 -26.985 1.00 94.12 191 VAL A C 1
ATOM 1451 O O . VAL A 1 191 ? 6.633 2.868 -27.621 1.00 94.12 191 VAL A O 1
ATOM 1454 N N . LEU A 1 192 ? 6.990 4.561 -26.218 1.00 93.19 192 LEU A N 1
ATOM 1455 C CA . LEU A 1 192 ? 5.567 4.872 -26.062 1.00 93.19 192 LEU A CA 1
ATOM 1456 C C . LEU A 1 192 ? 4.870 5.156 -27.402 1.00 93.19 192 LEU A C 1
ATOM 1458 O O . LEU A 1 192 ? 3.722 4.759 -27.586 1.00 93.19 192 LEU A O 1
ATOM 1462 N N . ARG A 1 193 ? 5.545 5.856 -28.323 1.00 91.94 193 ARG A N 1
ATOM 1463 C CA . ARG A 1 193 ? 5.011 6.166 -29.660 1.00 91.94 193 ARG A CA 1
ATOM 1464 C C . ARG A 1 193 ? 4.976 4.945 -30.576 1.00 91.94 193 ARG A C 1
ATOM 1466 O O . ARG A 1 193 ? 4.175 4.944 -31.503 1.00 91.94 193 ARG A O 1
ATOM 1473 N N . SER A 1 194 ? 5.826 3.946 -30.338 1.00 91.75 194 SER A N 1
ATOM 1474 C CA . SER A 1 194 ? 5.862 2.709 -31.123 1.00 91.75 194 SER A CA 1
ATOM 1475 C C . SER A 1 194 ? 4.920 1.623 -30.599 1.00 91.75 194 SER A C 1
ATOM 1477 O O . SER A 1 194 ? 4.753 0.604 -31.267 1.00 91.75 194 SER A O 1
ATOM 1479 N N . LEU A 1 195 ? 4.303 1.807 -29.425 1.00 92.25 195 LEU A N 1
ATOM 1480 C CA . LEU A 1 195 ? 3.328 0.847 -28.911 1.00 92.25 195 LEU A CA 1
ATOM 1481 C C . LEU A 1 195 ? 2.095 0.776 -29.829 1.00 92.25 195 LEU A C 1
ATOM 1483 O O . LEU A 1 195 ? 1.545 1.822 -30.190 1.00 92.25 195 LEU A O 1
ATOM 1487 N N . PRO A 1 196 ? 1.612 -0.437 -30.167 1.00 87.62 196 PRO A N 1
ATOM 1488 C CA . PRO A 1 196 ? 0.405 -0.604 -30.972 1.00 87.62 196 PRO A CA 1
ATOM 1489 C C . PRO A 1 196 ? -0.798 0.023 -30.264 1.00 87.62 196 PRO A C 1
ATOM 1491 O O . PRO A 1 196 ? -0.798 0.140 -29.040 1.00 87.62 196 PRO A O 1
ATOM 1494 N N . ALA A 1 197 ? -1.835 0.433 -30.997 1.00 85.19 197 ALA A N 1
ATOM 1495 C CA . ALA A 1 197 ? -3.101 0.835 -30.382 1.00 85.19 197 ALA A CA 1
ATOM 1496 C C . ALA A 1 197 ? -3.741 -0.365 -29.662 1.00 85.19 197 ALA A C 1
ATOM 1498 O O . ALA A 1 197 ? -3.675 -1.491 -30.142 1.00 85.19 197 ALA A O 1
ATOM 1499 N N . ASP A 1 198 ? -4.334 -0.122 -28.496 1.00 85.69 198 ASP A N 1
ATOM 1500 C CA . ASP A 1 198 ? -4.903 -1.163 -27.644 1.00 85.69 198 ASP A CA 1
ATOM 1501 C C . ASP A 1 198 ? -6.207 -0.650 -27.046 1.00 85.69 198 ASP A C 1
ATOM 1503 O O . ASP A 1 198 ? -6.215 0.148 -26.107 1.00 85.69 198 ASP A O 1
ATOM 1507 N N . GLU A 1 199 ? -7.314 -1.095 -27.630 1.00 82.75 199 GLU A N 1
ATOM 1508 C CA . GLU A 1 199 ? -8.672 -0.718 -27.230 1.00 82.75 199 GLU A CA 1
ATOM 1509 C C . GLU A 1 199 ? -9.085 -1.308 -25.873 1.00 82.75 199 GLU A C 1
ATOM 1511 O O . GLU A 1 199 ? -10.118 -0.927 -25.310 1.00 82.75 199 GLU A O 1
ATOM 1516 N N . ARG A 1 200 ? -8.307 -2.262 -25.345 1.00 82.50 200 ARG A N 1
ATOM 1517 C CA . ARG A 1 200 ? -8.539 -2.881 -24.035 1.00 82.50 200 ARG A CA 1
ATOM 1518 C C . ARG A 1 200 ? -7.786 -2.168 -22.916 1.00 82.50 200 ARG A C 1
ATOM 1520 O O . ARG A 1 200 ? -8.074 -2.423 -21.748 1.00 82.50 200 ARG A O 1
ATOM 1527 N N . TYR A 1 201 ? -6.882 -1.243 -23.249 1.00 84.75 201 TYR A N 1
ATOM 1528 C CA . TYR A 1 201 ? -6.071 -0.547 -22.259 1.00 84.75 201 TYR A CA 1
ATOM 1529 C C . TYR A 1 201 ? -6.946 0.205 -21.235 1.00 84.75 201 TYR A C 1
ATOM 1531 O O . TYR A 1 201 ? -7.823 0.985 -21.621 1.00 84.75 201 TYR A O 1
ATOM 1539 N N . PRO A 1 202 ? -6.728 0.012 -19.921 1.00 79.69 202 PRO A N 1
ATOM 1540 C CA . PRO A 1 202 ? -7.586 0.591 -18.898 1.00 79.69 202 PRO A CA 1
ATOM 1541 C C . PRO A 1 202 ? -7.417 2.111 -18.802 1.00 79.69 202 PRO A C 1
ATOM 1543 O O . PRO A 1 202 ? -6.311 2.648 -18.895 1.00 79.69 202 PRO A O 1
ATOM 1546 N N . ASP A 1 203 ? -8.512 2.819 -18.516 1.00 75.00 203 ASP A N 1
ATOM 1547 C CA . ASP A 1 203 ? -8.474 4.246 -18.186 1.00 75.00 203 ASP A CA 1
ATOM 1548 C C . ASP A 1 203 ? -7.865 4.464 -16.789 1.00 75.00 203 ASP A C 1
ATOM 1550 O O . ASP A 1 203 ? -8.560 4.576 -15.774 1.00 75.00 203 ASP A O 1
ATOM 1554 N N . LEU A 1 204 ? -6.532 4.512 -16.743 1.00 71.81 204 LEU A N 1
ATOM 1555 C CA . LEU A 1 204 ? -5.749 4.719 -15.523 1.00 71.81 204 LEU A CA 1
ATOM 1556 C C . LEU A 1 204 ? -5.907 6.123 -14.920 1.00 71.81 204 LEU A C 1
ATOM 1558 O O . LEU A 1 204 ? -5.563 6.322 -13.753 1.00 71.81 204 LEU A O 1
ATOM 1562 N N . VAL A 1 205 ? -6.421 7.103 -15.675 1.00 62.66 205 VAL A N 1
ATOM 1563 C CA . VAL A 1 205 ? -6.649 8.464 -15.160 1.00 62.66 205 VAL A CA 1
ATOM 1564 C C . VAL A 1 205 ? -7.760 8.435 -14.121 1.00 62.66 205 VAL A C 1
ATOM 1566 O O . VAL A 1 205 ? -7.618 9.038 -13.057 1.00 62.66 205 VAL A O 1
ATOM 1569 N N . LYS A 1 206 ? -8.805 7.636 -14.356 1.00 53.22 206 LYS A N 1
ATOM 1570 C CA . LYS A 1 206 ? -9.826 7.383 -13.339 1.00 53.22 206 LYS A CA 1
ATOM 1571 C C . LYS A 1 206 ? -9.267 6.572 -12.153 1.00 53.22 206 LYS A C 1
ATOM 1573 O O . LYS A 1 206 ? -9.675 6.803 -11.012 1.00 53.22 206 LYS A O 1
ATOM 1578 N N . TYR A 1 207 ? -8.299 5.667 -12.369 1.00 50.56 207 TYR A N 1
ATOM 1579 C CA . TYR A 1 207 ? -7.653 4.902 -11.279 1.00 50.56 207 TYR A CA 1
ATOM 1580 C C . TYR A 1 207 ? -6.826 5.779 -10.321 1.00 50.56 207 TYR A C 1
ATOM 1582 O O . TYR A 1 207 ? -6.762 5.473 -9.132 1.00 50.56 207 TYR A O 1
ATOM 1590 N N . LYS A 1 208 ? -6.279 6.923 -10.772 1.00 46.31 208 LYS A N 1
ATOM 1591 C CA . LYS A 1 208 ? -5.631 7.904 -9.871 1.00 46.31 208 LYS A CA 1
ATOM 1592 C C . LYS A 1 208 ? -6.579 8.473 -8.806 1.00 46.31 208 LYS A C 1
ATOM 1594 O O . LYS A 1 208 ? -6.104 8.925 -7.770 1.00 46.31 208 LYS A O 1
ATOM 1599 N N . GLN A 1 209 ? -7.893 8.445 -9.045 1.00 40.88 209 GLN A N 1
ATOM 1600 C CA . GLN A 1 209 ? -8.918 8.922 -8.107 1.00 40.88 209 GLN A CA 1
ATOM 1601 C C . GLN A 1 209 ? -9.561 7.803 -7.280 1.00 40.88 209 GLN A C 1
ATOM 1603 O O . GLN A 1 209 ? -10.384 8.074 -6.411 1.00 40.88 209 GLN A O 1
ATOM 1608 N N . SER A 1 210 ? -9.197 6.545 -7.519 1.00 40.56 210 SER A N 1
ATOM 1609 C CA . SER A 1 210 ? -9.825 5.397 -6.872 1.00 40.56 210 SER A CA 1
ATOM 1610 C C . SER A 1 210 ? -8.786 4.528 -6.176 1.00 40.56 210 SER A C 1
ATOM 1612 O O . SER A 1 210 ? -8.575 3.364 -6.506 1.00 40.56 210 SER A O 1
ATOM 1614 N N . PHE A 1 211 ? -8.249 5.057 -5.075 1.00 48.41 211 PHE A N 1
ATOM 1615 C CA . PHE A 1 211 ? -8.062 4.213 -3.897 1.00 48.41 211 PHE A CA 1
ATOM 1616 C C . PHE A 1 211 ? -9.454 3.732 -3.465 1.00 48.41 211 PHE A C 1
ATOM 1618 O O . PHE A 1 211 ? -10.030 4.257 -2.515 1.00 48.41 211 PHE A O 1
ATOM 1625 N N . ARG A 1 212 ? -10.058 2.787 -4.204 1.00 53.03 212 ARG A N 1
ATOM 1626 C CA . ARG A 1 212 ? -11.229 2.081 -3.693 1.00 53.03 212 ARG A CA 1
ATOM 1627 C C . ARG A 1 212 ? -10.715 1.281 -2.519 1.00 53.03 212 ARG A C 1
ATOM 1629 O O . ARG A 1 212 ? -10.028 0.274 -2.675 1.00 53.03 212 ARG A O 1
ATOM 1636 N N . LEU A 1 213 ? -10.977 1.827 -1.344 1.00 61.44 213 LEU A N 1
ATOM 1637 C CA . LEU A 1 213 ? -10.812 1.114 -0.105 1.00 61.44 213 LEU A CA 1
ATOM 1638 C C . LEU A 1 213 ? -11.597 -0.208 -0.225 1.00 61.44 213 LEU A C 1
ATOM 1640 O O . LEU A 1 213 ? -12.631 -0.233 -0.904 1.00 61.44 213 LEU A O 1
ATOM 1644 N N . PRO A 1 214 ? -11.090 -1.314 0.341 1.00 65.88 214 PRO A N 1
ATOM 1645 C CA . PRO A 1 214 ? -11.799 -2.587 0.335 1.00 65.88 214 PRO A CA 1
ATOM 1646 C C . PRO A 1 214 ? -13.234 -2.417 0.839 1.00 65.88 214 PRO A C 1
ATOM 1648 O O . PRO A 1 214 ? -13.519 -1.533 1.643 1.00 65.88 214 PRO A O 1
ATOM 1651 N N . VAL A 1 215 ? -14.127 -3.273 0.357 1.00 70.50 215 VAL A N 1
ATOM 1652 C CA . VAL A 1 215 ? -15.517 -3.350 0.818 1.00 70.50 215 VAL A CA 1
ATOM 1653 C C . VAL A 1 215 ? -15.504 -3.629 2.323 1.00 70.50 215 VAL A C 1
ATOM 1655 O O . VAL A 1 215 ? -14.817 -4.552 2.766 1.00 70.50 215 VAL A O 1
ATOM 1658 N N . ALA A 1 216 ? -16.179 -2.794 3.113 1.00 75.50 216 ALA A N 1
ATOM 1659 C CA . ALA A 1 216 ? -16.248 -2.976 4.560 1.00 75.50 216 ALA A CA 1
ATOM 1660 C C . ALA A 1 216 ? -16.871 -4.343 4.924 1.00 75.50 216 ALA A C 1
ATOM 1662 O O . ALA A 1 216 ? -17.744 -4.827 4.199 1.00 75.50 216 ALA A O 1
ATOM 1663 N N . PRO A 1 217 ? -16.453 -4.994 6.028 1.00 74.88 217 PRO A N 1
ATOM 1664 C CA . PRO A 1 217 ? -17.089 -6.230 6.481 1.00 74.88 217 PRO A CA 1
ATOM 1665 C C . PRO A 1 217 ? -18.598 -6.032 6.652 1.00 74.88 217 PRO A C 1
ATOM 1667 O O . PRO A 1 217 ? -19.019 -4.979 7.136 1.00 74.88 217 PRO A O 1
ATOM 1670 N N . ALA A 1 218 ? -19.406 -7.037 6.294 1.00 73.62 218 ALA A N 1
ATOM 1671 C CA . ALA A 1 218 ? -20.866 -6.905 6.258 1.00 73.62 218 ALA A CA 1
ATOM 1672 C C . ALA A 1 218 ? -21.456 -6.395 7.589 1.00 73.62 218 ALA A C 1
ATOM 1674 O O . ALA A 1 218 ? -22.317 -5.516 7.601 1.00 73.62 218 ALA A O 1
ATOM 1675 N N . GLU A 1 219 ? -20.903 -6.877 8.703 1.00 75.75 219 GLU A N 1
ATOM 1676 C CA . GLU A 1 219 ? -21.230 -6.490 10.084 1.00 75.75 219 GLU A CA 1
ATOM 1677 C C . GLU A 1 219 ? -21.074 -4.988 10.366 1.00 75.75 219 GLU A C 1
ATOM 1679 O O . GLU A 1 219 ? -21.737 -4.439 11.242 1.00 75.75 219 GLU A O 1
ATOM 1684 N N . THR A 1 220 ? -20.198 -4.300 9.630 1.00 78.00 220 THR A N 1
ATOM 1685 C CA . THR A 1 220 ? -19.912 -2.875 9.840 1.00 78.00 220 THR A CA 1
ATOM 1686 C C . THR A 1 220 ? -20.852 -1.948 9.071 1.00 78.00 220 THR A C 1
ATOM 1688 O O . THR A 1 220 ? -20.816 -0.742 9.300 1.00 78.00 220 THR A O 1
ATOM 1691 N N . TYR A 1 221 ? -21.709 -2.476 8.184 1.00 75.62 221 TYR A N 1
ATOM 1692 C CA . TYR A 1 221 ? -22.649 -1.656 7.408 1.00 75.62 221 TYR A CA 1
ATOM 1693 C C . TYR A 1 221 ? -23.855 -1.174 8.204 1.00 75.62 221 TYR A C 1
ATOM 1695 O O . TYR A 1 221 ? -24.416 -0.120 7.895 1.00 75.62 221 TYR A O 1
ATOM 1703 N N . SER A 1 222 ? -24.286 -1.952 9.193 1.00 78.69 222 SER A N 1
ATOM 1704 C CA . SER A 1 222 ? -25.420 -1.616 10.044 1.00 78.69 222 SER A CA 1
ATOM 1705 C C . SER A 1 222 ? -24.926 -1.180 11.410 1.00 78.69 222 SER A C 1
ATOM 1707 O O . SER A 1 222 ? -24.328 -1.964 12.141 1.00 78.69 222 SER A O 1
ATOM 1709 N N . LEU A 1 223 ? -25.218 0.067 11.774 1.00 80.25 223 LEU A N 1
ATOM 1710 C CA . LEU A 1 223 ? -24.896 0.560 13.102 1.00 80.25 223 LEU A CA 1
ATOM 1711 C C . LEU A 1 223 ? -25.769 -0.128 14.166 1.00 80.25 223 LEU A C 1
ATOM 1713 O O . LEU A 1 223 ? -26.999 -0.087 14.014 1.00 80.25 223 LEU A O 1
ATOM 1717 N N . PRO A 1 224 ? -25.188 -0.686 15.245 1.00 82.19 224 PRO A N 1
ATOM 1718 C CA . PRO A 1 224 ? -25.968 -1.238 16.348 1.00 82.19 224 PRO A CA 1
ATOM 1719 C C . PRO A 1 224 ? -26.878 -0.171 16.972 1.00 82.19 224 PRO A C 1
ATOM 1721 O O . PRO A 1 224 ? -26.489 0.994 17.111 1.00 82.19 224 PRO A O 1
ATOM 1724 N N . GLU A 1 225 ? -28.105 -0.547 17.341 1.00 76.56 225 GLU A N 1
ATOM 1725 C CA . GLU A 1 225 ? -29.099 0.409 17.857 1.00 76.56 225 GLU A CA 1
ATOM 1726 C C . GLU A 1 225 ? -28.658 1.092 19.150 1.00 76.56 225 GLU A C 1
ATOM 1728 O O . GLU A 1 225 ? -28.884 2.287 19.331 1.00 76.56 225 GLU A O 1
ATOM 1733 N N . SER A 1 226 ? -27.950 0.370 20.009 1.00 70.12 226 SER A N 1
ATOM 1734 C CA . SER A 1 226 ? -27.355 0.904 21.232 1.00 70.12 226 SER A CA 1
ATOM 1735 C C . SER A 1 226 ? -26.401 2.064 20.978 1.00 70.12 226 SER A C 1
ATOM 1737 O O . SER A 1 226 ? -26.442 3.075 21.680 1.00 70.12 226 SER A O 1
ATOM 1739 N N . VAL A 1 227 ? -25.607 1.985 19.910 1.00 75.88 227 VAL A N 1
ATOM 1740 C CA . VAL A 1 227 ? -24.696 3.062 19.512 1.00 75.88 227 VAL A CA 1
ATOM 1741 C C . VAL A 1 227 ? -25.463 4.235 18.891 1.00 75.88 227 VAL A C 1
ATOM 1743 O O . VAL A 1 227 ? -25.108 5.393 19.126 1.00 75.88 227 VAL A O 1
ATOM 1746 N N . LYS A 1 228 ? -26.568 3.975 18.169 1.00 74.81 228 LYS A N 1
ATOM 1747 C CA . LYS A 1 228 ? -27.498 5.028 17.699 1.00 74.81 228 LYS A CA 1
ATOM 1748 C C . LYS A 1 228 ? -28.154 5.784 18.860 1.00 74.81 228 LYS A C 1
ATOM 1750 O O . LYS A 1 228 ? -28.405 6.981 18.743 1.00 74.81 228 LYS A O 1
ATOM 1755 N N . MET A 1 229 ? -28.459 5.104 19.965 1.00 66.06 229 MET A N 1
ATOM 1756 C CA . MET A 1 229 ? -29.033 5.733 21.160 1.00 66.06 229 MET A CA 1
ATOM 1757 C C . MET A 1 229 ? -27.974 6.507 21.953 1.00 66.06 229 MET A C 1
ATOM 1759 O O . MET A 1 229 ? -28.216 7.654 22.326 1.00 66.06 229 MET A O 1
ATOM 1763 N N . ALA A 1 230 ? -26.774 5.944 22.128 1.00 64.12 230 ALA A N 1
ATOM 1764 C CA . ALA A 1 230 ? -25.666 6.609 22.818 1.00 64.12 230 ALA A CA 1
ATOM 1765 C C . ALA A 1 230 ? -25.235 7.916 22.123 1.00 64.12 230 ALA A C 1
ATOM 1767 O O . ALA A 1 230 ? -24.985 8.924 22.782 1.00 64.12 230 ALA A O 1
ATOM 1768 N N . THR A 1 231 ? -25.226 7.939 20.787 1.00 60.19 231 THR A N 1
ATOM 1769 C CA . THR A 1 231 ? -24.915 9.147 20.000 1.00 60.19 231 THR A CA 1
ATOM 1770 C C . THR A 1 231 ? -25.992 10.230 20.095 1.00 60.19 231 THR A C 1
ATOM 1772 O O . THR A 1 231 ? -25.655 11.411 20.094 1.00 60.19 231 THR A O 1
ATOM 1775 N N . LYS A 1 232 ? -27.274 9.866 20.249 1.00 53.72 232 LYS A N 1
ATOM 1776 C CA . LYS A 1 232 ? -28.368 10.836 20.457 1.00 53.72 232 LYS A CA 1
ATOM 1777 C C . LYS A 1 232 ? -28.344 11.487 21.840 1.00 53.72 232 LYS A C 1
ATOM 1779 O O . LYS A 1 232 ? -28.753 12.636 21.973 1.00 53.72 232 LYS A O 1
ATOM 1784 N N . VAL A 1 233 ? -27.873 10.769 22.859 1.00 49.47 233 VAL A N 1
ATOM 1785 C CA . VAL A 1 233 ? -27.779 11.275 24.240 1.00 49.47 233 VAL A CA 1
ATOM 1786 C C . VAL A 1 233 ? -26.507 12.113 24.447 1.00 49.47 233 VAL A C 1
ATOM 1788 O O . VAL A 1 233 ? -26.463 12.997 25.301 1.00 49.47 233 VAL A O 1
ATOM 1791 N N . SER A 1 234 ? -25.478 11.910 23.621 1.00 44.78 234 SER A N 1
ATOM 1792 C CA . SER A 1 234 ? -24.153 12.504 23.810 1.00 44.78 234 SER A CA 1
ATOM 1793 C C . SER A 1 234 ? -23.892 13.773 22.984 1.00 44.78 234 SER A C 1
ATOM 1795 O O . SER A 1 234 ? -22.853 13.894 22.340 1.00 44.78 234 SER A O 1
ATOM 1797 N N . VAL A 1 235 ? -24.803 14.751 23.051 1.00 40.97 235 VAL A N 1
ATOM 1798 C CA . VAL A 1 235 ? -24.515 16.152 22.658 1.00 40.97 235 VAL A CA 1
ATOM 1799 C C . VAL A 1 235 ? -24.349 17.060 23.892 1.00 40.97 235 VAL A C 1
ATOM 1801 O O . VAL A 1 235 ? -23.934 18.206 23.758 1.00 40.97 235 VAL A O 1
ATOM 1804 N N . SER A 1 236 ? -24.585 16.565 25.118 1.00 33.88 236 SER A N 1
ATOM 1805 C CA . SER A 1 236 ? -24.521 17.431 26.310 1.00 33.88 236 SER A CA 1
ATOM 1806 C C . SER A 1 236 ? -24.061 16.804 27.635 1.00 33.88 236 SER A C 1
ATOM 1808 O O . SER A 1 236 ? -24.275 17.439 28.667 1.00 33.88 236 SER A O 1
ATOM 1810 N N . GLY A 1 237 ? -23.448 15.609 27.698 1.00 33.84 237 GLY A N 1
ATOM 1811 C CA . GLY A 1 237 ? -23.172 15.071 29.044 1.00 33.84 237 GLY A CA 1
ATOM 1812 C C . GLY A 1 237 ? -22.413 13.768 29.279 1.00 33.84 237 GLY A C 1
ATOM 1813 O O . GLY A 1 237 ? -22.518 13.269 30.399 1.00 33.84 237 GLY A O 1
ATOM 1814 N N . ILE A 1 238 ? -21.625 13.215 28.349 1.00 43.59 238 ILE A N 1
ATOM 1815 C CA . ILE A 1 238 ? -20.619 12.223 28.773 1.00 43.59 238 ILE A CA 1
ATOM 1816 C C . ILE A 1 238 ? -19.465 13.007 29.403 1.00 43.59 238 ILE A C 1
ATOM 1818 O O . ILE A 1 238 ? -18.591 13.525 28.714 1.00 43.59 238 ILE A O 1
ATOM 1822 N N . LYS A 1 239 ? -19.528 13.167 30.729 1.00 40.75 239 LYS A N 1
ATOM 1823 C CA . LYS A 1 239 ? -18.432 13.704 31.538 1.00 40.75 239 LYS A CA 1
ATOM 1824 C C . LYS A 1 239 ? -17.153 12.925 31.227 1.00 40.75 239 LYS A C 1
ATOM 1826 O O . LYS A 1 239 ? -17.172 11.698 31.198 1.00 40.75 239 LYS A O 1
ATOM 1831 N N . GLU A 1 240 ? -16.043 13.644 31.113 1.00 46.88 240 GLU A N 1
ATOM 1832 C CA . GLU A 1 240 ? -14.654 13.160 31.058 1.00 46.88 240 GLU A CA 1
ATOM 1833 C C . GLU A 1 240 ? -14.218 12.320 32.291 1.00 46.88 240 GLU A C 1
ATOM 1835 O O . GLU A 1 240 ? -13.041 12.290 32.628 1.00 46.88 240 GLU A O 1
ATOM 1840 N N . SER A 1 241 ? -15.124 11.664 33.030 1.00 50.72 241 SER A N 1
ATOM 1841 C CA . SER A 1 241 ? -14.849 11.196 34.397 1.00 50.72 241 SER A CA 1
ATOM 1842 C C . SER A 1 241 ? -14.510 9.713 34.551 1.00 50.72 241 SER A C 1
ATOM 1844 O O . SER A 1 241 ? -14.249 9.297 35.678 1.00 50.72 241 SER A O 1
ATOM 1846 N N . ALA A 1 242 ? -14.537 8.903 33.490 1.00 63.84 242 ALA A N 1
ATOM 1847 C CA . ALA A 1 242 ? -14.053 7.526 33.574 1.00 63.84 242 ALA A CA 1
ATOM 1848 C C . ALA A 1 242 ? -12.561 7.496 33.197 1.00 63.84 242 ALA A C 1
ATOM 1850 O O . ALA A 1 242 ? -12.226 7.908 32.078 1.00 63.84 242 ALA A O 1
ATOM 1851 N N . PRO A 1 243 ? -11.661 7.053 34.099 1.00 79.81 243 PRO A N 1
ATOM 1852 C CA . PRO A 1 243 ? -10.249 6.924 33.768 1.00 79.81 243 PRO A CA 1
ATOM 1853 C C . PRO A 1 243 ? -10.087 5.952 32.590 1.00 79.81 243 PRO A C 1
ATOM 1855 O O . PRO A 1 243 ? -10.816 4.958 32.524 1.00 79.81 243 PRO A O 1
ATOM 1858 N N . PRO A 1 244 ? -9.181 6.236 31.640 1.00 86.38 244 PRO A N 1
ATOM 1859 C CA . PRO A 1 244 ? -8.936 5.323 30.538 1.00 86.38 244 PRO A CA 1
ATOM 1860 C C . PRO A 1 244 ? -8.400 3.991 31.076 1.00 86.38 244 PRO A C 1
ATOM 1862 O O . PRO A 1 244 ? -7.471 3.965 31.882 1.00 86.38 244 PRO A O 1
ATOM 1865 N N . LEU A 1 245 ? -9.003 2.896 30.627 1.00 89.75 245 LEU A N 1
ATOM 1866 C CA . LEU A 1 245 ? -8.610 1.528 30.941 1.00 89.75 245 LEU A CA 1
ATOM 1867 C C . LEU A 1 245 ? -7.649 0.992 29.872 1.00 89.75 245 LEU A C 1
ATOM 1869 O O . LEU A 1 245 ? -7.668 1.451 28.726 1.00 89.75 245 LEU A O 1
ATOM 1873 N N . SER A 1 246 ? -6.824 0.013 30.243 1.00 90.50 246 SER A N 1
ATOM 1874 C CA . SER A 1 246 ? -6.024 -0.761 29.290 1.00 90.50 246 SER A CA 1
ATOM 1875 C C . SER A 1 246 ? -6.918 -1.647 28.416 1.00 90.50 246 SER A C 1
ATOM 1877 O O . SER A 1 246 ? -8.068 -1.934 28.764 1.00 90.50 246 SER A O 1
ATOM 1879 N N . VAL A 1 247 ? -6.399 -2.088 27.272 1.00 89.06 247 VAL A N 1
ATOM 1880 C CA . VAL A 1 247 ? -7.079 -3.037 26.381 1.00 89.06 247 VAL A CA 1
ATOM 1881 C C . VAL A 1 247 ? -7.408 -4.327 27.133 1.00 89.06 247 VAL A C 1
ATOM 1883 O O . VAL A 1 247 ? -8.543 -4.795 27.061 1.00 89.06 247 VAL A O 1
ATOM 1886 N N . GLU A 1 248 ? -6.457 -4.856 27.900 1.00 89.12 248 GLU A N 1
ATOM 1887 C CA . GLU A 1 248 ? -6.643 -6.039 28.739 1.00 89.12 248 GLU A CA 1
ATOM 1888 C C . GLU A 1 248 ? -7.758 -5.839 29.769 1.00 89.12 248 GLU A C 1
ATOM 1890 O O . GLU A 1 248 ? -8.673 -6.653 29.835 1.00 89.12 248 GLU A O 1
ATOM 1895 N N . ALA A 1 249 ? -7.757 -4.726 30.511 1.00 88.69 249 ALA A N 1
ATOM 1896 C CA . ALA A 1 249 ? -8.765 -4.474 31.541 1.00 88.69 249 ALA A CA 1
ATOM 1897 C C . ALA A 1 249 ? -10.185 -4.401 30.963 1.00 88.69 249 ALA A C 1
ATOM 1899 O O . ALA A 1 249 ? -11.133 -4.888 31.576 1.00 88.69 249 ALA A O 1
ATOM 1900 N N . VAL A 1 250 ? -10.339 -3.821 29.770 1.00 88.62 250 VAL A N 1
ATOM 1901 C CA . VAL A 1 250 ? -11.636 -3.729 29.081 1.00 88.62 250 VAL A CA 1
ATOM 1902 C C . VAL A 1 250 ? -12.113 -5.103 28.625 1.00 88.62 250 VAL A C 1
ATOM 1904 O O . VAL A 1 250 ? -13.296 -5.413 28.755 1.00 88.62 250 VAL A O 1
ATOM 1907 N N . LEU A 1 251 ? -11.206 -5.930 28.099 1.00 88.06 251 LEU A N 1
ATOM 1908 C CA . LEU A 1 251 ? -11.527 -7.296 27.694 1.00 88.06 251 LEU A CA 1
ATOM 1909 C C . LEU A 1 251 ? -11.897 -8.153 28.910 1.00 88.06 251 LEU A C 1
ATOM 1911 O O . LEU A 1 251 ? -12.938 -8.806 28.876 1.00 88.06 251 LEU A O 1
ATOM 1915 N N . SER A 1 252 ? -11.123 -8.092 29.997 1.00 87.44 252 SER A N 1
ATOM 1916 C CA . SER A 1 252 ? -11.439 -8.796 31.245 1.00 87.44 252 SER A CA 1
ATOM 1917 C C . SER A 1 252 ? -12.795 -8.362 31.791 1.00 87.44 252 SER A C 1
ATOM 1919 O O . SER A 1 252 ? -13.648 -9.207 32.031 1.00 87.44 252 SER A O 1
ATOM 1921 N N . GLN A 1 253 ? -13.067 -7.054 31.862 1.00 86.00 253 GLN A N 1
ATOM 1922 C CA . GLN A 1 253 ? -14.365 -6.545 32.315 1.00 86.00 253 GLN A CA 1
ATOM 1923 C C . GLN A 1 253 ? -15.530 -7.027 31.434 1.00 86.00 253 GLN A C 1
ATOM 1925 O O . GLN A 1 253 ? -16.617 -7.301 31.941 1.00 86.00 253 GLN A O 1
ATOM 1930 N N . PHE A 1 254 ? -15.323 -7.140 30.119 1.00 85.00 254 PHE A N 1
ATOM 1931 C CA . PHE A 1 254 ? -16.345 -7.625 29.193 1.00 85.00 254 PHE A CA 1
ATOM 1932 C C . PHE A 1 254 ? -16.664 -9.115 29.402 1.00 85.00 254 PHE A C 1
ATOM 1934 O O . PHE A 1 254 ? -17.837 -9.498 29.407 1.00 85.00 254 PHE A O 1
ATOM 1941 N N . TYR A 1 255 ? -15.643 -9.954 29.599 1.00 82.81 255 TYR A N 1
ATOM 1942 C CA . TYR A 1 255 ? -15.825 -11.396 29.799 1.00 82.81 255 TYR A CA 1
ATOM 1943 C C . TYR A 1 255 ? -16.259 -11.761 31.227 1.00 82.81 255 TYR A C 1
ATOM 1945 O O . TYR A 1 255 ? -17.052 -12.686 31.390 1.00 82.81 255 TYR A O 1
ATOM 1953 N N . GLU A 1 256 ? -15.798 -11.024 32.239 1.00 81.12 256 GLU A N 1
ATOM 1954 C CA . GLU A 1 256 ? -16.100 -11.256 33.662 1.00 81.12 256 GLU A CA 1
ATOM 1955 C C . GLU A 1 256 ? -17.415 -10.615 34.128 1.00 81.12 256 GLU A C 1
ATOM 1957 O O . GLU A 1 256 ? -17.905 -10.948 35.203 1.00 81.12 256 GLU A O 1
ATOM 1962 N N . SER A 1 257 ? -18.007 -9.705 33.344 1.00 75.12 257 SER A N 1
ATOM 1963 C CA . SER A 1 257 ? -19.314 -9.106 33.654 1.00 75.12 257 SER A CA 1
ATOM 1964 C C . SER A 1 257 ? -20.352 -10.199 33.945 1.00 75.12 257 SER A C 1
ATOM 1966 O O . SER A 1 257 ? -20.572 -11.078 33.120 1.00 75.12 257 SER A O 1
ATOM 1968 N N . GLU A 1 258 ? -21.025 -10.157 35.093 1.00 63.06 258 GLU A N 1
ATOM 1969 C CA . GLU A 1 258 ? -22.033 -11.158 35.482 1.00 63.06 258 GLU A CA 1
ATOM 1970 C C . GLU A 1 258 ? -23.444 -10.858 34.944 1.00 63.06 258 GLU A C 1
ATOM 1972 O O . GLU A 1 258 ? -24.395 -11.515 35.362 1.00 63.06 258 GLU A O 1
ATOM 1977 N N . ASP A 1 259 ? -23.606 -9.915 34.003 1.00 57.06 259 ASP A N 1
ATOM 1978 C CA . ASP A 1 259 ? -24.907 -9.634 33.376 1.00 57.06 259 ASP A CA 1
ATOM 1979 C C . ASP A 1 259 ? -25.315 -10.816 32.474 1.00 57.06 259 ASP A C 1
ATOM 1981 O O . ASP A 1 259 ? -25.071 -10.864 31.265 1.00 57.06 259 ASP A O 1
ATOM 1985 N N . ILE A 1 260 ? -25.869 -11.836 33.126 1.00 47.84 260 ILE A N 1
ATOM 1986 C CA . ILE A 1 260 ? -26.474 -13.038 32.577 1.00 47.84 260 ILE A CA 1
ATOM 1987 C C . ILE A 1 260 ? -27.976 -12.773 32.540 1.00 47.84 260 ILE A C 1
ATOM 1989 O O . ILE A 1 260 ? -28.693 -13.082 33.487 1.00 47.84 260 ILE A O 1
ATOM 1993 N N . ASP A 1 261 ? -28.462 -12.255 31.417 1.00 43.03 261 ASP A N 1
ATOM 1994 C CA . ASP A 1 261 ? -29.812 -12.596 30.984 1.00 43.03 261 ASP A CA 1
ATOM 1995 C C . ASP A 1 261 ? -29.682 -13.725 29.960 1.00 43.03 261 ASP A C 1
ATOM 1997 O O . ASP A 1 261 ? -29.099 -13.568 28.886 1.00 43.03 261 ASP A O 1
ATOM 2001 N N . CYS A 1 262 ? -30.195 -14.902 30.328 1.00 40.66 262 CYS A N 1
ATOM 2002 C CA . CYS A 1 262 ? -30.157 -16.175 29.599 1.00 40.66 262 CYS A CA 1
ATOM 2003 C C . CYS A 1 262 ? -30.928 -16.166 28.259 1.00 40.66 262 CYS A C 1
ATOM 2005 O O . CYS A 1 262 ? -31.702 -17.079 27.975 1.00 40.66 262 CYS A O 1
ATOM 2007 N N . SER A 1 263 ? -30.745 -15.151 27.415 1.00 45.44 263 SER A N 1
ATOM 2008 C CA . SER A 1 263 ? -31.511 -14.974 26.179 1.00 45.44 263 SER A CA 1
ATOM 2009 C C . SER A 1 263 ? -30.677 -14.499 24.988 1.00 45.44 263 SER A C 1
ATOM 2011 O O . SER A 1 263 ? -31.128 -13.660 24.223 1.00 45.44 263 SER A O 1
ATOM 2013 N N . GLY A 1 264 ? -29.455 -15.014 24.798 1.00 52.81 264 GLY A N 1
ATOM 2014 C CA . GLY A 1 264 ? -28.667 -14.733 23.581 1.00 52.81 264 GLY A CA 1
ATOM 2015 C C . GLY A 1 264 ? -28.481 -13.237 23.276 1.00 52.81 264 GLY A C 1
ATOM 2016 O O . GLY A 1 264 ? -28.359 -12.845 22.116 1.00 52.81 264 GLY A O 1
ATOM 2017 N N . SER A 1 265 ? -28.542 -12.387 24.303 1.00 57.94 265 SER A N 1
ATOM 2018 C CA . SER A 1 265 ? -28.525 -10.937 24.166 1.00 57.94 265 SER A CA 1
ATOM 2019 C C . SER A 1 265 ? -27.089 -10.438 24.075 1.00 57.94 265 SER A C 1
ATOM 2021 O O . SER A 1 265 ? -26.271 -10.706 24.952 1.00 57.94 265 SER A O 1
ATOM 2023 N N . THR A 1 266 ? -26.795 -9.682 23.020 1.00 70.00 266 THR A N 1
ATOM 2024 C CA . THR A 1 266 ? -25.494 -9.046 22.797 1.00 70.00 266 THR A CA 1
ATOM 2025 C C . THR A 1 266 ? -25.127 -8.129 23.968 1.00 70.00 266 THR A C 1
ATOM 2027 O O . THR A 1 266 ? -25.874 -7.198 24.280 1.00 70.00 266 THR A O 1
ATOM 2030 N N . LEU A 1 267 ? -23.968 -8.363 24.587 1.00 78.81 267 LEU A N 1
ATOM 2031 C CA . LEU A 1 267 ? -23.473 -7.565 25.709 1.00 78.81 267 LEU A CA 1
ATOM 2032 C C . LEU A 1 267 ? -22.973 -6.206 25.240 1.00 78.81 267 LEU A C 1
ATOM 2034 O O . LEU A 1 267 ? -22.431 -6.071 24.141 1.00 78.81 267 LEU A O 1
ATOM 2038 N N . GLN A 1 268 ? -23.167 -5.196 26.085 1.00 82.62 268 GLN A N 1
ATOM 2039 C CA . GLN A 1 268 ? -22.828 -3.812 25.781 1.00 82.62 268 GLN A CA 1
ATOM 2040 C C . GLN A 1 268 ? -22.132 -3.167 26.972 1.00 82.62 268 GLN A C 1
ATOM 2042 O O . GLN A 1 268 ? -22.720 -3.040 28.041 1.00 82.62 268 GLN A O 1
ATOM 2047 N N . LEU A 1 269 ? -20.898 -2.715 26.768 1.00 85.00 269 LEU A N 1
ATOM 2048 C CA . LEU A 1 269 ? -20.085 -2.091 27.807 1.00 85.00 269 LEU A CA 1
ATOM 2049 C C . LEU A 1 269 ? -19.536 -0.747 27.302 1.00 85.00 269 LEU A C 1
ATOM 2051 O O . LEU A 1 269 ? -18.679 -0.732 26.415 1.00 85.00 269 LEU A O 1
ATOM 2055 N N . PRO A 1 270 ? -20.007 0.399 27.823 1.00 86.75 270 PRO A N 1
ATOM 2056 C CA . PRO A 1 270 ? -19.366 1.685 27.575 1.00 86.75 270 PRO A CA 1
ATOM 2057 C C . PRO A 1 270 ? -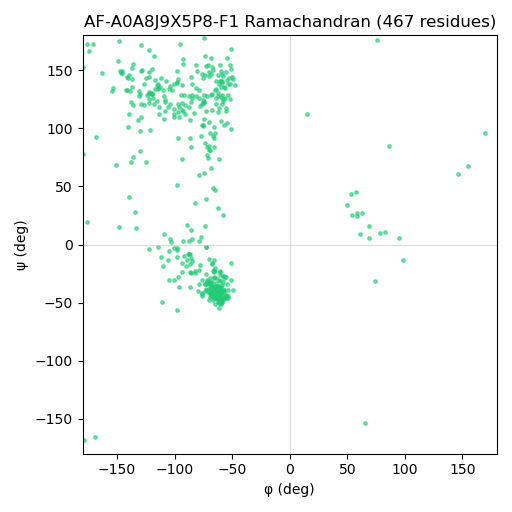17.939 1.676 28.130 1.00 86.75 270 PRO A C 1
ATOM 2059 O O . PRO A 1 270 ? -17.736 1.355 29.299 1.00 86.75 270 PRO A O 1
ATOM 2062 N N . ALA A 1 271 ? -16.957 2.044 27.310 1.00 88.38 271 ALA A N 1
ATOM 2063 C CA . ALA A 1 271 ? -15.551 2.001 27.695 1.00 88.38 271 ALA A CA 1
ATOM 2064 C C . ALA A 1 271 ? -14.778 3.227 27.193 1.00 88.38 271 ALA A C 1
ATOM 2066 O O . ALA A 1 271 ? -15.034 3.761 26.109 1.00 88.38 271 ALA A O 1
ATOM 2067 N N . CYS A 1 272 ? -13.801 3.644 27.996 1.00 91.31 272 CYS A N 1
ATOM 2068 C CA . CYS A 1 272 ? -12.750 4.585 27.632 1.00 91.31 272 CYS A CA 1
ATOM 2069 C C . CYS A 1 272 ? -11.440 3.797 27.650 1.00 91.31 272 CYS A C 1
ATOM 2071 O O . CYS A 1 272 ? -11.030 3.334 28.710 1.00 91.31 272 CYS A O 1
ATOM 2073 N N . VAL A 1 273 ? -10.827 3.594 26.489 1.00 92.19 273 VAL A N 1
ATOM 2074 C CA . VAL A 1 273 ? -9.695 2.684 26.295 1.00 92.19 273 VAL A CA 1
ATOM 2075 C C . VAL A 1 273 ? -8.477 3.471 25.851 1.00 92.19 273 VAL A C 1
ATOM 2077 O O . VAL A 1 273 ? -8.563 4.300 24.945 1.00 92.19 273 VAL A O 1
ATOM 2080 N N . HIS A 1 274 ? -7.337 3.195 26.465 1.00 93.00 274 HIS A N 1
ATOM 2081 C CA . HIS A 1 274 ? -6.032 3.671 26.028 1.00 93.00 274 HIS A CA 1
ATOM 2082 C C . HIS A 1 274 ? -5.278 2.515 25.383 1.00 93.00 274 HIS A C 1
ATOM 2084 O O . HIS A 1 274 ? -5.222 1.428 25.944 1.00 93.00 274 HIS A O 1
ATOM 2090 N N . GLY A 1 275 ? -4.670 2.743 24.221 1.00 92.00 275 GLY A N 1
ATOM 2091 C CA . GLY A 1 275 ? -3.875 1.706 23.573 1.00 92.00 275 GLY A CA 1
ATOM 2092 C C . GLY A 1 275 ? -3.078 2.192 22.373 1.00 92.00 275 GLY A C 1
ATOM 2093 O O . GLY A 1 275 ? -3.218 3.324 21.899 1.00 92.00 275 GLY A O 1
ATOM 2094 N N . TRP A 1 276 ? -2.232 1.304 21.869 1.00 92.06 276 TRP A N 1
ATOM 2095 C CA . TRP A 1 276 ? -1.472 1.485 20.642 1.00 92.06 276 TRP A CA 1
ATOM 2096 C C . TRP A 1 276 ? -2.215 0.884 19.462 1.00 92.06 276 TRP A C 1
ATOM 2098 O O . TRP A 1 276 ? -2.711 -0.238 19.528 1.00 92.06 276 TRP A O 1
ATOM 2108 N N . ILE A 1 277 ? -2.233 1.600 18.343 1.00 92.38 277 ILE A N 1
ATOM 2109 C CA . ILE A 1 277 ? -2.749 1.069 17.087 1.00 92.38 277 ILE A CA 1
ATOM 2110 C C . ILE A 1 277 ? -1.719 0.085 16.538 1.00 92.38 277 ILE A C 1
ATOM 2112 O O . ILE A 1 277 ? -0.670 0.485 16.038 1.00 92.38 277 ILE A O 1
ATOM 2116 N N . GLN A 1 278 ? -2.018 -1.206 16.586 1.00 87.75 278 GLN A N 1
ATOM 2117 C CA . GLN A 1 278 ? -1.189 -2.220 15.942 1.00 87.75 278 GLN A CA 1
ATOM 2118 C C . GLN A 1 278 ? -1.469 -2.283 14.440 1.00 87.75 278 GLN A C 1
ATOM 2120 O O . GLN A 1 278 ? -0.557 -2.412 13.624 1.00 87.75 278 GLN A O 1
ATOM 2125 N N . ASN A 1 279 ? -2.742 -2.170 14.066 1.00 85.19 279 ASN A N 1
ATOM 2126 C CA . ASN A 1 279 ? -3.184 -2.284 12.686 1.00 85.19 279 ASN A CA 1
ATOM 2127 C C . ASN A 1 279 ? -4.286 -1.269 12.387 1.00 85.19 279 ASN A C 1
ATOM 2129 O O . ASN A 1 279 ? -5.150 -1.003 13.222 1.00 85.19 279 ASN A O 1
ATOM 2133 N N . ARG A 1 280 ? -4.272 -0.736 11.164 1.00 87.00 280 ARG A N 1
ATOM 2134 C CA . ARG A 1 280 ? -5.325 0.134 10.635 1.00 87.00 280 ARG A CA 1
ATOM 2135 C C . ARG A 1 280 ? -5.736 -0.366 9.264 1.00 87.00 280 ARG A C 1
ATOM 2137 O O . ARG A 1 280 ? -4.915 -0.427 8.347 1.00 87.00 280 ARG A O 1
ATOM 2144 N N . ARG A 1 281 ? -7.037 -0.572 9.080 1.00 84.12 281 ARG A N 1
ATOM 2145 C CA . ARG A 1 281 ? -7.646 -0.807 7.769 1.00 84.12 281 ARG A CA 1
ATOM 2146 C C . ARG A 1 281 ? -8.717 0.234 7.490 1.00 84.12 281 ARG A C 1
ATOM 2148 O O . ARG A 1 281 ? -9.576 0.495 8.324 1.00 84.12 281 ARG A O 1
ATOM 2155 N N . ARG A 1 282 ? -8.650 0.828 6.303 1.00 83.00 282 ARG A N 1
ATOM 2156 C CA . ARG A 1 282 ? -9.663 1.749 5.787 1.00 83.00 282 ARG A CA 1
ATOM 2157 C C . ARG A 1 282 ? -10.493 0.998 4.753 1.00 83.00 282 ARG A C 1
ATOM 2159 O O . ARG A 1 282 ? -9.914 0.296 3.927 1.00 83.00 282 ARG A O 1
ATOM 2166 N N . PHE A 1 283 ? -11.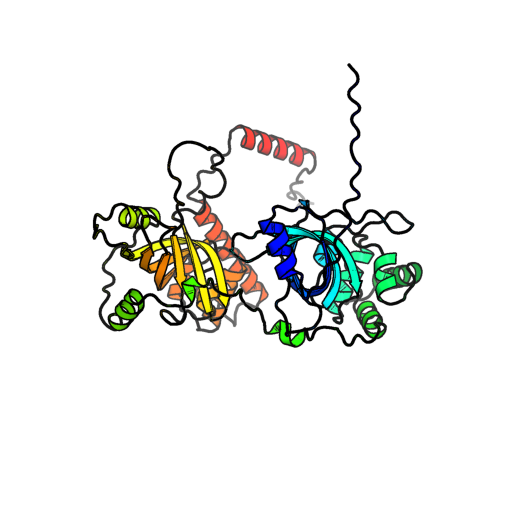804 1.158 4.805 1.00 80.88 283 PHE A N 1
ATOM 2167 C CA . PHE A 1 283 ? -12.776 0.510 3.932 1.00 80.88 283 PHE A CA 1
ATOM 2168 C C . PHE A 1 283 ? -13.614 1.550 3.190 1.00 80.88 283 PHE A C 1
ATOM 2170 O O . PHE A 1 283 ? -13.565 2.748 3.488 1.00 80.88 283 PHE A O 1
ATOM 2177 N N . ASP A 1 284 ? -14.348 1.097 2.178 1.00 72.94 284 ASP A N 1
ATOM 2178 C CA . ASP A 1 284 ? -15.285 1.934 1.447 1.00 72.94 284 ASP A CA 1
ATOM 2179 C C . ASP A 1 284 ? -16.295 2.609 2.392 1.00 72.94 284 ASP A C 1
ATOM 2181 O O . ASP A 1 284 ? -16.461 2.240 3.556 1.00 72.94 284 ASP A O 1
ATOM 2185 N N . ARG A 1 285 ? -16.926 3.688 1.913 1.00 73.88 285 ARG A N 1
ATOM 2186 C CA . ARG A 1 285 ? -17.845 4.514 2.720 1.00 73.88 285 ARG A CA 1
ATOM 2187 C C . ARG A 1 285 ? -17.206 5.119 3.982 1.00 73.88 285 ARG A C 1
ATOM 2189 O O . ARG A 1 285 ? -17.923 5.457 4.910 1.00 73.88 285 ARG A O 1
ATOM 2196 N N . ASN A 1 286 ? -15.884 5.305 4.010 1.00 76.31 286 ASN A N 1
ATOM 2197 C CA . ASN A 1 286 ? -15.140 5.921 5.119 1.00 76.31 286 ASN A CA 1
ATOM 2198 C C . ASN A 1 286 ? -15.216 5.154 6.451 1.00 76.31 286 ASN A C 1
ATOM 2200 O O . ASN A 1 286 ? -15.050 5.750 7.514 1.00 76.31 286 ASN A O 1
ATOM 2204 N N . VAL A 1 287 ? -15.416 3.833 6.413 1.00 84.81 287 VAL A N 1
ATOM 2205 C CA . VAL A 1 287 ? -15.287 2.990 7.610 1.00 84.81 287 VAL A CA 1
ATOM 2206 C C . VAL A 1 287 ? -13.806 2.726 7.888 1.00 84.81 287 VAL A C 1
ATOM 2208 O O . VAL A 1 287 ? -13.045 2.377 6.986 1.00 84.81 287 VAL A O 1
ATOM 2211 N N . THR A 1 288 ? -13.372 2.883 9.137 1.00 87.69 288 THR A N 1
ATOM 2212 C CA . THR A 1 288 ? -11.999 2.563 9.557 1.00 87.69 288 THR A CA 1
ATOM 2213 C C . THR A 1 288 ? -12.029 1.576 10.712 1.00 87.69 288 THR A C 1
ATOM 2215 O O . THR A 1 288 ? -12.699 1.812 11.710 1.00 87.69 288 THR A O 1
ATOM 2218 N N . VAL A 1 289 ? -11.286 0.478 10.585 1.00 89.44 289 VAL A N 1
ATOM 2219 C CA . VAL A 1 289 ? -11.114 -0.522 11.642 1.00 89.44 289 VAL A CA 1
ATOM 2220 C C . VAL A 1 289 ? -9.690 -0.433 12.178 1.00 89.44 289 VAL A C 1
ATOM 2222 O O . VAL A 1 289 ? -8.725 -0.466 11.407 1.00 89.44 289 VAL A O 1
ATOM 2225 N N . LEU A 1 290 ? -9.577 -0.309 13.495 1.00 91.88 290 LEU A N 1
ATOM 2226 C CA . LEU A 1 290 ? -8.333 -0.266 14.251 1.00 91.88 290 LEU A CA 1
ATOM 2227 C C . LEU A 1 290 ? -8.220 -1.532 15.101 1.00 91.88 290 LEU A C 1
ATOM 2229 O O . LEU A 1 290 ? -9.214 -2.008 15.641 1.00 91.88 290 LEU A O 1
ATOM 2233 N N . GLU A 1 291 ? -7.012 -2.058 15.242 1.00 91.50 291 GLU A N 1
ATOM 2234 C CA . GLU A 1 291 ? -6.690 -3.083 16.239 1.00 91.50 291 GLU A CA 1
ATOM 2235 C C . GLU A 1 291 ? -5.829 -2.417 17.311 1.00 91.50 291 GLU A C 1
ATOM 2237 O O . GLU A 1 291 ? -4.731 -1.942 17.002 1.00 91.50 291 GLU A O 1
ATOM 2242 N N . LEU A 1 292 ? -6.350 -2.334 18.537 1.00 92.06 292 LEU A N 1
ATOM 2243 C CA . LEU A 1 292 ? -5.650 -1.745 19.678 1.00 92.06 292 LEU A CA 1
ATOM 2244 C C . LEU A 1 292 ? -4.984 -2.812 20.533 1.00 92.06 292 LEU A C 1
ATOM 2246 O O . LEU A 1 292 ? -5.583 -3.859 20.760 1.00 92.06 292 LEU A O 1
ATOM 2250 N N . VAL A 1 293 ? -3.797 -2.502 21.050 1.00 90.62 293 VAL A N 1
ATOM 2251 C CA . VAL A 1 293 ? -3.031 -3.327 21.996 1.00 90.62 293 VAL A CA 1
ATOM 2252 C C . VAL A 1 293 ? -2.456 -2.472 23.121 1.00 90.62 293 VAL A C 1
ATOM 2254 O O . VAL A 1 293 ? -2.202 -1.283 22.920 1.00 90.62 293 VAL A O 1
ATOM 2257 N N . ASP A 1 294 ? -2.187 -3.071 24.278 1.00 86.44 294 ASP A N 1
ATOM 2258 C CA . ASP A 1 294 ? -1.508 -2.377 25.382 1.00 86.44 294 ASP A CA 1
ATOM 2259 C C . ASP A 1 294 ? -0.016 -2.175 25.116 1.00 86.44 294 ASP A C 1
ATOM 2261 O O . ASP A 1 294 ? 0.559 -1.140 25.459 1.00 86.44 294 ASP A O 1
ATOM 2265 N N . SER A 1 295 ? 0.605 -3.134 24.427 1.00 83.38 295 SER A N 1
ATOM 2266 C CA . SER A 1 295 ? 2.014 -3.097 24.056 1.00 83.38 295 SER A CA 1
ATOM 2267 C C . SER A 1 295 ? 2.213 -3.554 22.617 1.00 83.38 295 SER A C 1
ATOM 2269 O O . SER A 1 295 ? 1.682 -4.569 22.177 1.00 83.38 295 SER A O 1
ATOM 2271 N N . LEU A 1 296 ? 3.047 -2.830 21.868 1.00 73.69 296 LEU A N 1
ATOM 2272 C CA . LEU A 1 296 ? 3.409 -3.194 20.493 1.00 73.69 296 LEU A CA 1
ATOM 2273 C C . LEU A 1 296 ? 4.359 -4.408 20.412 1.00 73.69 296 LEU A C 1
ATOM 2275 O O . LEU A 1 296 ? 4.714 -4.806 19.307 1.00 73.69 296 LEU A O 1
ATOM 2279 N N . ARG A 1 297 ? 4.796 -4.975 21.548 1.00 65.00 297 ARG A N 1
ATOM 2280 C CA . ARG A 1 297 ? 5.848 -6.011 21.616 1.00 65.00 297 ARG A CA 1
ATOM 2281 C C . ARG A 1 297 ? 5.341 -7.449 21.602 1.00 65.00 297 ARG A C 1
ATOM 2283 O O . ARG A 1 297 ? 6.088 -8.343 21.226 1.00 65.00 297 ARG A O 1
ATOM 2290 N N . GLU A 1 298 ? 4.100 -7.692 22.005 1.00 51.19 298 GLU A N 1
ATOM 2291 C CA . GLU A 1 298 ? 3.604 -9.053 22.264 1.00 51.19 298 GLU A CA 1
ATOM 2292 C C . GLU A 1 298 ? 3.259 -9.849 20.990 1.00 51.19 298 GLU A C 1
ATOM 2294 O O . GLU A 1 298 ? 2.740 -10.958 21.070 1.00 51.19 298 GLU A O 1
ATOM 2299 N N . SER A 1 299 ? 3.542 -9.326 19.789 1.00 44.56 299 SER A N 1
ATOM 2300 C CA . SER A 1 299 ? 3.146 -9.984 18.538 1.00 44.56 299 SER A CA 1
ATOM 2301 C C . SER A 1 299 ? 4.134 -10.983 17.950 1.00 44.56 299 SER A C 1
ATOM 2303 O O . SER A 1 299 ? 3.718 -11.717 17.053 1.00 44.56 299 SER A O 1
ATOM 2305 N N . ASP A 1 300 ? 5.387 -11.029 18.414 1.00 38.66 300 ASP A N 1
ATOM 2306 C CA . ASP A 1 300 ? 6.446 -11.651 17.604 1.00 38.66 300 ASP A CA 1
ATOM 2307 C C . ASP A 1 300 ? 7.022 -12.972 18.156 1.00 38.66 300 ASP A C 1
ATOM 2309 O O . ASP A 1 300 ? 7.680 -13.667 17.392 1.00 38.66 300 ASP A O 1
ATOM 2313 N N . ASN A 1 301 ? 6.733 -13.393 19.402 1.00 33.47 301 ASN A N 1
ATOM 2314 C CA . ASN A 1 301 ? 7.463 -14.518 20.031 1.00 33.47 301 ASN A CA 1
ATOM 2315 C C . ASN A 1 301 ? 6.652 -15.619 20.759 1.00 33.47 301 ASN A C 1
ATOM 2317 O O . ASN A 1 301 ? 7.257 -16.431 21.457 1.00 33.47 301 ASN A O 1
ATOM 2321 N N . SER A 1 302 ? 5.329 -15.746 20.612 1.00 32.78 302 SER A N 1
ATOM 2322 C CA . SER A 1 302 ? 4.602 -16.886 21.214 1.00 32.78 302 SER A CA 1
ATOM 2323 C C . SER A 1 302 ? 4.444 -18.070 20.246 1.00 32.78 302 SER A C 1
ATOM 2325 O O . SER A 1 302 ? 3.366 -18.363 19.738 1.00 32.78 302 SER A O 1
ATOM 2327 N N . THR A 1 303 ? 5.538 -18.798 20.006 1.00 31.98 303 THR A N 1
ATOM 2328 C CA . THR A 1 303 ? 5.514 -20.155 19.418 1.00 31.98 303 THR A CA 1
ATOM 2329 C C . THR A 1 303 ? 5.285 -21.260 20.453 1.00 31.98 303 THR A C 1
ATOM 2331 O O . THR A 1 303 ? 5.314 -22.439 20.108 1.00 31.98 303 THR A O 1
ATOM 2334 N N . THR A 1 304 ? 5.042 -20.930 21.720 1.00 31.75 304 THR A N 1
ATOM 2335 C CA . THR A 1 304 ? 4.699 -21.927 22.739 1.00 31.75 304 THR A CA 1
ATOM 2336 C C . THR A 1 304 ? 3.197 -22.176 22.740 1.00 31.75 304 THR A C 1
ATOM 2338 O O . THR A 1 304 ? 2.423 -21.480 23.393 1.00 31.75 304 THR A O 1
ATOM 2341 N N . LEU A 1 305 ? 2.810 -23.176 21.946 1.00 39.34 305 LEU A N 1
ATOM 2342 C CA . LEU A 1 305 ? 1.598 -23.965 22.136 1.00 39.34 305 LEU A CA 1
ATOM 2343 C C . LEU A 1 305 ? 1.545 -24.446 23.599 1.00 39.34 305 LEU A C 1
ATOM 2345 O O . LEU A 1 305 ? 2.573 -24.852 24.129 1.00 39.34 305 LEU A O 1
ATOM 2349 N N . GLU A 1 306 ? 0.342 -24.470 24.176 1.00 35.75 306 GLU A N 1
ATOM 2350 C CA . GLU A 1 306 ? -0.001 -25.053 25.487 1.00 35.75 306 GLU A CA 1
ATOM 2351 C C . GLU A 1 306 ? 0.194 -24.137 26.710 1.00 35.75 306 GLU A C 1
ATOM 2353 O O . GLU A 1 306 ? 1.196 -24.220 27.406 1.00 35.75 306 GLU A O 1
ATOM 2358 N N . SER A 1 307 ? -0.821 -23.305 27.009 1.00 33.75 307 SER A N 1
ATOM 2359 C CA . SER A 1 307 ? -1.572 -23.320 28.290 1.00 33.75 307 SER A CA 1
ATOM 2360 C C . SER A 1 307 ? -2.218 -21.964 28.651 1.00 33.75 307 SER A C 1
ATOM 2362 O O . SER A 1 307 ? -1.822 -21.322 29.618 1.00 33.75 307 SER A O 1
ATOM 2364 N N . ALA A 1 308 ? -3.222 -21.526 27.888 1.00 31.78 308 ALA A N 1
ATOM 2365 C CA . ALA A 1 308 ? -4.343 -20.658 28.298 1.00 31.78 308 ALA A CA 1
ATOM 2366 C C . ALA A 1 308 ? -5.242 -20.444 27.065 1.00 31.78 308 ALA A C 1
ATOM 2368 O O . ALA A 1 308 ? -4.734 -20.518 25.942 1.00 31.78 308 ALA A O 1
ATOM 2369 N N . PRO A 1 309 ? -6.556 -20.180 27.198 1.00 38.97 309 PRO A N 1
ATOM 2370 C CA . PRO A 1 309 ? -7.342 -19.733 26.058 1.00 38.97 309 PRO A CA 1
ATOM 2371 C C . PRO A 1 309 ? -6.837 -18.338 25.663 1.00 38.97 309 PRO A C 1
ATOM 2373 O O . PRO A 1 309 ? -7.243 -17.329 26.228 1.00 38.97 309 PRO A O 1
ATOM 2376 N N . HIS A 1 310 ? -5.894 -18.291 24.722 1.00 41.19 310 HIS A N 1
ATOM 2377 C CA . HIS A 1 310 ? -5.334 -17.078 24.134 1.00 41.19 310 HIS A CA 1
ATOM 2378 C C . HIS A 1 310 ? -6.387 -16.365 23.269 1.00 41.19 310 HIS A C 1
ATOM 2380 O O . HIS A 1 310 ? -6.243 -16.254 22.050 1.00 41.19 310 HIS A O 1
ATOM 2386 N N . PHE A 1 311 ? -7.457 -15.860 23.881 1.00 43.94 311 PHE A N 1
ATOM 2387 C CA . PHE A 1 311 ? -8.284 -14.829 23.269 1.00 43.94 311 PHE A CA 1
ATOM 2388 C C . PHE A 1 311 ? -7.498 -13.516 23.319 1.00 43.94 311 PHE A C 1
ATOM 2390 O O . PHE A 1 311 ? -7.532 -12.763 24.280 1.00 43.94 311 PHE A O 1
ATOM 2397 N N . CYS A 1 312 ? -6.693 -13.350 22.271 1.00 50.09 312 CYS A N 1
ATOM 2398 C CA . CYS A 1 312 ? -6.131 -12.133 21.698 1.00 50.09 312 CYS A CA 1
ATOM 2399 C C . CYS A 1 312 ? -6.195 -10.859 22.568 1.00 50.09 312 CYS A C 1
ATOM 2401 O O . CYS A 1 312 ? -7.252 -10.246 22.679 1.00 50.09 312 CYS A O 1
ATOM 2403 N N . GLN A 1 313 ? -5.027 -10.374 23.015 1.00 69.12 313 GLN A N 1
ATOM 2404 C CA . GLN A 1 313 ? -4.754 -9.058 23.638 1.00 69.12 313 GLN A CA 1
ATOM 2405 C C . GLN A 1 313 ? -5.052 -7.850 22.713 1.00 69.12 313 GLN A C 1
ATOM 2407 O O . GLN A 1 313 ? -4.340 -6.846 22.712 1.00 69.12 313 GLN A O 1
ATOM 2412 N N . ARG A 1 314 ? -6.039 -7.970 21.821 1.00 85.88 314 ARG A N 1
ATOM 2413 C CA . ARG A 1 314 ? -6.333 -7.011 20.759 1.00 85.88 314 ARG A CA 1
ATOM 2414 C C . ARG A 1 314 ? -7.805 -6.652 20.787 1.00 85.88 314 ARG A C 1
ATOM 2416 O O . ARG A 1 314 ? -8.653 -7.513 20.568 1.00 85.88 314 ARG A O 1
ATOM 2423 N N . LEU A 1 315 ? -8.106 -5.372 20.961 1.00 89.12 315 LEU A N 1
ATOM 2424 C CA . LEU A 1 315 ? -9.470 -4.866 20.861 1.00 89.12 315 LEU A CA 1
ATOM 2425 C C . LEU A 1 315 ? -9.718 -4.315 19.456 1.00 89.12 315 LEU A C 1
ATOM 2427 O O . LEU A 1 315 ? -9.072 -3.358 19.014 1.00 89.12 315 LEU A O 1
ATOM 2431 N N . LYS A 1 316 ? -10.678 -4.913 18.745 1.00 91.25 316 LYS A N 1
ATOM 2432 C CA . LYS A 1 316 ? -11.128 -4.425 17.439 1.00 91.25 316 LYS A CA 1
ATOM 2433 C C . LYS A 1 316 ? -11.992 -3.188 17.649 1.00 91.25 316 LYS A C 1
ATOM 2435 O O . LYS A 1 316 ? -13.015 -3.257 18.320 1.00 91.25 316 LYS A O 1
ATOM 2440 N N . CYS A 1 317 ? -11.610 -2.068 17.050 1.00 91.62 317 CYS A N 1
ATOM 2441 C CA . CYS A 1 317 ? -12.322 -0.802 17.171 1.00 91.62 317 CYS A CA 1
ATOM 2442 C C . CYS A 1 317 ? -12.803 -0.320 15.799 1.00 91.62 317 CYS A C 1
ATOM 2444 O O . CYS A 1 317 ? -12.025 -0.270 14.848 1.00 91.62 317 CYS A O 1
ATOM 2446 N N . VAL A 1 318 ? -14.074 0.053 15.679 1.00 91.31 318 VAL A N 1
ATOM 2447 C CA . VAL A 1 318 ? -14.704 0.476 14.423 1.00 91.31 318 VAL A CA 1
ATOM 2448 C C . VAL A 1 318 ? -15.089 1.947 14.507 1.00 91.31 318 VAL A C 1
ATOM 2450 O O . VAL A 1 318 ? -15.927 2.347 15.313 1.00 91.31 318 VAL A O 1
ATOM 2453 N N . SER A 1 319 ? -14.499 2.752 13.629 1.00 89.38 319 SER A N 1
ATOM 2454 C CA . SER A 1 319 ? -14.938 4.109 13.325 1.00 89.38 319 SER A CA 1
ATOM 2455 C C . SER A 1 319 ? -15.875 4.069 12.121 1.00 89.38 319 SER A C 1
ATOM 2457 O O . SER A 1 319 ? -15.471 3.698 11.015 1.00 89.38 319 SER A O 1
ATOM 2459 N N . HIS A 1 320 ? -17.134 4.439 12.350 1.00 87.00 320 HIS A N 1
ATOM 2460 C CA . HIS A 1 320 ? -18.174 4.476 11.329 1.00 87.00 320 HIS A CA 1
ATOM 2461 C C . HIS A 1 320 ? -18.594 5.934 11.060 1.00 87.00 320 HIS A C 1
ATOM 2463 O O . HIS A 1 320 ? -18.851 6.666 12.022 1.00 87.00 320 HIS A O 1
ATOM 2469 N N . PRO A 1 321 ? -18.750 6.363 9.790 1.00 82.25 321 PRO A N 1
ATOM 2470 C CA . PRO A 1 321 ? -19.028 7.762 9.427 1.00 82.25 321 PRO A CA 1
ATOM 2471 C C . PRO A 1 321 ? -20.338 8.316 10.006 1.00 82.25 321 PRO A C 1
ATOM 2473 O O . PRO A 1 321 ? -20.485 9.526 10.133 1.00 82.25 321 PRO A O 1
ATOM 2476 N N . GLN A 1 322 ? -21.298 7.446 10.342 1.00 80.81 322 GLN A N 1
ATOM 2477 C CA . GLN A 1 322 ? -22.567 7.850 10.966 1.00 80.81 322 GLN A CA 1
ATOM 2478 C C . GLN A 1 322 ? -22.445 8.157 12.468 1.00 80.81 322 GLN A C 1
ATOM 2480 O O . GLN A 1 322 ? -23.352 8.771 13.016 1.00 80.81 322 GLN A O 1
ATOM 2485 N N . ILE A 1 323 ? -21.371 7.712 13.133 1.00 76.06 323 ILE A N 1
ATOM 2486 C CA . ILE A 1 323 ? -21.113 7.999 14.555 1.00 76.06 323 ILE A CA 1
ATOM 2487 C C . ILE A 1 323 ? -20.140 9.159 14.672 1.00 76.06 323 ILE A C 1
ATOM 2489 O O . ILE A 1 323 ? -20.412 10.162 15.320 1.00 76.06 323 ILE A O 1
ATOM 2493 N N . LEU A 1 324 ? -18.988 8.982 14.036 1.00 70.62 324 LEU A N 1
ATOM 2494 C CA . LEU A 1 324 ? -17.878 9.899 14.092 1.00 70.62 324 LEU A CA 1
ATOM 2495 C C . LEU A 1 324 ? -17.445 10.116 12.653 1.00 70.62 324 LEU A C 1
ATOM 2497 O O . LEU A 1 324 ? -16.852 9.235 12.028 1.00 70.62 324 LEU A O 1
ATOM 2501 N N . ALA A 1 325 ? -17.755 11.296 12.122 1.00 61.00 325 ALA A N 1
ATOM 2502 C CA . ALA A 1 325 ? -17.207 11.745 10.855 1.00 61.00 325 ALA A CA 1
ATOM 2503 C C . ALA A 1 325 ? -15.721 12.068 11.064 1.00 61.00 325 ALA A C 1
ATOM 2505 O O . ALA A 1 325 ? -15.324 13.228 11.164 1.00 61.00 325 ALA A O 1
ATOM 2506 N N . VAL A 1 326 ? -14.897 11.025 11.191 1.00 62.59 326 VAL A N 1
ATOM 2507 C CA . VAL A 1 326 ? -13.445 11.163 11.234 1.00 62.59 326 VAL A CA 1
ATOM 2508 C C . VAL A 1 326 ? -13.044 11.765 9.900 1.00 62.59 326 VAL A C 1
ATOM 2510 O O . VAL A 1 326 ? -13.228 11.150 8.848 1.00 62.59 326 VAL A O 1
ATOM 2513 N N . SER A 1 327 ? -12.537 12.996 9.934 1.00 65.94 327 SER A N 1
ATOM 2514 C CA . SER A 1 327 ? -12.003 13.630 8.739 1.00 65.94 327 SER A CA 1
ATOM 2515 C C . SER A 1 327 ? -10.933 12.726 8.129 1.00 65.94 327 SER A C 1
ATOM 2517 O O . SER A 1 327 ? -10.185 12.051 8.845 1.00 65.94 327 SER A O 1
ATOM 2519 N N . ASP A 1 328 ? -10.796 12.750 6.802 1.00 68.44 328 ASP A N 1
ATOM 2520 C CA . ASP A 1 328 ? -9.711 12.025 6.133 1.00 68.44 328 ASP A CA 1
ATOM 2521 C C . ASP A 1 328 ? -8.343 12.348 6.753 1.00 68.44 328 ASP A C 1
ATOM 2523 O O . ASP A 1 328 ? -7.470 11.485 6.806 1.00 68.44 328 ASP A O 1
ATOM 2527 N N . THR A 1 329 ? -8.167 13.563 7.283 1.00 74.69 329 THR A N 1
ATOM 2528 C CA . THR A 1 329 ? -6.950 13.984 7.987 1.00 74.69 329 THR A CA 1
ATOM 2529 C C . THR A 1 329 ? -6.692 13.166 9.250 1.00 74.69 329 THR A C 1
ATOM 2531 O O . THR A 1 329 ? -5.604 12.613 9.396 1.00 74.69 329 THR A O 1
ATOM 2534 N N . MET A 1 330 ? -7.685 13.003 10.126 1.00 79.00 330 MET A N 1
ATOM 2535 C CA . MET A 1 330 ? -7.525 12.226 11.354 1.00 79.00 330 MET A CA 1
ATOM 2536 C C . MET A 1 330 ? -7.334 10.735 11.043 1.00 79.00 330 MET A C 1
ATOM 2538 O O . MET A 1 330 ? -6.463 10.095 11.622 1.00 79.00 330 MET A O 1
ATOM 2542 N N . ALA A 1 331 ? -8.034 10.192 10.041 1.00 78.38 331 ALA A N 1
ATOM 2543 C CA . ALA A 1 331 ? -7.850 8.799 9.621 1.00 78.38 331 ALA A CA 1
ATOM 2544 C C . ALA A 1 331 ? -6.400 8.485 9.196 1.00 78.38 331 ALA A C 1
ATOM 2546 O O . ALA A 1 331 ? -5.921 7.368 9.413 1.00 78.38 331 ALA A O 1
ATOM 2547 N N . HIS A 1 332 ? -5.684 9.458 8.617 1.00 79.94 332 HIS A N 1
ATOM 2548 C CA . HIS A 1 332 ? -4.264 9.320 8.285 1.00 79.94 332 HIS A CA 1
ATOM 2549 C C . HIS A 1 332 ? -3.358 9.349 9.522 1.00 79.94 332 HIS A C 1
ATOM 2551 O O . HIS A 1 332 ? -2.407 8.565 9.557 1.00 79.94 332 HIS A O 1
ATOM 2557 N N . LEU A 1 333 ? -3.673 10.183 10.521 1.00 86.69 333 LEU A N 1
ATOM 2558 C CA . LEU A 1 333 ? -2.923 10.296 11.780 1.00 86.69 333 LEU A CA 1
ATOM 2559 C C . LEU A 1 333 ? -3.065 9.062 12.681 1.00 86.69 333 LEU A C 1
ATOM 2561 O O . LEU A 1 333 ? -2.120 8.712 13.384 1.00 86.69 333 LEU A O 1
ATOM 2565 N N . LEU A 1 334 ? -4.193 8.350 12.594 1.00 89.19 334 LEU A N 1
ATOM 2566 C CA . LEU A 1 334 ? -4.461 7.073 13.275 1.00 89.19 334 LEU A CA 1
ATOM 2567 C C . LEU A 1 334 ? -3.683 5.890 12.661 1.00 89.19 334 LEU A C 1
ATOM 2569 O O . LEU A 1 334 ? -4.222 4.807 12.445 1.00 89.19 334 LEU A O 1
ATOM 2573 N N . ALA A 1 335 ? -2.429 6.112 12.278 1.00 87.38 335 ALA A N 1
ATOM 2574 C CA . ALA A 1 335 ? -1.568 5.110 11.668 1.00 87.38 335 ALA A CA 1
ATOM 2575 C C . ALA A 1 335 ? -1.077 4.069 12.696 1.00 87.38 335 ALA A C 1
ATOM 2577 O O . ALA A 1 335 ? -1.103 4.336 13.899 1.00 87.38 335 ALA A O 1
ATOM 2578 N N . PRO A 1 336 ? -0.589 2.898 12.241 1.00 88.88 336 PRO A N 1
ATOM 2579 C CA . PRO A 1 336 ? 0.090 1.950 13.118 1.00 88.88 336 PRO A CA 1
ATOM 2580 C C . PRO A 1 336 ? 1.181 2.624 13.956 1.00 88.88 336 PRO A C 1
ATOM 2582 O O . PRO A 1 336 ? 1.852 3.543 13.482 1.00 88.88 336 PRO A O 1
ATOM 2585 N N . SER A 1 337 ? 1.350 2.164 15.191 1.00 89.19 337 SER A N 1
ATOM 2586 C CA . SER A 1 337 ? 2.249 2.723 16.206 1.00 89.19 337 SER A CA 1
ATOM 2587 C C . SER A 1 337 ? 1.854 4.094 16.764 1.00 89.19 337 SER A C 1
ATOM 2589 O O . SER A 1 337 ? 2.610 4.659 17.547 1.00 89.19 337 SER A O 1
ATOM 2591 N N . ALA A 1 338 ? 0.694 4.644 16.397 1.00 92.06 338 ALA A N 1
ATOM 2592 C CA . ALA A 1 338 ? 0.123 5.777 17.119 1.00 92.06 338 ALA A CA 1
ATOM 2593 C C . ALA A 1 338 ? -0.505 5.308 18.440 1.00 92.06 338 ALA A C 1
ATOM 2595 O O . ALA A 1 338 ? -1.065 4.210 18.510 1.00 92.06 338 ALA A O 1
ATOM 2596 N N . GLN A 1 339 ? -0.446 6.155 19.463 1.00 93.12 339 GLN A N 1
ATOM 2597 C CA . GLN A 1 339 ? -1.116 5.931 20.741 1.00 93.12 339 GLN A CA 1
ATOM 2598 C C . GLN A 1 339 ? -2.382 6.776 20.803 1.00 93.12 339 GLN A C 1
ATOM 2600 O O . GLN A 1 339 ? -2.369 7.966 20.467 1.00 93.12 339 GLN A O 1
ATOM 2605 N N . VAL A 1 340 ? -3.483 6.162 21.222 1.00 93.44 340 VAL A N 1
ATOM 2606 C CA . VAL A 1 340 ? -4.803 6.786 21.195 1.00 93.44 340 VAL A CA 1
ATOM 2607 C C . VAL A 1 340 ? -5.584 6.513 22.466 1.00 93.44 340 VAL A C 1
ATOM 2609 O O . VAL A 1 340 ? -5.432 5.474 23.105 1.00 93.44 340 VAL A O 1
ATOM 2612 N N . GLN A 1 341 ? -6.467 7.453 22.778 1.00 92.81 341 GLN A N 1
ATOM 2613 C CA . GLN A 1 341 ? -7.547 7.279 23.732 1.00 92.81 341 GLN A CA 1
ATOM 2614 C C . GLN A 1 341 ? -8.859 7.222 22.955 1.00 92.81 341 GLN A C 1
ATOM 2616 O O . GLN A 1 341 ? -9.185 8.141 22.201 1.00 92.81 341 GLN A O 1
ATOM 2621 N N . ILE A 1 342 ? -9.602 6.137 23.118 1.00 92.62 342 ILE A N 1
ATOM 2622 C CA . ILE A 1 342 ? -10.837 5.860 22.396 1.00 92.62 342 ILE A CA 1
ATOM 2623 C C . ILE A 1 342 ? -11.977 5.728 23.393 1.00 92.62 342 ILE A C 1
ATOM 2625 O O . ILE A 1 342 ? -11.897 4.965 24.346 1.00 92.62 342 ILE A O 1
ATOM 2629 N N . GLN A 1 343 ? -13.064 6.447 23.148 1.00 91.00 343 GLN A N 1
ATOM 2630 C CA . GLN A 1 343 ? -14.320 6.257 23.860 1.00 91.00 343 GLN A CA 1
ATOM 2631 C C . GLN A 1 343 ? -15.319 5.598 22.922 1.00 91.00 343 GLN A C 1
ATOM 2633 O O . GLN A 1 343 ? -15.371 5.908 21.726 1.00 91.00 343 GLN A O 1
ATOM 2638 N N . GLY A 1 344 ? -16.107 4.677 23.460 1.00 90.12 344 GLY A N 1
ATOM 2639 C CA . GLY A 1 344 ? -17.070 3.942 22.664 1.00 90.12 344 GLY A CA 1
ATOM 2640 C C . GLY A 1 344 ? -17.896 2.959 23.470 1.00 90.12 344 GLY A C 1
ATOM 2641 O O . GLY A 1 344 ? -17.887 2.961 24.700 1.00 90.12 344 GLY A O 1
ATOM 2642 N N . VAL A 1 345 ? -18.612 2.110 22.742 1.00 89.62 345 VAL A N 1
ATOM 2643 C CA . VAL A 1 345 ? -19.383 1.002 23.312 1.00 89.62 345 VAL A CA 1
ATOM 2644 C C . VAL A 1 345 ? -18.813 -0.299 22.770 1.00 89.62 345 VAL A C 1
ATOM 2646 O O . VAL A 1 345 ? -18.768 -0.500 21.556 1.00 89.62 345 VAL A O 1
ATOM 2649 N N . VAL A 1 346 ? -18.354 -1.163 23.668 1.00 89.31 346 VAL A N 1
ATOM 2650 C CA . VAL A 1 346 ? -17.910 -2.523 23.364 1.00 89.31 346 VAL A CA 1
ATOM 2651 C C . VAL A 1 346 ? -19.139 -3.405 23.209 1.00 89.31 346 VAL A C 1
ATOM 2653 O O . VAL A 1 346 ? -20.003 -3.413 24.082 1.00 89.31 346 VAL A O 1
ATOM 2656 N N . ILE A 1 347 ? -19.230 -4.103 22.081 1.00 88.56 347 ILE A N 1
ATOM 2657 C CA . ILE A 1 347 ? -20.362 -4.946 21.702 1.00 88.56 347 ILE A CA 1
ATOM 2658 C C . ILE A 1 347 ? -19.830 -6.303 21.245 1.00 88.56 347 ILE A C 1
ATOM 2660 O O . ILE A 1 347 ? -18.921 -6.364 20.415 1.00 88.56 347 ILE A O 1
ATOM 2664 N N . GLY A 1 348 ? -20.411 -7.383 21.752 1.00 83.44 348 GLY A N 1
ATOM 2665 C CA . GLY A 1 348 ? -20.063 -8.746 21.356 1.00 83.44 348 GLY A CA 1
ATOM 2666 C C . GLY A 1 348 ? -20.949 -9.784 22.034 1.00 83.44 348 GLY A C 1
ATOM 2667 O O . GLY A 1 348 ? -21.742 -9.454 22.920 1.00 83.44 348 GLY A O 1
ATOM 2668 N N . ASP A 1 349 ? -20.808 -11.034 21.615 1.00 77.31 349 ASP A N 1
ATOM 2669 C CA . ASP A 1 349 ? -21.305 -12.187 22.358 1.00 77.31 349 ASP A CA 1
ATOM 2670 C C . ASP A 1 349 ? -20.132 -12.771 23.161 1.00 77.31 349 ASP A C 1
ATOM 2672 O O . ASP A 1 349 ? -19.008 -12.827 22.669 1.00 77.31 349 ASP A O 1
ATOM 2676 N N . LYS A 1 350 ? -20.373 -13.201 24.402 1.00 69.69 350 LYS A N 1
ATOM 2677 C CA . LYS A 1 350 ? -19.362 -13.922 25.194 1.00 69.69 350 LYS A CA 1
ATOM 2678 C C . LYS A 1 350 ? -18.999 -15.265 24.567 1.00 69.69 350 LYS A C 1
ATOM 2680 O O . LYS A 1 350 ? -17.892 -15.749 24.776 1.00 69.69 350 LYS A O 1
ATOM 2685 N N . ASN A 1 351 ? -19.937 -15.867 23.838 1.00 65.31 351 ASN A N 1
ATOM 2686 C CA . ASN A 1 351 ? -19.790 -17.201 23.271 1.00 65.31 351 ASN A CA 1
ATOM 2687 C C . ASN A 1 351 ? -19.354 -17.189 21.797 1.00 65.31 351 ASN A C 1
ATOM 2689 O O . ASN A 1 351 ? -19.015 -18.251 21.277 1.00 65.31 351 ASN A O 1
ATOM 2693 N N . ASP A 1 352 ? -19.363 -16.028 21.128 1.00 62.03 352 ASP A N 1
ATOM 2694 C CA . ASP A 1 352 ? -19.077 -15.918 19.694 1.00 62.03 352 ASP A CA 1
ATOM 2695 C C . ASP A 1 352 ? -18.223 -14.681 19.353 1.00 62.03 352 ASP A C 1
ATOM 2697 O O . ASP A 1 352 ? -18.665 -13.532 19.432 1.00 62.03 352 ASP A O 1
ATOM 2701 N N . GLY A 1 353 ? -16.983 -14.943 18.931 1.00 68.31 353 GLY A N 1
ATOM 2702 C CA . GLY A 1 353 ? -16.049 -13.942 18.413 1.00 68.31 353 GLY A CA 1
ATOM 2703 C C . GLY A 1 353 ? -15.387 -13.029 19.455 1.00 68.31 353 GLY A C 1
ATOM 2704 O O . GLY A 1 353 ? -15.637 -13.093 20.652 1.00 68.31 353 GLY A O 1
ATOM 2705 N N . ALA A 1 354 ? -14.480 -12.170 18.978 1.00 78.06 354 ALA A N 1
ATOM 2706 C CA . ALA A 1 354 ? -13.849 -11.137 19.799 1.00 78.06 354 ALA A CA 1
ATOM 2707 C C . ALA A 1 354 ? -14.742 -9.882 19.859 1.00 78.06 354 ALA A C 1
ATOM 2709 O O . ALA A 1 354 ? -15.262 -9.460 18.815 1.00 78.06 354 ALA A O 1
ATOM 2710 N N . PRO A 1 355 ? -14.889 -9.234 21.029 1.00 87.50 355 PRO A N 1
ATOM 2711 C CA . PRO A 1 355 ? -15.725 -8.052 21.165 1.00 87.50 355 PRO A CA 1
ATOM 2712 C C . PRO A 1 355 ? -15.217 -6.899 20.294 1.00 87.50 355 PRO A C 1
ATOM 2714 O O . PRO A 1 355 ? -14.017 -6.712 20.078 1.00 87.50 355 PRO A O 1
ATOM 2717 N N . THR A 1 356 ? -16.157 -6.103 19.788 1.00 90.19 356 THR A N 1
ATOM 2718 C CA . THR A 1 356 ? -15.883 -4.958 18.920 1.00 90.19 356 THR A CA 1
ATOM 2719 C C . THR A 1 356 ? -16.293 -3.662 19.605 1.00 90.19 356 THR A C 1
ATOM 2721 O O . THR A 1 356 ? -17.453 -3.472 19.963 1.00 90.19 356 THR A O 1
ATOM 2724 N N . LEU A 1 357 ? -15.355 -2.729 19.744 1.00 91.50 357 LEU A N 1
ATOM 2725 C CA . LEU A 1 357 ? -15.616 -1.384 20.239 1.00 91.50 357 LEU A CA 1
ATOM 2726 C C . LEU A 1 357 ? -16.066 -0.469 19.097 1.00 91.50 357 LEU A C 1
ATOM 2728 O O . LEU A 1 357 ? -15.342 -0.255 18.127 1.00 91.50 357 LEU A O 1
ATOM 2732 N N . TRP A 1 358 ? -17.240 0.137 19.228 1.00 91.69 358 TRP A N 1
ATOM 2733 C CA . TRP A 1 358 ? -17.736 1.155 18.304 1.00 91.69 358 TRP A CA 1
ATOM 2734 C C . TRP A 1 358 ? -17.358 2.548 18.798 1.00 91.69 358 TRP A C 1
ATOM 2736 O O . TRP A 1 358 ? -17.804 2.979 19.861 1.00 91.69 358 TRP A O 1
ATOM 2746 N N . ILE A 1 359 ? -16.513 3.236 18.029 1.00 91.06 359 ILE A N 1
ATOM 2747 C CA . ILE A 1 359 ? -15.855 4.481 18.433 1.00 91.06 359 ILE A CA 1
ATOM 2748 C C . ILE A 1 359 ? -16.845 5.642 18.356 1.00 91.06 359 ILE A C 1
ATOM 2750 O O . ILE A 1 359 ? -17.339 5.958 17.274 1.00 91.06 359 ILE A O 1
ATOM 2754 N N . THR A 1 360 ? -17.069 6.315 19.482 1.00 87.69 360 THR A N 1
ATOM 2755 C CA . THR A 1 360 ? -17.839 7.565 19.573 1.00 87.69 360 THR A CA 1
ATOM 2756 C C . THR A 1 360 ? -16.943 8.793 19.661 1.00 87.69 360 THR A C 1
ATOM 2758 O O . THR A 1 360 ? -17.309 9.846 19.147 1.00 87.69 360 THR A O 1
ATOM 2761 N N . ASN A 1 361 ? -15.756 8.662 20.254 1.00 87.94 361 ASN A N 1
ATOM 2762 C CA . ASN A 1 361 ? -14.749 9.715 20.310 1.00 87.94 361 ASN A CA 1
ATOM 2763 C C . ASN A 1 361 ? -13.342 9.108 20.250 1.00 87.94 361 ASN A C 1
ATOM 2765 O O . ASN A 1 361 ? -13.110 8.004 20.744 1.00 87.94 361 ASN A O 1
ATOM 2769 N N . ILE A 1 362 ? -12.401 9.826 19.646 1.00 89.56 362 ILE A N 1
ATOM 2770 C CA . ILE A 1 362 ? -11.002 9.418 19.563 1.00 89.56 362 ILE A CA 1
ATOM 2771 C C . ILE A 1 362 ? -10.085 10.620 19.732 1.00 89.56 362 ILE A C 1
ATOM 2773 O O . ILE A 1 362 ? -10.257 11.651 19.083 1.00 89.56 362 ILE A O 1
ATOM 2777 N N . ARG A 1 363 ? -9.071 10.457 20.577 1.00 89.31 363 ARG A N 1
ATOM 2778 C CA . ARG A 1 363 ? -8.013 11.436 20.796 1.00 89.31 363 ARG A CA 1
ATOM 2779 C C . ARG A 1 363 ? -6.666 10.806 20.479 1.00 89.31 363 ARG A C 1
ATOM 2781 O O . ARG A 1 363 ? -6.349 9.720 20.961 1.00 89.31 363 ARG A O 1
ATOM 2788 N N . LEU A 1 364 ? -5.871 11.507 19.677 1.00 90.62 364 LEU A N 1
ATOM 2789 C CA . LEU A 1 364 ? -4.479 11.152 19.433 1.00 90.62 364 LEU A CA 1
ATOM 2790 C C . LEU A 1 364 ? -3.643 11.595 20.638 1.00 90.62 364 LEU A C 1
ATOM 2792 O O . LEU A 1 364 ? -3.616 12.781 20.955 1.00 90.62 364 LEU A O 1
ATOM 2796 N N . LEU A 1 365 ? -2.992 10.646 21.308 1.00 91.00 365 LEU A N 1
ATOM 2797 C CA . LEU A 1 365 ? -2.081 10.920 22.424 1.00 91.00 365 LEU A CA 1
ATOM 2798 C C . LEU A 1 365 ? -0.630 10.975 21.953 1.00 91.00 365 LEU A C 1
ATOM 2800 O O . LEU A 1 365 ? 0.149 11.794 22.422 1.00 91.00 365 LEU A O 1
ATOM 2804 N N . GLN A 1 366 ? -0.280 10.117 20.997 1.00 92.69 366 GLN A N 1
ATOM 2805 C CA . GLN A 1 366 ? 1.030 10.105 20.367 1.00 92.69 366 GLN A CA 1
ATOM 2806 C C . GLN A 1 366 ? 0.877 9.781 18.885 1.00 92.69 366 GLN A C 1
ATOM 2808 O O . GLN A 1 366 ? 0.193 8.827 18.509 1.00 92.69 366 GLN A O 1
ATOM 2813 N N . ALA A 1 367 ? 1.544 10.554 18.037 1.00 93.12 367 ALA A N 1
ATOM 2814 C CA . ALA A 1 367 ? 1.641 10.273 16.621 1.00 93.12 367 ALA A CA 1
ATOM 2815 C C . ALA A 1 367 ? 2.471 9.009 16.371 1.00 93.12 367 ALA A C 1
ATOM 2817 O O . ALA A 1 367 ? 3.383 8.647 17.115 1.00 93.12 367 ALA A O 1
ATOM 2818 N N . SER A 1 368 ? 2.167 8.363 15.254 1.00 90.62 368 SER A N 1
ATOM 2819 C CA . SER A 1 368 ? 2.994 7.296 14.714 1.00 90.62 368 SER A CA 1
ATOM 2820 C C . SER A 1 368 ? 4.404 7.819 14.418 1.00 90.62 368 SER A C 1
ATOM 2822 O O . SER A 1 368 ? 4.560 8.873 13.801 1.00 90.62 368 SER A O 1
ATOM 2824 N N . TRP A 1 369 ? 5.435 7.061 14.794 1.00 89.56 369 TRP A N 1
ATOM 2825 C CA . TRP A 1 369 ? 6.836 7.409 14.522 1.00 89.56 369 TRP A CA 1
ATOM 2826 C C . TRP A 1 369 ? 7.240 7.222 13.052 1.00 89.56 369 TRP A C 1
ATOM 2828 O O . TRP A 1 369 ? 8.423 7.137 12.739 1.00 89.56 369 TRP A O 1
ATOM 2838 N N . TRP A 1 370 ? 6.294 7.096 12.124 1.00 85.88 370 TRP A N 1
ATOM 2839 C CA . TRP A 1 370 ? 6.597 6.986 10.701 1.00 85.88 370 TRP A CA 1
ATOM 2840 C C . TRP A 1 370 ? 6.853 8.383 10.121 1.00 85.88 370 TRP A C 1
ATOM 2842 O O . TRP A 1 370 ? 5.965 9.234 10.221 1.00 85.88 370 TRP A O 1
ATOM 2852 N N . PRO A 1 371 ? 7.985 8.623 9.424 1.00 84.44 371 PRO A N 1
ATOM 2853 C CA . PRO A 1 371 ? 8.328 9.956 8.915 1.00 84.44 371 PRO A CA 1
ATOM 2854 C C . PRO A 1 371 ? 7.235 10.587 8.046 1.00 84.44 371 PRO A C 1
ATOM 2856 O O . PRO A 1 371 ? 7.021 11.797 8.071 1.00 84.44 371 PRO A O 1
ATOM 2859 N N . SER A 1 372 ? 6.501 9.769 7.286 1.00 84.75 372 SER A N 1
ATOM 2860 C CA . SER A 1 372 ? 5.393 10.229 6.447 1.00 84.75 372 SER A CA 1
ATOM 2861 C C . SER A 1 372 ? 4.210 10.771 7.252 1.00 84.75 372 SER A C 1
ATOM 2863 O O . SER A 1 372 ? 3.599 11.745 6.821 1.00 84.75 372 SER A O 1
ATOM 2865 N N . VAL A 1 373 ? 3.900 10.171 8.406 1.00 88.62 373 VAL A N 1
ATOM 2866 C CA . VAL A 1 373 ? 2.804 10.592 9.293 1.00 88.62 373 VAL A CA 1
ATOM 2867 C C . VAL A 1 373 ? 3.206 11.843 10.060 1.00 88.62 373 VAL A C 1
ATOM 2869 O O . VAL A 1 373 ? 2.440 12.801 10.098 1.00 88.62 373 VAL A O 1
ATOM 2872 N N . THR A 1 374 ? 4.428 11.872 10.594 1.00 91.12 374 THR A N 1
ATOM 2873 C CA . THR A 1 374 ? 5.002 13.048 11.257 1.00 91.12 374 THR A CA 1
ATOM 2874 C C . THR A 1 374 ? 5.021 14.256 10.324 1.00 91.12 374 THR A C 1
ATOM 2876 O O . THR A 1 374 ? 4.544 15.329 10.686 1.00 91.12 374 THR A O 1
ATOM 2879 N N . ARG A 1 375 ? 5.487 14.076 9.082 1.00 90.25 375 ARG A N 1
ATOM 2880 C CA . ARG A 1 375 ? 5.466 15.133 8.065 1.00 90.25 375 ARG A CA 1
ATOM 2881 C C . ARG A 1 375 ? 4.047 15.604 7.774 1.00 90.25 375 ARG A C 1
ATOM 2883 O O . ARG A 1 375 ? 3.811 16.804 7.731 1.00 90.25 375 ARG A O 1
ATOM 2890 N N . PHE A 1 376 ? 3.115 14.670 7.588 1.00 90.12 376 PHE A N 1
ATOM 2891 C CA . PHE A 1 376 ? 1.720 15.005 7.321 1.00 90.12 376 PHE A CA 1
ATOM 2892 C C . PHE A 1 376 ? 1.096 15.810 8.470 1.00 90.12 376 PHE A C 1
ATOM 2894 O O . PHE A 1 376 ? 0.396 16.783 8.219 1.00 90.12 376 PHE A O 1
ATOM 2901 N N . LEU A 1 377 ? 1.396 15.467 9.726 1.00 92.56 377 LEU A N 1
ATOM 2902 C CA . LEU A 1 377 ? 0.960 16.240 10.890 1.00 92.56 377 LEU A CA 1
ATOM 2903 C C . LEU A 1 377 ? 1.506 17.678 10.862 1.00 92.56 377 LEU A C 1
ATOM 2905 O O . LEU A 1 377 ? 0.738 18.619 11.043 1.00 92.56 377 LEU A O 1
ATOM 2909 N N . LEU A 1 378 ? 2.799 17.862 10.573 1.00 92.00 378 LEU A N 1
ATOM 2910 C CA . LEU A 1 378 ? 3.402 19.195 10.437 1.00 92.00 378 LEU A CA 1
ATOM 2911 C C . LEU A 1 378 ? 2.786 19.994 9.275 1.00 92.00 378 LEU A C 1
ATOM 2913 O O . LEU A 1 378 ? 2.536 21.189 9.414 1.00 92.00 378 LEU A O 1
ATOM 2917 N N . GLU A 1 379 ? 2.493 19.344 8.145 1.00 90.44 379 GLU A N 1
ATOM 2918 C CA . GLU A 1 379 ? 1.792 19.963 7.011 1.00 90.44 379 GLU A CA 1
ATOM 2919 C C . GLU A 1 379 ? 0.382 20.426 7.412 1.00 90.44 379 GLU A C 1
ATOM 2921 O O . GLU A 1 379 ? -0.005 21.547 7.090 1.00 90.44 379 GLU A O 1
ATOM 2926 N N . LEU A 1 380 ? -0.359 19.631 8.192 1.00 90.81 380 LEU A N 1
ATOM 2927 C CA . LEU A 1 380 ? -1.676 20.034 8.691 1.00 90.81 380 LEU A CA 1
ATOM 2928 C C . LEU A 1 380 ? -1.610 21.229 9.649 1.00 90.81 380 LEU A C 1
ATOM 2930 O O . LEU A 1 380 ? -2.495 22.085 9.607 1.00 90.81 380 LEU A O 1
ATOM 2934 N N . VAL A 1 381 ? -0.587 21.302 10.502 1.00 91.88 381 VAL A N 1
ATOM 2935 C CA . VAL A 1 381 ? -0.369 22.455 11.391 1.00 91.88 381 VAL A CA 1
ATOM 2936 C C . VAL A 1 381 ? -0.039 23.705 10.577 1.00 91.88 381 VAL A C 1
ATOM 2938 O O . VAL A 1 381 ? -0.639 24.756 10.797 1.00 91.88 381 VAL A O 1
ATOM 2941 N N . LEU A 1 382 ? 0.845 23.582 9.583 1.00 89.94 382 LEU A N 1
ATOM 2942 C CA . LEU A 1 382 ? 1.181 24.664 8.658 1.00 89.94 382 LEU A CA 1
ATOM 2943 C C . LEU A 1 382 ? -0.062 25.174 7.902 1.00 89.94 382 LEU A C 1
ATOM 2945 O O . LEU A 1 382 ? -0.262 26.381 7.765 1.00 89.94 382 LEU A O 1
ATOM 2949 N N . GLU A 1 383 ? -0.932 24.263 7.462 1.00 89.56 383 GLU A N 1
ATOM 2950 C CA . GLU A 1 383 ? -2.221 24.575 6.829 1.00 89.56 383 GLU A CA 1
ATOM 2951 C C . GLU A 1 383 ? -3.278 25.109 7.817 1.00 89.56 383 GLU A C 1
ATOM 2953 O O . GLU A 1 383 ? -4.388 25.443 7.400 1.00 89.56 383 GLU A O 1
ATOM 2958 N N . LYS A 1 384 ? -2.964 25.200 9.119 1.00 89.25 384 LYS A N 1
ATOM 2959 C CA . LYS A 1 384 ? -3.884 25.578 10.211 1.00 89.25 384 LYS A CA 1
ATOM 2960 C C . LYS A 1 384 ? -5.102 24.658 10.335 1.00 89.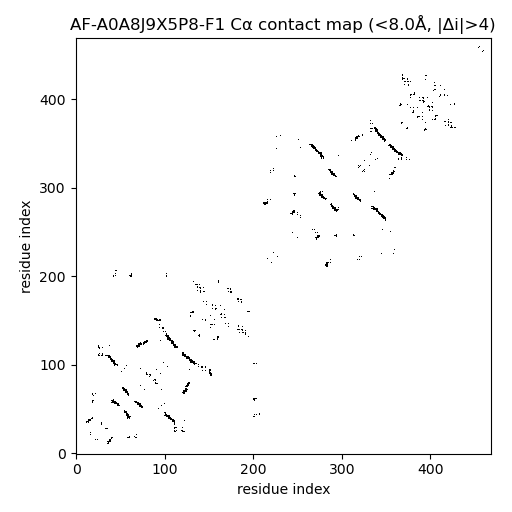25 384 LYS A C 1
ATOM 2962 O O . LYS A 1 384 ? -6.164 25.064 10.800 1.00 89.25 384 LYS A O 1
ATOM 2967 N N . ARG A 1 385 ? -4.951 23.404 9.912 1.00 86.88 385 ARG A N 1
ATOM 2968 C CA . ARG A 1 385 ? -5.974 22.348 9.970 1.00 86.88 385 ARG A CA 1
ATOM 2969 C C . ARG A 1 385 ? -5.802 21.422 11.168 1.00 86.88 385 ARG A C 1
ATOM 2971 O O . ARG A 1 385 ? -6.630 20.536 11.372 1.00 86.88 385 ARG A O 1
ATOM 2978 N N . PHE A 1 386 ? -4.733 21.611 11.932 1.00 89.06 386 PHE A N 1
ATOM 2979 C CA . PHE A 1 386 ? -4.460 20.915 13.179 1.00 89.06 386 PHE A CA 1
ATOM 2980 C C . PHE A 1 386 ? -3.864 21.899 14.187 1.00 89.06 386 PHE A C 1
ATOM 2982 O O . PHE A 1 386 ? -3.138 22.815 13.796 1.00 89.06 386 PHE A O 1
ATOM 2989 N N . SER A 1 387 ? -4.211 21.754 15.466 1.00 91.75 387 SER A N 1
ATOM 2990 C CA . SER A 1 387 ? -3.779 22.697 16.496 1.00 91.75 387 SER A CA 1
ATOM 2991 C C . SER A 1 387 ? -2.300 22.478 16.845 1.00 91.75 387 SER A C 1
ATOM 2993 O O . SER A 1 387 ? -1.813 21.347 16.864 1.00 91.75 387 SER A O 1
ATOM 2995 N N . VAL A 1 388 ? -1.574 23.566 17.117 1.00 93.56 388 VAL A N 1
ATOM 2996 C CA . VAL A 1 388 ? -0.171 23.492 17.558 1.00 93.56 388 VAL A CA 1
ATOM 2997 C C . VAL A 1 388 ? -0.039 22.737 18.891 1.00 93.56 388 VAL A C 1
ATOM 2999 O O . VAL A 1 388 ? 0.812 21.849 18.948 1.00 93.56 388 V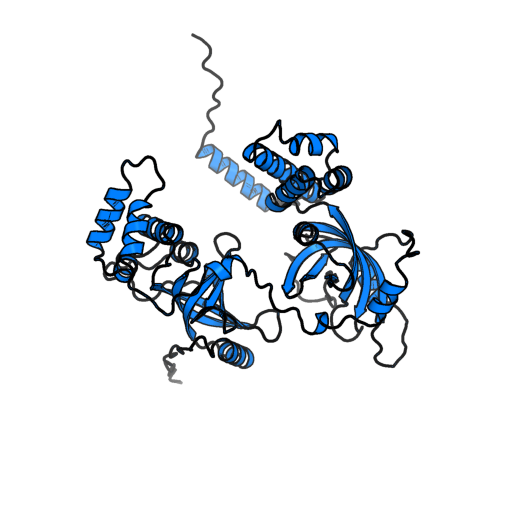AL A O 1
ATOM 3002 N N . PRO A 1 389 ? -0.879 22.987 19.920 1.00 93.88 389 PRO A N 1
ATOM 3003 C CA . PRO A 1 389 ? -0.777 22.267 21.191 1.00 93.88 389 PRO A CA 1
ATOM 3004 C C . PRO A 1 389 ? -1.009 20.760 21.047 1.00 93.88 389 PRO A C 1
ATOM 3006 O O . PRO A 1 389 ? -0.252 19.962 21.598 1.00 93.88 389 PRO A O 1
ATOM 3009 N N . ASP A 1 390 ? -2.004 20.345 20.254 1.00 89.88 390 ASP A N 1
ATOM 3010 C CA . ASP A 1 390 ? -2.270 18.918 20.043 1.00 89.88 390 ASP A CA 1
ATOM 3011 C C . ASP A 1 390 ? -1.151 18.258 19.230 1.00 89.88 390 ASP A C 1
ATOM 3013 O O . ASP A 1 390 ? -0.825 17.094 19.458 1.00 89.88 390 ASP A O 1
ATOM 3017 N N . ALA A 1 391 ? -0.543 18.983 18.283 1.00 92.38 391 ALA A N 1
ATOM 3018 C CA . ALA A 1 391 ? 0.589 18.470 17.521 1.00 92.38 391 ALA A CA 1
ATOM 3019 C C . ALA A 1 391 ? 1.831 18.317 18.400 1.00 92.38 391 ALA A C 1
ATOM 3021 O O . ALA A 1 391 ? 2.508 17.298 18.304 1.00 92.38 391 ALA A O 1
ATOM 3022 N N . ALA A 1 392 ? 2.108 19.291 19.268 1.00 93.50 392 ALA A N 1
ATOM 3023 C CA . ALA A 1 392 ? 3.207 19.238 20.227 1.00 93.50 392 ALA A CA 1
ATOM 3024 C C . ALA A 1 392 ? 3.045 18.048 21.182 1.00 93.50 392 ALA A C 1
ATOM 3026 O O . ALA A 1 392 ? 3.977 17.261 21.352 1.00 93.50 392 ALA A O 1
ATOM 3027 N N . LEU A 1 393 ? 1.829 17.848 21.702 1.00 92.56 393 LEU A N 1
ATOM 3028 C CA . LEU A 1 393 ? 1.480 16.691 22.524 1.00 92.56 393 LEU A CA 1
ATOM 3029 C C . LEU A 1 393 ? 1.684 15.377 21.758 1.00 92.56 393 LEU A C 1
ATOM 3031 O O . LEU A 1 393 ? 2.393 14.494 22.237 1.00 92.56 393 LEU A O 1
ATOM 3035 N N . ALA A 1 394 ? 1.139 15.264 20.543 1.00 92.88 394 ALA A N 1
ATOM 3036 C CA . ALA A 1 394 ? 1.251 14.051 19.736 1.00 92.88 394 ALA A CA 1
ATOM 3037 C C . ALA A 1 394 ? 2.702 13.737 19.325 1.00 92.88 394 ALA A C 1
ATOM 3039 O O . ALA A 1 394 ? 3.073 12.570 19.206 1.00 92.88 394 ALA A O 1
ATOM 3040 N N . LEU A 1 395 ? 3.527 14.759 19.099 1.00 94.00 395 LEU A N 1
ATOM 3041 C CA . LEU A 1 395 ? 4.942 14.618 18.751 1.00 94.00 395 LEU A CA 1
ATOM 3042 C C . LEU A 1 395 ? 5.859 14.511 19.976 1.00 94.00 395 LEU A C 1
ATOM 3044 O O . LEU A 1 395 ? 7.038 14.208 19.814 1.00 94.00 395 LEU A O 1
ATOM 3048 N N . GLN A 1 396 ? 5.329 14.713 21.186 1.00 92.69 396 GLN A N 1
ATOM 3049 C CA . GLN A 1 396 ? 6.082 14.743 22.443 1.00 92.69 396 GLN A CA 1
ATOM 3050 C C . GLN A 1 396 ? 7.259 15.729 22.417 1.00 92.69 396 GLN A C 1
ATOM 3052 O O . GLN A 1 396 ? 8.364 15.409 22.877 1.00 92.69 396 GLN A O 1
ATOM 3057 N N . VAL A 1 397 ? 7.004 16.915 21.868 1.00 93.88 397 VAL A N 1
ATOM 3058 C CA . VAL A 1 397 ? 7.936 18.047 21.758 1.00 93.88 397 VAL A CA 1
ATOM 3059 C C . VAL A 1 397 ? 7.266 19.317 22.284 1.00 93.88 397 VAL A C 1
ATOM 3061 O O . VAL A 1 397 ? 6.071 19.327 22.582 1.00 93.88 397 VAL A O 1
ATOM 3064 N N . SER A 1 398 ? 8.024 20.400 22.412 1.00 95.12 398 SER A N 1
ATOM 3065 C CA . SER A 1 398 ? 7.475 21.700 22.796 1.00 95.12 398 SER A CA 1
ATOM 3066 C C . SER A 1 398 ? 6.672 22.351 21.661 1.00 95.12 398 SER A C 1
ATOM 3068 O O . SER A 1 398 ? 6.939 22.140 20.4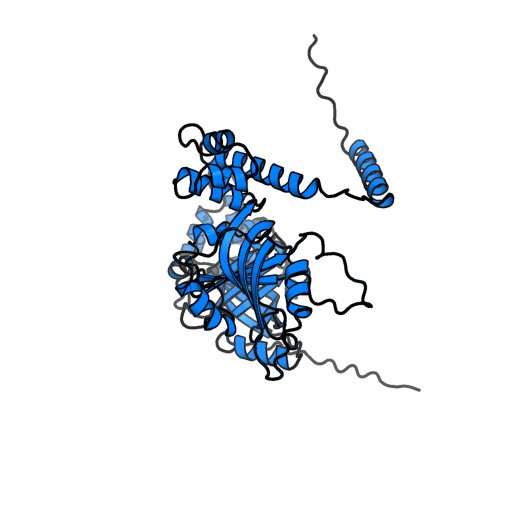77 1.00 95.12 398 SER A O 1
ATOM 3070 N N . GLU A 1 399 ? 5.713 23.215 22.006 1.00 94.44 399 GLU A N 1
ATOM 3071 C CA . GLU A 1 399 ? 4.979 24.009 21.008 1.00 94.44 399 GLU A CA 1
ATOM 3072 C C . GLU A 1 399 ? 5.915 24.893 20.171 1.00 94.44 399 GLU A C 1
ATOM 3074 O O . GLU A 1 399 ? 5.701 25.055 18.970 1.00 94.44 399 GLU A O 1
ATOM 3079 N N . SER A 1 400 ? 6.994 25.408 20.771 1.00 92.88 400 SER A N 1
ATOM 3080 C CA . SER A 1 400 ? 8.021 26.184 20.069 1.00 92.88 400 SER A CA 1
ATOM 3081 C C . SER A 1 400 ? 8.704 25.395 18.954 1.00 92.88 400 SER A C 1
ATOM 3083 O O . SER A 1 400 ? 8.882 25.933 17.863 1.00 92.88 400 SER A O 1
ATOM 3085 N N . GLU A 1 401 ? 9.031 24.122 19.186 1.00 92.00 401 GLU A N 1
ATOM 3086 C CA . GLU A 1 401 ? 9.662 23.264 18.174 1.00 92.00 401 GLU A CA 1
ATOM 3087 C C . GLU A 1 401 ? 8.711 22.974 17.008 1.00 92.00 401 GLU A C 1
ATOM 3089 O O . GLU A 1 401 ? 9.132 22.949 15.851 1.00 92.00 401 GLU A O 1
ATOM 3094 N N . VAL A 1 402 ? 7.412 22.811 17.284 1.00 92.31 402 VAL A N 1
ATOM 3095 C CA . VAL A 1 402 ? 6.398 22.655 16.230 1.00 92.31 402 VAL A CA 1
ATOM 3096 C C . VAL A 1 402 ? 6.262 23.939 15.415 1.00 92.31 402 VAL A C 1
ATOM 3098 O O . VAL A 1 402 ? 6.208 23.877 14.186 1.00 92.31 402 VAL A O 1
ATOM 3101 N N . VAL A 1 403 ? 6.230 25.106 16.065 1.00 92.06 403 VAL A N 1
ATOM 3102 C CA . VAL A 1 403 ? 6.155 26.407 15.379 1.00 92.06 403 VAL A CA 1
ATOM 3103 C C . VAL A 1 403 ? 7.383 26.632 14.497 1.00 92.06 403 VAL A C 1
ATOM 3105 O O . VAL A 1 403 ? 7.237 27.061 13.354 1.00 92.06 403 VAL A O 1
ATOM 3108 N N . GLU A 1 404 ? 8.579 26.293 14.978 1.00 89.81 404 GLU A N 1
ATOM 3109 C CA . GLU A 1 404 ? 9.809 26.366 14.185 1.00 89.81 404 GLU A CA 1
ATOM 3110 C C . GLU A 1 404 ? 9.738 25.434 12.967 1.00 89.81 404 GLU A C 1
ATOM 3112 O O . GLU A 1 404 ? 9.925 25.878 11.832 1.00 89.81 404 GLU A O 1
ATOM 3117 N N . ALA A 1 405 ? 9.368 24.167 13.180 1.00 87.19 405 ALA A N 1
ATOM 3118 C CA . ALA A 1 405 ? 9.254 23.159 12.127 1.00 87.19 405 ALA A CA 1
ATOM 3119 C C . ALA A 1 405 ? 8.156 23.467 11.088 1.00 87.19 405 ALA A C 1
ATOM 3121 O O . ALA A 1 405 ? 8.186 22.944 9.972 1.00 87.19 405 ALA A O 1
ATOM 3122 N N . THR A 1 406 ? 7.186 24.317 11.432 1.00 88.06 406 THR A N 1
ATOM 3123 C CA . THR A 1 406 ? 6.059 24.704 10.567 1.00 88.06 406 THR A CA 1
ATOM 3124 C C . THR A 1 406 ? 6.147 26.146 10.073 1.00 88.06 406 THR A C 1
ATOM 3126 O O . THR A 1 406 ? 5.228 26.635 9.418 1.00 88.06 406 THR A O 1
ATOM 3129 N N . ASN A 1 407 ? 7.270 26.829 10.296 1.00 84.94 407 ASN A N 1
ATOM 3130 C CA . ASN A 1 407 ? 7.471 28.178 9.790 1.00 84.94 407 ASN A CA 1
ATOM 3131 C C . ASN A 1 407 ? 7.766 28.163 8.278 1.00 84.94 407 ASN A C 1
ATOM 3133 O O . ASN A 1 407 ? 8.883 27.882 7.836 1.00 84.94 407 ASN A O 1
ATOM 3137 N N . ALA A 1 408 ? 6.753 28.508 7.477 1.00 71.69 408 ALA A N 1
ATOM 3138 C CA . ALA A 1 408 ? 6.832 28.544 6.013 1.00 71.69 408 ALA A CA 1
ATOM 3139 C C . ALA A 1 408 ? 7.917 29.482 5.464 1.00 71.69 408 ALA A C 1
ATOM 3141 O O . ALA A 1 408 ? 8.412 29.256 4.363 1.00 71.69 408 ALA A O 1
ATOM 3142 N N . ASN A 1 409 ? 8.270 30.526 6.219 1.00 70.56 409 ASN A N 1
ATOM 3143 C CA . ASN A 1 409 ? 9.251 31.526 5.802 1.00 70.56 409 ASN A CA 1
ATOM 3144 C C . ASN A 1 409 ? 10.692 31.115 6.138 1.00 70.56 409 ASN A C 1
ATOM 3146 O O . ASN A 1 409 ? 11.622 31.704 5.596 1.00 70.56 409 ASN A O 1
ATOM 3150 N N . ALA A 1 410 ? 10.878 30.140 7.035 1.00 67.88 410 ALA A N 1
ATOM 3151 C CA . ALA A 1 410 ? 12.193 29.718 7.517 1.00 67.88 410 ALA A CA 1
ATOM 3152 C C . ALA A 1 410 ? 12.657 28.381 6.920 1.00 67.88 410 ALA A C 1
ATOM 3154 O O . ALA A 1 410 ? 13.855 28.179 6.743 1.00 67.88 410 ALA A O 1
ATOM 3155 N N . LEU A 1 411 ? 11.728 27.473 6.601 1.00 73.00 411 LEU A N 1
ATOM 3156 C CA . LEU A 1 411 ? 12.054 26.129 6.127 1.00 73.00 411 LEU A CA 1
ATOM 3157 C C . LEU A 1 411 ? 11.432 25.862 4.757 1.00 73.00 411 LEU A C 1
ATOM 3159 O O . LEU A 1 411 ? 10.225 26.028 4.553 1.00 73.00 411 LEU A O 1
ATOM 3163 N N . ASP A 1 412 ? 12.248 25.383 3.822 1.00 78.94 412 ASP A N 1
ATOM 3164 C CA . ASP A 1 412 ? 11.752 24.824 2.570 1.00 78.94 412 ASP A CA 1
ATOM 3165 C C . ASP A 1 412 ? 11.136 23.424 2.795 1.00 78.94 412 ASP A C 1
ATOM 3167 O O . ASP A 1 412 ? 11.087 22.892 3.910 1.00 78.94 412 ASP A O 1
ATOM 3171 N N . LEU A 1 413 ? 10.596 22.817 1.733 1.00 77.44 413 LEU A N 1
ATOM 3172 C CA . LEU A 1 413 ? 9.966 21.495 1.830 1.00 77.44 413 LEU A CA 1
ATOM 3173 C C . LEU A 1 413 ? 10.952 20.417 2.313 1.00 77.44 413 LEU A C 1
ATOM 3175 O O . LEU A 1 413 ? 10.564 19.536 3.079 1.00 77.44 413 LEU A O 1
ATOM 3179 N N . THR A 1 414 ? 12.207 20.490 1.873 1.00 79.38 414 THR A N 1
ATOM 3180 C CA . THR A 1 414 ? 13.254 19.514 2.192 1.00 79.38 414 THR A CA 1
ATOM 3181 C C . THR A 1 414 ? 13.644 19.602 3.664 1.00 79.38 414 THR A C 1
ATOM 3183 O O . THR A 1 414 ? 13.700 18.587 4.352 1.00 79.38 414 THR A O 1
ATOM 3186 N N . ALA A 1 415 ? 13.841 20.809 4.189 1.00 76.94 415 ALA A N 1
ATOM 3187 C CA . ALA A 1 415 ? 14.184 21.027 5.586 1.00 76.94 415 ALA A CA 1
ATOM 3188 C C . ALA A 1 415 ? 13.057 20.567 6.528 1.00 76.94 415 ALA A C 1
ATOM 3190 O O . ALA A 1 415 ? 13.323 19.947 7.557 1.00 76.94 415 ALA A O 1
ATOM 3191 N N . ARG A 1 416 ? 11.785 20.748 6.138 1.00 82.31 416 ARG A N 1
ATOM 3192 C CA . ARG A 1 416 ? 10.647 20.165 6.875 1.00 82.31 416 ARG A CA 1
ATOM 3193 C C . ARG A 1 416 ? 10.626 18.638 6.847 1.00 82.31 416 ARG A C 1
ATOM 3195 O O . ARG A 1 416 ? 10.236 18.024 7.837 1.00 82.31 416 ARG A O 1
ATOM 3202 N N . GLN A 1 417 ? 11.038 18.011 5.744 1.00 82.56 417 GLN A N 1
ATOM 3203 C CA . GLN A 1 417 ? 11.175 16.550 5.683 1.00 82.56 417 GLN A CA 1
ATOM 3204 C C . GLN A 1 417 ? 12.245 16.047 6.657 1.00 82.56 417 GLN A C 1
ATOM 3206 O O . GLN A 1 417 ? 12.010 15.050 7.338 1.00 82.56 417 GLN A O 1
ATOM 3211 N N . TRP A 1 418 ? 13.372 16.755 6.772 1.00 84.56 418 TRP A N 1
ATOM 3212 C CA . TRP A 1 418 ? 14.409 16.441 7.756 1.00 84.56 418 TRP A CA 1
ATOM 3213 C C . TRP A 1 418 ? 13.915 16.613 9.192 1.00 84.56 418 TRP A C 1
ATOM 3215 O O . TRP A 1 418 ? 14.048 15.685 9.984 1.00 84.56 418 TRP A O 1
ATOM 3225 N N . LYS A 1 419 ? 13.228 17.718 9.510 1.00 88.88 419 LYS A N 1
ATOM 3226 C CA . LYS A 1 419 ? 12.608 17.901 10.835 1.00 88.88 419 LYS A CA 1
ATOM 3227 C C . LYS A 1 419 ? 11.574 16.828 11.168 1.00 88.88 419 LYS A C 1
ATOM 3229 O O . LYS A 1 419 ? 11.551 16.316 12.284 1.00 88.88 419 LYS A O 1
ATOM 3234 N N . ALA A 1 420 ? 10.763 16.419 10.196 1.00 88.88 420 ALA A N 1
ATOM 3235 C CA . ALA A 1 420 ? 9.845 15.302 10.384 1.00 88.88 420 ALA A CA 1
ATOM 3236 C C . ALA A 1 420 ? 10.580 13.981 10.671 1.00 88.88 420 ALA A C 1
ATOM 3238 O O . ALA A 1 420 ? 10.102 13.184 11.477 1.00 88.88 420 ALA A O 1
ATOM 3239 N N . ALA A 1 421 ? 11.730 13.741 10.033 1.00 86.25 421 ALA A N 1
ATOM 3240 C CA . ALA A 1 421 ? 12.559 12.568 10.297 1.00 86.25 421 ALA A CA 1
ATOM 3241 C C . ALA A 1 421 ? 13.189 12.606 11.701 1.00 86.25 421 ALA A C 1
ATOM 3243 O O . ALA A 1 421 ? 13.170 11.588 12.388 1.00 86.25 421 ALA A O 1
ATOM 3244 N N . GLU A 1 422 ? 13.662 13.770 12.158 1.00 90.12 422 GLU A N 1
ATOM 3245 C CA . GLU A 1 422 ? 14.186 13.966 13.520 1.00 90.12 422 GLU A CA 1
ATOM 3246 C C . GLU A 1 422 ? 13.125 13.646 14.583 1.00 90.12 422 GLU A C 1
ATOM 3248 O O . GLU A 1 422 ? 13.353 12.817 15.465 1.00 90.12 422 GLU A O 1
ATOM 3253 N N . PHE A 1 423 ? 11.927 14.232 14.468 1.00 92.88 423 PHE A N 1
ATOM 3254 C CA . PHE A 1 423 ? 10.823 13.957 15.396 1.00 92.88 423 PHE A CA 1
ATOM 3255 C C . PHE A 1 423 ? 10.375 12.491 15.347 1.00 92.88 423 PHE A C 1
ATOM 3257 O O . PHE A 1 423 ? 10.122 11.877 16.382 1.00 92.88 423 PHE A O 1
ATOM 3264 N N . SER A 1 424 ? 10.316 11.900 14.151 1.00 91.19 424 SER A N 1
ATOM 3265 C CA . SER A 1 424 ? 10.026 10.475 13.960 1.00 91.19 424 SER A CA 1
ATOM 3266 C C . SER A 1 424 ? 11.042 9.586 14.689 1.00 91.19 424 SER A C 1
ATOM 3268 O O . SER A 1 424 ? 10.648 8.650 15.390 1.00 91.19 424 SER A O 1
ATOM 3270 N N . GLN A 1 425 ? 12.336 9.891 14.581 1.00 87.50 425 GLN A N 1
ATOM 3271 C CA . GLN A 1 425 ? 13.390 9.148 15.264 1.00 87.50 425 GLN A CA 1
ATOM 3272 C C . GLN A 1 425 ? 13.300 9.303 16.785 1.00 87.50 425 GLN A C 1
ATOM 3274 O O . GLN A 1 425 ? 13.394 8.302 17.493 1.00 87.50 425 GLN A O 1
ATOM 3279 N N . ALA A 1 426 ? 13.055 10.515 17.286 1.00 89.31 426 ALA A N 1
ATOM 3280 C CA . ALA A 1 426 ? 12.884 10.768 18.716 1.00 89.31 426 ALA A CA 1
ATOM 3281 C C . ALA A 1 426 ? 11.695 9.985 19.302 1.00 89.31 426 ALA A C 1
ATOM 3283 O O . ALA A 1 426 ? 11.832 9.335 20.336 1.00 89.31 426 ALA A O 1
ATOM 3284 N N . LEU A 1 427 ? 10.549 9.970 18.609 1.00 89.44 427 LEU A N 1
ATOM 3285 C CA . LEU A 1 427 ? 9.378 9.179 19.007 1.00 89.44 427 LEU A CA 1
ATOM 3286 C C . LEU A 1 427 ? 9.676 7.676 19.036 1.00 89.44 427 LEU A C 1
ATOM 3288 O O . LEU A 1 427 ? 9.242 6.974 19.950 1.00 89.44 427 LEU A O 1
ATOM 3292 N N . LYS A 1 428 ? 10.422 7.175 18.043 1.00 86.06 428 LYS A N 1
ATOM 3293 C CA . LYS A 1 428 ? 10.830 5.768 17.990 1.00 86.06 428 LYS A CA 1
ATOM 3294 C C . LYS A 1 428 ? 11.746 5.412 19.162 1.00 86.06 428 LYS A C 1
ATOM 3296 O O . LYS A 1 428 ? 11.530 4.378 19.785 1.00 86.06 428 LYS A O 1
ATOM 3301 N N . LEU A 1 429 ? 12.733 6.257 19.465 1.00 84.19 429 LEU A N 1
ATOM 3302 C CA . LEU A 1 429 ? 13.656 6.046 20.582 1.00 84.19 429 LEU A CA 1
ATOM 3303 C C . LEU A 1 429 ? 12.915 6.046 21.920 1.00 84.19 429 LEU A C 1
ATOM 3305 O O . LEU A 1 429 ? 13.051 5.087 22.666 1.00 84.19 429 LEU A O 1
ATOM 3309 N N . LYS A 1 430 ? 12.029 7.015 22.175 1.00 82.31 430 LYS A N 1
ATOM 3310 C CA . LYS A 1 430 ? 11.199 7.039 23.395 1.00 82.31 430 LYS A CA 1
ATOM 3311 C C . LYS A 1 430 ? 10.317 5.796 23.540 1.00 82.31 430 LYS A C 1
ATOM 3313 O O . LYS A 1 430 ? 10.211 5.226 24.622 1.00 82.31 430 LYS A O 1
ATOM 3318 N N . ALA A 1 431 ? 9.728 5.312 22.445 1.00 75.94 431 ALA A N 1
ATOM 3319 C CA . ALA A 1 431 ? 8.972 4.056 22.456 1.00 75.94 431 ALA A CA 1
ATOM 3320 C C . ALA A 1 431 ? 9.857 2.818 22.742 1.00 75.94 431 ALA A C 1
ATOM 3322 O O . ALA A 1 431 ? 9.367 1.779 23.196 1.00 75.94 431 ALA A O 1
ATOM 3323 N N . GLN A 1 432 ? 11.164 2.924 22.490 1.00 71.69 432 GLN A N 1
ATOM 3324 C CA . GLN A 1 432 ? 12.180 1.914 22.787 1.00 71.69 432 GLN A CA 1
ATOM 3325 C C . GLN A 1 432 ? 12.875 2.123 24.147 1.00 71.69 432 GLN A C 1
ATOM 3327 O O . GLN A 1 432 ? 13.451 1.176 24.668 1.00 71.69 432 GLN A O 1
ATOM 3332 N N . GLU A 1 433 ? 12.791 3.287 24.790 1.00 65.00 433 GLU A N 1
ATOM 3333 C CA . GLU A 1 433 ? 13.410 3.540 26.107 1.00 65.00 433 GLU A CA 1
ATOM 3334 C C . GLU A 1 433 ? 12.775 2.697 27.230 1.00 65.00 433 GLU A C 1
ATOM 3336 O O . GLU A 1 433 ? 13.430 2.366 28.213 1.00 65.00 433 GLU A O 1
ATOM 3341 N N . GLY A 1 434 ? 11.536 2.224 27.046 1.00 53.50 434 GLY A N 1
ATOM 3342 C CA . GLY A 1 434 ? 10.920 1.192 27.893 1.00 53.50 434 GLY A CA 1
ATOM 3343 C C . GLY A 1 434 ? 11.368 -0.247 27.579 1.00 53.50 434 GLY A C 1
ATOM 3344 O O . GLY A 1 434 ? 10.815 -1.202 28.123 1.00 53.50 434 GLY A O 1
ATOM 3345 N N . SER A 1 435 ? 12.295 -0.463 26.634 1.00 46.53 435 SER A N 1
ATOM 3346 C CA . SER A 1 435 ? 12.960 -1.762 26.426 1.00 46.53 435 SER A CA 1
ATOM 3347 C C . SER A 1 435 ? 14.328 -1.710 27.059 1.00 46.53 435 SER A C 1
ATOM 3349 O O . SER A 1 435 ? 15.255 -1.138 26.498 1.00 46.53 435 SER A O 1
ATOM 3351 N N . SER A 1 436 ? 14.477 -2.446 28.155 1.00 40.12 436 SER A N 1
ATOM 3352 C CA . SER A 1 436 ? 15.700 -3.218 28.301 1.00 40.12 436 SER A CA 1
ATOM 3353 C C . SER A 1 436 ? 15.813 -4.078 27.042 1.00 40.12 436 SER A C 1
ATOM 3355 O O . SER A 1 436 ? 15.029 -5.008 26.844 1.00 40.12 436 SER A O 1
ATOM 3357 N N . VAL A 1 437 ? 16.708 -3.705 26.130 1.00 42.22 437 VAL A N 1
ATOM 3358 C CA . VAL A 1 437 ? 17.207 -4.646 25.136 1.00 42.22 437 VAL A CA 1
ATOM 3359 C C . VAL A 1 437 ? 17.986 -5.664 25.955 1.00 42.22 437 VAL A C 1
ATOM 3361 O O . VAL A 1 437 ? 19.156 -5.459 26.263 1.00 42.22 437 VAL A O 1
ATOM 3364 N N . THR A 1 438 ? 17.329 -6.742 26.379 1.00 43.12 438 THR A N 1
ATOM 3365 C CA . THR A 1 438 ? 18.037 -7.927 26.852 1.00 43.12 438 THR A CA 1
ATOM 3366 C C . THR A 1 438 ? 18.649 -8.570 25.620 1.00 43.12 438 THR A C 1
ATOM 3368 O O . THR A 1 438 ? 18.092 -9.504 25.051 1.00 43.12 438 THR A O 1
ATOM 3371 N N . CYS A 1 439 ? 19.749 -7.992 25.145 1.00 43.50 439 CYS A N 1
ATOM 3372 C CA . CYS A 1 439 ? 20.602 -8.648 24.178 1.00 43.50 439 CYS A CA 1
ATOM 3373 C C . CYS A 1 439 ? 21.154 -9.874 24.904 1.00 43.50 439 CYS A C 1
ATOM 3375 O O . CYS A 1 439 ? 21.726 -9.748 25.992 1.00 43.50 439 CYS A O 1
ATOM 3377 N N . SER A 1 440 ? 20.889 -11.062 24.373 1.00 51.75 440 SER A N 1
ATOM 3378 C CA . SER A 1 440 ? 21.459 -12.274 24.950 1.00 51.75 440 SER A CA 1
ATOM 3379 C C . SER A 1 440 ? 22.987 -12.172 24.905 1.00 51.75 440 SER A C 1
ATOM 3381 O O . SER A 1 440 ? 23.558 -11.538 24.015 1.00 51.75 440 SER A O 1
ATOM 3383 N N . THR A 1 441 ? 23.678 -12.792 25.860 1.00 57.22 441 THR A N 1
ATOM 3384 C CA . THR A 1 441 ? 25.149 -12.769 25.914 1.00 57.22 441 THR A CA 1
ATOM 3385 C C . THR A 1 441 ? 25.779 -13.283 24.610 1.00 57.22 441 THR A C 1
ATOM 3387 O O . THR A 1 441 ? 26.862 -12.847 24.233 1.00 57.22 441 THR A O 1
ATOM 3390 N N . GLU A 1 442 ? 25.082 -14.169 23.889 1.00 58.25 442 GLU A N 1
ATOM 3391 C CA . GLU A 1 442 ? 25.483 -14.664 22.568 1.00 58.25 442 GLU A CA 1
ATOM 3392 C C . GLU A 1 442 ? 25.346 -13.609 21.464 1.00 58.25 442 GLU A C 1
ATOM 3394 O O . GLU A 1 442 ? 26.235 -13.497 20.625 1.00 58.25 442 GLU A O 1
ATOM 3399 N N . GLU A 1 443 ? 24.287 -12.799 21.462 1.00 54.47 443 GLU A N 1
ATOM 3400 C CA . GLU A 1 443 ? 24.117 -11.713 20.486 1.00 54.47 443 GLU A CA 1
ATOM 3401 C C . GLU A 1 443 ? 25.131 -10.586 20.703 1.00 54.47 443 GLU A C 1
ATOM 3403 O O . GLU A 1 443 ? 25.683 -10.074 19.729 1.00 54.47 443 GLU A O 1
ATOM 3408 N N . ILE A 1 444 ? 25.437 -10.254 21.963 1.00 63.62 444 ILE A N 1
ATOM 3409 C CA . ILE A 1 444 ? 26.512 -9.310 22.306 1.00 63.62 444 ILE A CA 1
ATOM 3410 C C . ILE A 1 444 ? 27.851 -9.855 21.802 1.00 63.62 444 ILE A C 1
ATOM 3412 O O . ILE A 1 444 ? 28.571 -9.155 21.097 1.00 63.62 444 ILE A O 1
ATOM 3416 N N . PHE A 1 445 ? 28.145 -11.131 22.063 1.00 69.81 445 PHE A N 1
ATOM 3417 C CA . PHE A 1 445 ? 29.371 -11.775 21.591 1.00 69.81 445 PHE A CA 1
ATOM 3418 C C . PHE A 1 445 ? 29.474 -11.807 20.056 1.00 69.81 445 PHE A C 1
ATOM 3420 O O . PHE A 1 445 ? 30.556 -11.633 19.492 1.00 69.81 445 PHE A O 1
ATOM 3427 N N . ILE A 1 446 ? 28.357 -12.013 19.351 1.00 69.69 446 ILE A N 1
ATOM 3428 C CA . ILE A 1 446 ? 28.312 -11.961 17.884 1.00 69.69 446 ILE A CA 1
ATOM 3429 C C . ILE A 1 446 ? 28.589 -10.541 17.389 1.00 69.69 446 ILE A C 1
ATOM 3431 O O . ILE A 1 446 ? 29.372 -10.388 16.451 1.00 69.69 446 ILE A O 1
ATOM 3435 N N . LEU A 1 447 ? 27.989 -9.521 18.008 1.00 62.22 447 LEU A N 1
ATOM 3436 C CA . LEU A 1 447 ? 28.199 -8.119 17.648 1.00 62.22 447 LEU A CA 1
ATOM 3437 C C . LEU A 1 447 ? 29.643 -7.679 17.901 1.00 62.22 447 LEU A C 1
ATOM 3439 O O . LEU A 1 447 ? 30.254 -7.132 16.990 1.00 62.22 447 LEU A O 1
ATOM 3443 N N . GLU A 1 448 ? 30.223 -8.013 19.054 1.00 74.25 448 GLU A N 1
ATOM 3444 C CA . GLU A 1 448 ? 31.632 -7.732 19.376 1.00 74.25 448 GLU A CA 1
ATOM 3445 C C . GLU A 1 448 ? 32.583 -8.405 18.377 1.00 74.25 448 GLU A C 1
ATOM 3447 O O . GLU A 1 448 ? 33.545 -7.807 17.891 1.00 74.25 448 GLU A O 1
ATOM 3452 N N . LYS A 1 449 ? 32.289 -9.654 17.997 1.00 72.19 449 LYS A N 1
ATOM 3453 C CA . LYS A 1 449 ? 33.077 -10.385 16.999 1.00 72.19 449 LYS A CA 1
ATOM 3454 C C . LYS A 1 449 ? 32.927 -9.791 15.597 1.00 72.19 449 LYS A C 1
ATOM 3456 O O . LYS A 1 449 ? 33.872 -9.847 14.810 1.00 72.19 449 LYS A O 1
ATOM 3461 N N . TYR A 1 450 ? 31.756 -9.248 15.268 1.00 62.03 450 TYR A N 1
ATOM 3462 C CA . TYR A 1 450 ? 31.511 -8.572 13.996 1.00 62.03 450 TYR A CA 1
ATOM 3463 C C . TYR A 1 450 ? 32.194 -7.202 13.954 1.00 62.03 450 TYR A C 1
ATOM 3465 O O . TYR A 1 450 ? 32.797 -6.863 12.942 1.00 62.03 450 TYR A O 1
ATOM 3473 N N . GLU A 1 451 ? 32.166 -6.453 15.056 1.00 67.81 451 GLU A N 1
ATOM 3474 C CA . GLU A 1 451 ? 32.835 -5.162 15.211 1.00 67.81 451 GLU A CA 1
ATOM 3475 C C . GLU A 1 451 ? 34.354 -5.304 15.089 1.00 67.81 451 GLU A C 1
ATOM 3477 O O . GLU A 1 451 ? 34.961 -4.606 14.280 1.00 67.81 451 GLU A O 1
ATOM 3482 N N . ALA A 1 452 ? 34.957 -6.291 15.761 1.00 68.62 452 ALA A N 1
ATOM 3483 C CA . ALA A 1 452 ? 36.382 -6.597 15.621 1.00 68.62 452 ALA A CA 1
ATOM 3484 C C . ALA A 1 452 ? 36.762 -6.957 14.172 1.00 68.62 452 ALA A C 1
ATOM 3486 O O . ALA A 1 452 ? 37.772 -6.498 13.643 1.00 68.62 452 ALA A O 1
ATOM 3487 N N . LYS A 1 453 ? 35.916 -7.737 13.489 1.00 65.56 453 LYS A N 1
ATOM 3488 C CA . LYS A 1 453 ? 36.155 -8.154 12.101 1.00 65.56 453 LYS A CA 1
ATOM 3489 C C . LYS A 1 453 ? 35.968 -7.007 11.101 1.00 65.56 453 LYS A C 1
ATOM 3491 O O . LYS A 1 453 ? 36.667 -6.959 10.092 1.00 65.56 453 LYS A O 1
ATOM 3496 N N . CYS A 1 454 ? 35.039 -6.094 11.373 1.00 55.19 454 CYS A N 1
ATOM 3497 C CA . CYS A 1 454 ? 34.842 -4.876 10.595 1.00 55.19 454 CYS A CA 1
ATOM 3498 C C . CYS A 1 454 ? 35.968 -3.864 10.830 1.00 55.19 454 CYS A C 1
ATOM 3500 O O . CYS A 1 454 ? 36.411 -3.257 9.863 1.00 55.19 454 CYS A O 1
ATOM 3502 N N . ALA A 1 455 ? 36.466 -3.718 12.060 1.00 61.31 455 ALA A N 1
ATOM 3503 C CA . ALA A 1 455 ? 37.607 -2.861 12.378 1.00 61.31 455 ALA A CA 1
ATOM 3504 C C . ALA A 1 455 ? 38.891 -3.326 11.667 1.00 61.31 455 ALA A C 1
ATOM 3506 O O . ALA A 1 455 ? 39.627 -2.498 11.134 1.00 61.31 455 ALA A O 1
ATOM 3507 N N . ASP A 1 456 ? 39.109 -4.643 11.571 1.00 67.69 456 ASP A N 1
ATOM 3508 C CA . ASP A 1 456 ? 40.226 -5.225 10.815 1.00 67.69 456 ASP A CA 1
ATOM 3509 C C . ASP A 1 456 ? 40.081 -5.046 9.291 1.00 67.69 456 ASP A C 1
ATOM 3511 O O . ASP A 1 456 ? 41.072 -4.860 8.585 1.00 67.69 456 ASP A O 1
ATOM 3515 N N . GLN A 1 457 ? 38.855 -5.120 8.756 1.00 67.06 457 GLN A N 1
ATOM 3516 C CA . GLN A 1 457 ? 38.602 -5.006 7.310 1.00 67.06 457 GLN A CA 1
ATOM 3517 C C . GLN A 1 457 ? 38.446 -3.561 6.820 1.00 67.06 457 GLN A C 1
ATOM 3519 O O . GLN A 1 457 ? 38.695 -3.284 5.646 1.00 67.06 457 GLN A O 1
ATOM 3524 N N . PHE A 1 458 ? 38.053 -2.645 7.703 1.00 50.41 458 PHE A N 1
ATOM 3525 C CA . PHE A 1 458 ? 37.791 -1.239 7.408 1.00 50.41 458 PHE A CA 1
ATOM 3526 C C . PHE A 1 458 ? 38.379 -0.357 8.519 1.00 50.41 458 PHE A C 1
ATOM 3528 O O . PHE A 1 458 ? 37.626 0.221 9.308 1.00 50.41 458 PHE A O 1
ATOM 3535 N N . PRO A 1 459 ? 39.717 -0.246 8.609 1.00 57.28 459 PRO A N 1
ATOM 3536 C CA . PRO A 1 459 ? 40.349 0.592 9.615 1.00 57.28 459 PRO A CA 1
ATOM 3537 C C . PRO A 1 459 ? 39.925 2.046 9.398 1.00 57.28 459 PRO A C 1
ATOM 3539 O O . PRO A 1 459 ? 40.191 2.645 8.353 1.00 57.28 459 PRO A O 1
ATOM 3542 N N . ILE A 1 460 ? 39.245 2.613 10.391 1.00 51.34 460 ILE A N 1
ATOM 3543 C CA . ILE A 1 460 ? 38.906 4.032 10.412 1.00 51.34 460 ILE A CA 1
ATOM 3544 C C . ILE A 1 460 ? 40.224 4.777 10.639 1.00 51.34 460 ILE A C 1
ATOM 3546 O O . ILE A 1 460 ? 40.788 4.734 11.729 1.00 51.34 460 ILE A O 1
ATOM 3550 N N . GLN A 1 461 ? 40.765 5.408 9.596 1.00 50.78 461 GLN A N 1
ATOM 3551 C CA . GLN A 1 461 ? 41.887 6.326 9.767 1.00 50.78 461 GLN A CA 1
ATOM 3552 C C . GLN A 1 461 ? 41.362 7.598 10.429 1.00 50.78 461 GLN A C 1
ATOM 3554 O O . GLN A 1 461 ? 40.570 8.326 9.828 1.00 50.78 461 GLN A O 1
ATOM 3559 N N . ASP A 1 462 ? 41.810 7.866 11.656 1.00 44.00 462 ASP A N 1
ATOM 3560 C CA . ASP A 1 462 ? 41.601 9.155 12.307 1.00 44.00 462 ASP A CA 1
ATOM 3561 C C . ASP A 1 462 ? 42.239 10.252 11.450 1.00 44.00 462 ASP A C 1
ATOM 3563 O O . ASP A 1 462 ? 43.461 10.408 11.388 1.00 44.00 462 ASP A O 1
ATOM 3567 N N . VAL A 1 463 ? 41.400 11.040 10.776 1.00 51.25 463 VAL A N 1
ATOM 3568 C CA . VAL A 1 463 ? 41.816 12.251 10.059 1.00 51.25 463 VAL A CA 1
ATOM 3569 C C . VAL A 1 463 ? 42.002 13.378 11.077 1.00 51.25 463 VAL A C 1
ATOM 3571 O O . VAL A 1 463 ? 41.347 14.414 11.039 1.00 51.25 463 VAL A O 1
ATOM 3574 N N . THR A 1 464 ? 42.905 13.172 12.026 1.00 50.28 464 THR A N 1
ATOM 3575 C CA . THR A 1 464 ? 43.415 14.211 12.919 1.00 50.28 464 THR A CA 1
ATOM 3576 C C . THR A 1 464 ? 44.916 14.034 13.021 1.00 50.28 464 THR A C 1
ATOM 3578 O O . THR A 1 464 ? 45.402 13.474 13.994 1.00 50.28 464 THR A O 1
ATOM 3581 N N . ASN A 1 465 ? 45.628 14.437 11.966 1.00 49.50 465 ASN A N 1
ATOM 3582 C CA . ASN A 1 465 ? 46.998 14.961 12.007 1.00 49.50 465 ASN A CA 1
ATOM 3583 C C . ASN A 1 465 ? 47.453 15.324 10.587 1.00 49.50 465 ASN A C 1
ATOM 3585 O O . ASN A 1 465 ? 48.208 14.594 9.963 1.00 49.50 465 ASN A O 1
ATOM 3589 N N . HIS A 1 466 ? 46.996 16.471 10.082 1.00 43.56 466 HIS A N 1
ATOM 3590 C CA . HIS A 1 466 ? 47.770 17.284 9.138 1.00 43.56 466 HIS A CA 1
ATOM 3591 C C . HIS A 1 466 ? 47.374 18.755 9.306 1.00 43.56 466 HIS A C 1
ATOM 3593 O O . HIS A 1 466 ? 46.746 19.369 8.451 1.00 43.56 466 HIS A O 1
ATOM 3599 N N . VAL A 1 467 ? 47.752 19.315 10.456 1.00 45.78 467 VAL A N 1
ATOM 3600 C CA . VAL A 1 467 ? 48.033 20.748 10.587 1.00 45.78 467 VAL A CA 1
ATOM 3601 C C . VAL A 1 467 ? 49.380 20.869 11.281 1.00 45.78 467 VAL A C 1
ATOM 3603 O O . VAL A 1 467 ? 49.426 21.034 12.493 1.00 45.78 467 VAL A O 1
ATOM 3606 N N . SER A 1 468 ? 50.451 20.713 10.502 1.00 40.44 468 SER A N 1
ATOM 3607 C CA . SER A 1 468 ? 51.783 21.296 10.732 1.00 40.44 468 SER A CA 1
ATOM 3608 C C . SER A 1 468 ? 52.775 20.654 9.756 1.00 40.44 468 SER A C 1
ATOM 3610 O O . SER A 1 468 ? 53.204 19.525 9.983 1.00 40.44 468 SER A O 1
ATOM 3612 N N . GLU A 1 469 ? 53.040 21.304 8.625 1.00 36.94 469 GLU A N 1
ATOM 3613 C CA . GLU A 1 469 ? 54.254 22.102 8.367 1.00 36.94 469 GLU A CA 1
ATOM 3614 C C . GLU A 1 469 ? 54.054 22.948 7.103 1.00 36.94 469 GLU A C 1
ATOM 3616 O O . GLU A 1 469 ? 53.486 22.419 6.119 1.00 36.94 469 GLU A O 1
#

pLDDT: mean 78.1, std 18.06, range [31.31, 95.62]

Foldseek 3Di:
DDDDPPPPPPPLDEAEDEQVCVLVVLLVCAVVVNFRKYKYKFFFLDWADDPQFWIKTFGDQAADPDGTAIAIGGQVQADFDPDDPPVPQTAHSNLCNLLNHGQFIKMFMAGWDDDPDPSGIHGHTHYIQGQAHGLDLVSLLSNLVCCLVSNHPQCSNQVRLVHHSVVSNVVQVVQVPDDPDDGCSVVSVVSSVSHDDDPRGYPSVVSVVDPQFAADDPVQPDDDVVLVVVLVVPPPDPDPPDPADELVVVQCCQLVPPPDPPDQDKDKDWHWHKFFFQDWGAHPQGKIKTWGANANPPPDDPPDDDDDPCPDRIEIEIEHCVQDVCDPLNSLQSHGGWIKIFTFMWIDGSVDDHIYGYGNDMATQAGALDLVSLLSLLVCVLVVNDPLVSNCRRLVHDSVLSCQLSPPVNDDPVRNSVSSNVSSVVSVVVSCVPDPPPCDPVNVVVVVVVVVVCCVVPPDPPPPDDDDD

InterPro domains:
  IPR012340 Nucleic acid-binding, OB-fold [G3DSA:2.40.50.140] (17-137)

Solvent-accessible surface area (backbone atoms only — not comparable to full-atom values): 26638 Å² total; per-residue (Å²): 144,81,80,83,79,79,75,76,80,71,79,79,71,67,39,78,42,59,62,91,51,36,62,64,50,28,40,51,29,42,76,66,73,43,77,60,45,36,32,36,59,26,28,26,66,41,64,49,72,56,80,94,51,33,32,40,36,29,32,38,68,51,62,84,84,62,83,58,46,42,33,39,44,35,58,92,52,50,45,60,61,94,72,40,52,101,84,67,49,47,50,35,66,71,22,50,66,68,46,63,37,61,46,21,25,30,39,39,30,21,28,44,36,70,52,97,50,88,96,43,46,31,35,40,32,28,29,76,45,81,69,33,71,28,94,39,47,74,58,36,24,50,40,50,56,28,32,76,69,65,24,29,36,52,57,62,58,20,54,51,53,78,45,51,43,70,55,50,50,50,52,52,56,66,45,68,64,87,66,101,58,72,72,40,51,70,56,17,49,51,51,56,72,55,43,76,91,60,95,54,64,54,64,58,75,62,46,76,77,50,83,71,39,53,80,56,60,76,79,74,74,59,78,57,65,70,58,60,51,52,59,70,64,55,84,80,68,80,68,92,75,67,76,69,33,46,39,60,58,52,51,49,52,65,70,67,52,80,86,75,67,98,66,91,64,72,46,77,43,81,44,38,36,35,30,28,25,70,40,63,46,63,20,40,87,66,29,34,40,35,32,30,18,72,56,95,71,80,81,79,76,83,81,73,79,87,90,71,88,79,78,62,75,52,41,39,32,37,38,37,50,90,68,33,74,69,47,74,68,54,62,55,51,60,31,51,61,10,29,35,41,37,30,30,40,32,39,33,39,95,90,54,74,81,50,34,30,41,37,60,46,78,44,77,54,28,49,19,44,46,43,70,47,36,34,50,52,44,50,32,37,56,70,68,75,40,56,59,66,59,48,11,50,21,57,73,51,54,53,66,58,49,50,60,63,38,32,75,91,82,42,57,76,66,55,34,50,50,50,16,41,54,48,12,50,52,45,46,48,60,72,43,67,81,47,82,77,79,67,49,73,65,56,50,51,50,49,54,54,48,49,56,53,44,47,73,77,54,67,80,74,78,93,78,82,86,88,83,135

Radius of gyration: 27.68 Å; Cα contacts (8 Å, |Δi|>4): 760; chains: 1; bounding box: 86×90×67 Å

Secondary structure (DSSP, 8-state):
--------------EE--HHHHHHHHHHHHHTT---EEEEEEEEEEEEEETTTEEEEEEESSSSSSPPEEEEEETTT----S---TT--PPPHHHHHHH--TT-EEEEEEEEEE-SSTT-EEEEEEEEEEEE--S-HHHHHHHHHHHHTTSS-HHHHHHTTT--HHHHHHHHHHHHSS-SS-TTHHHHHHHHHHSPP-TT---HHHHTT---PPPPPGGGSS--HHHHHHHHHTTS---S-SPPBPHHHHHHHHHH-----TTTPPEEEEEEEEEEEEEEEE-GGG-EEEEEES-TTTTS-----SSS----S-EEEEE-TTT----HHHHHHS-TT-EEEEEEEEEE-SSSS--EEEEEEEEEEE--S-HHHHHHHHHHHHTTSS-HHHHHHHHTS-HHHHHHHT-TTT--HHHHHHHHHHHHHHHHHHHHHT------HHHHHHHHHHHHHHHHHS-----------

Organism: Phaeodactylum tricornutum (NCBI:txid2850)

Nearest PDB structures (foldseek):
  8tc9-assembly1_D  TM=6.698E-01  e=4.479E-04  Homo sapiens
  8tc7-assembly2_C  TM=6.759E-01  e=9.739E-04  Homo sapiens
  8h53-assembly1_D  TM=3.579E-01  e=1.844E-04  Homo sapiens
  8h53-assembly1_A  TM=3.360E-01  e=1.844E-04  Homo sapiens
  6cqo-assembly1_G  TM=5.806E-01  e=3.585E-02  Saccharomyces cerevisiae S288C

Sequence (469 aa):
ASRDNDEANIDLAVLSVPLAEATSTLLELCSSNNTRIVQMEGYVTAKRGFGSSFCFLDLSERGWERRPVQVMLKRQNYSPPMGADSDGNAPTFDGIFRSMLPGTYASITGVASPTRNPGEAVLLCREVDLLGLPRNPQHIRVILECTAKGLLPIASVARLYNQSAEQLQRDLECSGEGCYGKPFDSLAKMVLRSLPADERYPDLVKYKQSFRLPVAPAETYSLPESVKMATKVSVSGIKESAPPLSVEAVLSQFYESEDIDCSGSTLQLPACVHGWIQNRRRFDRNVTVLELVDSLRESDNSTTLESAPHFCQRLKCVSHPQILAVSDTMAHLLAPSAQVQIQGVVIGDKNDGAPTLWITNIRLLQASWWPSVTRFLLELVLEKRFSVPDAALALQVSESEVVEATNANALDLTARQWKAAEFSQALKLKAQEGSSVTCSTEEIFILEKYEAKCADQFPIQDVTNHVSE